Protein AF-A0A959DHH5-F1 (afdb_monomer)

Foldseek 3Di:
DDPCCCVPPVLVQLQQWKWFAPQLQRKIWTWGCFDDDPDPDGGHTQWTKIKGKDQADRWAWDQACPCVVVVVVVHDDHHDGIDGSGDTDIDTHDDDDADPPDDGDMDMDIDGGHGPVNVVVVSVVSNVPPPVVVVVVVVVVVVVVVLCVQLVLLVLQDDDPDVVVSVVSNVVSSVLCQAQFAADPQQKDALVVLLVLQCQQFVVVCVVCVVLSVPDDRIDGLVVCLVSQVVVVDLQSNLSSLLDDQGANYWWPDDPVRPVTDIDHQQADPVRHGDRKDKHFQVSNLVSVLSSCVSRVVNLSNSLQLQLQQAALQQFHAGMAISQGGDHQDADPPDPPRDGWGAPARGQQSSVSSVVSCCVVPVCPQLVQQARFNGFHFQQQKAFDALVVCVVFLQPGIDGRVVVVVQLVVLCVVTHSLSRTFADPVRHTGTDGVNLSLLSNVLSQQLQDQFLAAGAQRINAYHPDRVVSVCRRFKHFLLNLLSSLQRLVVQLVSLVPDDFWHWYQPLSVQSLVQLLVLLVVLVVCLVDDQFQLNSLSSNCSSNNSSNVSSVCCVVPNGPPDIDTHGSVSSNSSSVSSNSRSLSSQVSQQDPVRAGFGMWGWDDPDNRGIDIGGDDDDVSSRVSNVVRVND

Structure (mmCIF, N/CA/C/O backbone):
data_AF-A0A959DHH5-F1
#
_entry.id   AF-A0A959DHH5-F1
#
loop_
_atom_site.group_PDB
_atom_site.id
_atom_site.type_symbol
_atom_site.label_atom_id
_atom_site.label_alt_id
_atom_site.label_comp_id
_atom_site.label_asym_id
_atom_site.label_entity_id
_atom_site.label_seq_id
_atom_site.pdbx_PDB_ins_code
_atom_site.Cartn_x
_atom_site.Cartn_y
_atom_site.Cartn_z
_atom_site.occupancy
_atom_site.B_iso_or_equiv
_atom_site.auth_seq_id
_atom_site.auth_comp_id
_atom_site.auth_asym_id
_atom_site.auth_atom_id
_atom_site.pdbx_PDB_model_num
ATOM 1 N N . VAL A 1 1 ? 3.819 9.379 -29.186 1.00 70.94 1 VAL A N 1
ATOM 2 C CA . VAL A 1 1 ? 2.408 9.058 -29.501 1.00 70.94 1 VAL A CA 1
ATOM 3 C C . VAL A 1 1 ? 1.734 8.645 -28.215 1.00 70.94 1 VAL A C 1
ATOM 5 O O . VAL A 1 1 ? 2.281 7.792 -27.525 1.00 70.94 1 VAL A O 1
ATOM 8 N N . ASP A 1 2 ? 0.617 9.279 -27.871 1.00 80.69 2 ASP A N 1
ATOM 9 C CA . ASP A 1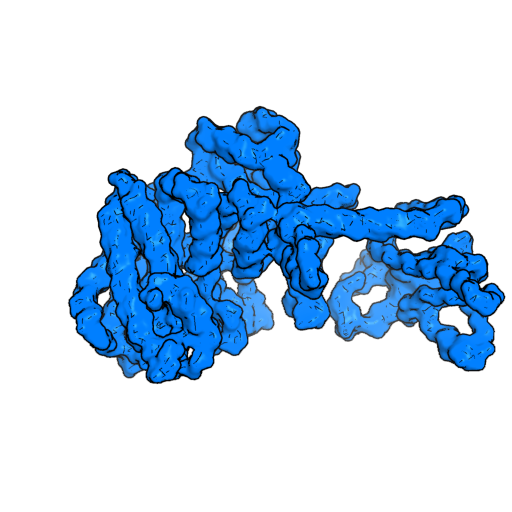 2 ? -0.182 8.861 -26.719 1.00 80.69 2 ASP A CA 1
ATOM 10 C C . ASP A 1 2 ? -0.869 7.503 -26.978 1.00 80.69 2 ASP A C 1
ATOM 12 O O . ASP A 1 2 ? -1.221 7.184 -28.117 1.00 80.69 2 ASP A O 1
ATOM 16 N N . LYS A 1 3 ? -1.053 6.691 -25.929 1.00 85.00 3 LYS A N 1
ATOM 17 C CA . LYS A 1 3 ? -1.651 5.348 -26.031 1.00 85.00 3 LYS A CA 1
ATOM 18 C C . LYS A 1 3 ? -3.063 5.400 -26.621 1.00 85.00 3 LYS A C 1
ATOM 20 O O . LYS A 1 3 ? -3.389 4.562 -27.462 1.00 85.00 3 LYS A O 1
ATOM 25 N N . ASN A 1 4 ? -3.884 6.361 -26.201 1.00 86.12 4 ASN A N 1
ATOM 26 C CA . ASN A 1 4 ? -5.273 6.454 -26.646 1.00 86.12 4 ASN A CA 1
ATOM 27 C C . ASN A 1 4 ? -5.320 6.835 -28.122 1.00 86.12 4 ASN A C 1
ATOM 29 O O . ASN A 1 4 ? -6.018 6.190 -28.898 1.00 86.12 4 ASN A O 1
ATOM 33 N N . LEU A 1 5 ? -4.464 7.773 -28.544 1.00 88.69 5 LEU A N 1
ATOM 34 C CA . LEU A 1 5 ? -4.348 8.134 -29.955 1.00 88.69 5 LEU A CA 1
ATOM 35 C C . LEU A 1 5 ? -3.976 6.921 -30.826 1.00 88.69 5 LEU A C 1
ATOM 37 O O . LEU A 1 5 ? -4.569 6.725 -31.884 1.00 88.69 5 LEU A O 1
ATOM 41 N N . GLN A 1 6 ? -3.036 6.081 -30.377 1.00 91.81 6 GLN A N 1
ATOM 42 C CA . GLN A 1 6 ? -2.660 4.858 -31.097 1.00 91.81 6 GLN A CA 1
ATOM 43 C C . GLN A 1 6 ? -3.797 3.837 -31.165 1.00 91.81 6 GLN A C 1
ATOM 45 O O . GLN A 1 6 ? -3.980 3.209 -32.206 1.00 91.81 6 GLN A O 1
ATOM 50 N N . ASN A 1 7 ? -4.550 3.659 -30.083 1.00 89.56 7 ASN A N 1
ATOM 51 C CA . ASN A 1 7 ? -5.620 2.666 -30.027 1.00 89.56 7 ASN A CA 1
ATOM 52 C C . ASN A 1 7 ? -6.862 3.096 -30.816 1.00 89.56 7 ASN A C 1
ATOM 54 O O . ASN A 1 7 ? -7.466 2.277 -31.502 1.00 89.56 7 ASN A O 1
ATOM 58 N N . GLU A 1 8 ? -7.227 4.372 -30.742 1.00 92.50 8 GLU A N 1
ATOM 59 C CA . GLU A 1 8 ? -8.475 4.889 -31.307 1.00 92.50 8 GLU A CA 1
ATOM 60 C C . GLU A 1 8 ? -8.299 5.434 -32.726 1.00 92.50 8 GLU A C 1
ATOM 62 O O . GLU A 1 8 ? -9.225 5.390 -33.532 1.00 92.50 8 GLU A O 1
ATOM 67 N N . ARG A 1 9 ? -7.112 5.968 -33.046 1.00 92.94 9 ARG A N 1
ATOM 68 C CA . ARG A 1 9 ? -6.852 6.722 -34.283 1.00 92.94 9 ARG A CA 1
ATOM 69 C C . ARG A 1 9 ? -5.566 6.272 -34.984 1.00 92.94 9 ARG A C 1
ATOM 71 O O . ARG A 1 9 ? -4.841 7.082 -35.555 1.00 92.94 9 ARG A O 1
ATOM 78 N N . SER A 1 10 ? -5.284 4.968 -34.974 1.00 94.00 10 SER A N 1
ATOM 79 C CA . SER A 1 10 ? -4.075 4.395 -35.597 1.00 94.00 10 SER A CA 1
ATOM 80 C C . SER A 1 10 ? -3.875 4.792 -37.068 1.00 94.00 10 SER A C 1
ATOM 82 O O . SER A 1 10 ? -2.755 5.103 -37.463 1.00 94.00 10 SER A O 1
ATOM 84 N N . THR A 1 11 ? -4.946 4.837 -37.865 1.00 94.94 11 THR A N 1
ATOM 85 C CA . THR A 1 11 ? -4.902 5.221 -39.288 1.00 94.94 11 THR A CA 1
ATOM 86 C C . THR A 1 11 ? -4.573 6.697 -39.496 1.00 94.94 11 THR A C 1
ATOM 88 O O . THR A 1 11 ? -3.896 7.041 -40.460 1.00 94.94 11 THR A O 1
ATOM 91 N N . LEU A 1 12 ? -4.996 7.573 -38.579 1.00 94.25 12 LEU A N 1
ATOM 92 C CA . LEU A 1 12 ? -4.592 8.979 -38.586 1.00 94.25 12 LEU A CA 1
ATOM 93 C C . LEU A 1 12 ? -3.089 9.096 -38.331 1.00 94.25 12 LEU A C 1
ATOM 95 O O . LEU A 1 12 ? -2.409 9.835 -39.032 1.00 94.25 12 LEU A O 1
ATOM 99 N N . ILE A 1 13 ? -2.564 8.350 -37.355 1.00 94.88 13 ILE A N 1
ATOM 100 C CA . ILE A 1 13 ? -1.130 8.374 -37.042 1.00 94.88 13 ILE A CA 1
ATOM 101 C C . ILE A 1 13 ? -0.306 7.852 -38.216 1.00 94.88 13 ILE A C 1
ATOM 103 O O . ILE A 1 13 ? 0.779 8.379 -38.443 1.00 94.88 13 ILE A O 1
ATOM 107 N N . ASP A 1 14 ? -0.801 6.854 -38.961 1.00 95.81 14 ASP A N 1
ATOM 108 C CA . ASP A 1 14 ? -0.110 6.329 -40.144 1.00 95.81 14 ASP A CA 1
ATOM 109 C C . ASP A 1 14 ? 0.291 7.474 -41.092 1.00 95.81 14 ASP A C 1
ATOM 111 O O . ASP A 1 14 ? 1.459 7.541 -41.456 1.00 95.81 14 ASP A O 1
ATOM 115 N N . ALA A 1 15 ? -0.581 8.461 -41.340 1.00 95.88 15 ALA A N 1
ATOM 116 C CA . ALA A 1 15 ? -0.291 9.622 -42.194 1.00 95.88 15 ALA A CA 1
ATOM 117 C C . ALA A 1 15 ? 0.863 10.528 -41.709 1.00 95.88 15 ALA A C 1
ATOM 119 O O . ALA A 1 15 ? 1.449 11.250 -42.514 1.00 95.88 15 ALA A O 1
ATOM 120 N N . TYR A 1 16 ? 1.209 10.487 -40.418 1.00 96.38 16 TYR A N 1
ATOM 121 C CA . TYR A 1 16 ? 2.312 11.260 -39.832 1.00 96.38 16 TYR A CA 1
ATOM 122 C C . TYR A 1 16 ? 3.624 10.471 -39.778 1.00 96.38 16 TYR A C 1
ATOM 124 O O . TYR A 1 16 ? 4.656 11.041 -39.433 1.00 96.38 16 TYR A O 1
ATOM 132 N N . LYS A 1 17 ? 3.621 9.165 -40.068 1.00 97.25 17 LYS A N 1
ATOM 133 C CA . LYS A 1 17 ? 4.825 8.333 -39.947 1.00 97.25 17 LYS A CA 1
ATOM 134 C C . LYS A 1 17 ? 5.845 8.673 -41.024 1.00 97.25 17 LYS A C 1
ATOM 136 O O . LYS A 1 17 ? 5.513 8.776 -42.207 1.00 97.25 17 LYS A O 1
ATOM 141 N N . LYS A 1 18 ? 7.101 8.775 -40.597 1.00 97.88 18 LYS A N 1
ATOM 142 C CA . LYS A 1 18 ? 8.271 8.901 -41.459 1.00 97.88 18 LYS A CA 1
ATOM 143 C C . LYS A 1 18 ? 9.328 7.904 -40.989 1.00 97.88 18 LYS A C 1
ATOM 145 O O . LYS A 1 18 ? 9.707 7.900 -39.818 1.00 97.88 18 LYS A O 1
ATOM 150 N N . ASN A 1 19 ? 9.749 7.038 -41.902 1.00 98.25 19 ASN A N 1
ATOM 151 C CA . ASN A 1 19 ? 10.727 5.989 -41.662 1.00 98.25 19 ASN A CA 1
ATOM 152 C C . ASN A 1 19 ? 11.926 6.261 -42.580 1.00 98.25 19 ASN A C 1
ATOM 154 O O . ASN A 1 19 ? 11.762 6.259 -43.798 1.00 98.25 19 ASN A O 1
ATOM 158 N N . GLU A 1 20 ? 13.108 6.503 -42.018 1.00 98.38 20 GLU A N 1
ATOM 159 C CA . GLU A 1 20 ? 14.319 6.885 -42.764 1.00 98.38 20 GLU A CA 1
ATOM 160 C C . GLU A 1 20 ? 15.462 5.890 -42.528 1.00 98.38 20 GLU A C 1
ATOM 162 O O . GLU A 1 20 ? 15.522 5.262 -41.474 1.00 98.38 20 GLU A O 1
ATOM 167 N N . LEU A 1 21 ? 16.384 5.745 -43.481 1.00 98.44 21 LEU A N 1
ATOM 168 C CA . LEU A 1 21 ? 17.611 4.955 -43.331 1.00 98.44 21 LEU A CA 1
ATOM 169 C C . LEU A 1 21 ? 18.826 5.883 -43.336 1.00 98.44 21 LEU A C 1
ATOM 171 O O . LEU A 1 21 ? 18.958 6.720 -44.223 1.00 98.44 21 LEU A O 1
ATOM 175 N N . LEU A 1 22 ? 19.761 5.676 -42.409 1.00 97.19 22 LEU A N 1
ATOM 176 C CA . LEU A 1 22 ? 21.126 6.187 -42.519 1.00 97.19 22 LEU A CA 1
ATOM 177 C C . LEU A 1 22 ? 21.978 5.136 -43.252 1.00 97.19 22 LEU A C 1
ATOM 179 O O . LEU A 1 22 ? 22.352 4.131 -42.639 1.00 97.19 22 LEU A O 1
ATOM 183 N N . PRO A 1 23 ? 22.271 5.307 -44.554 1.00 93.19 23 PRO A N 1
ATOM 184 C CA . PRO A 1 23 ? 22.791 4.230 -45.400 1.00 93.19 23 PRO A CA 1
ATOM 185 C C . PRO A 1 23 ? 24.199 3.765 -45.004 1.00 93.19 23 PRO A C 1
ATOM 187 O O . PRO A 1 23 ? 24.492 2.575 -45.107 1.00 93.19 23 PRO A O 1
ATOM 190 N N . ASP A 1 24 ? 25.041 4.662 -44.482 1.00 91.19 24 ASP A N 1
ATOM 191 C CA . ASP A 1 24 ? 26.425 4.348 -44.090 1.00 91.19 24 ASP A CA 1
ATOM 192 C C . ASP A 1 24 ? 26.513 3.379 -42.903 1.00 91.19 24 ASP A C 1
ATOM 194 O O . ASP A 1 24 ? 27.497 2.654 -42.746 1.00 91.19 24 ASP A O 1
ATOM 198 N N . THR A 1 25 ? 25.490 3.368 -42.048 1.00 93.25 25 THR A N 1
ATOM 199 C CA . THR A 1 25 ? 25.457 2.561 -40.819 1.00 93.25 25 THR A CA 1
ATOM 200 C C . THR A 1 25 ? 24.300 1.570 -40.767 1.00 93.25 25 THR A C 1
ATOM 202 O O . THR A 1 25 ? 24.305 0.678 -39.919 1.00 93.25 25 THR A O 1
ATOM 205 N N . GLY A 1 26 ? 23.320 1.699 -41.663 1.00 95.62 26 GLY A N 1
ATOM 206 C CA . GLY A 1 26 ? 22.113 0.878 -41.688 1.00 95.62 26 GLY A CA 1
ATOM 207 C C . GLY A 1 26 ? 21.126 1.184 -40.557 1.00 95.62 26 GLY A C 1
ATOM 208 O O . GLY A 1 26 ? 20.286 0.336 -40.256 1.00 95.62 26 GLY A O 1
ATOM 209 N N . ILE A 1 27 ? 21.222 2.348 -39.902 1.00 97.94 27 ILE A N 1
ATOM 210 C CA . ILE A 1 27 ? 20.276 2.749 -38.848 1.00 97.94 27 ILE A CA 1
ATOM 211 C C . ILE A 1 27 ? 18.941 3.130 -39.495 1.00 97.94 27 ILE A C 1
ATOM 213 O O . ILE A 1 27 ? 18.882 4.077 -40.271 1.00 97.94 27 ILE A O 1
ATOM 217 N N . GLY A 1 28 ? 17.867 2.432 -39.137 1.00 98.50 28 GLY A N 1
ATOM 218 C CA . GLY A 1 28 ? 16.495 2.854 -39.394 1.00 98.50 28 GLY A CA 1
ATOM 219 C C . GLY A 1 28 ? 16.020 3.840 -38.326 1.00 98.50 28 GLY A C 1
ATOM 220 O O . GLY A 1 28 ? 16.112 3.551 -37.133 1.00 98.50 28 GLY A O 1
ATOM 221 N N . LEU A 1 29 ? 15.505 4.990 -38.744 1.00 98.44 29 LEU A N 1
ATOM 222 C CA . LEU A 1 29 ? 14.892 6.016 -37.908 1.00 98.44 29 LEU A CA 1
ATOM 223 C C . LEU A 1 29 ? 13.375 5.962 -38.098 1.00 98.44 29 LEU A C 1
ATOM 225 O O . LEU A 1 29 ? 12.883 6.157 -39.202 1.00 98.44 29 LEU A O 1
ATOM 229 N N . PHE A 1 30 ? 12.631 5.723 -37.022 1.00 98.12 30 PHE A N 1
ATOM 230 C CA . PHE A 1 30 ? 11.168 5.677 -37.018 1.00 98.12 30 PHE A CA 1
ATOM 231 C C . PHE A 1 30 ? 10.642 6.846 -36.193 1.00 98.12 30 PHE A C 1
ATOM 233 O O . PHE A 1 30 ? 10.755 6.858 -34.961 1.00 98.12 30 PHE A O 1
ATOM 240 N N . LEU A 1 31 ? 10.092 7.843 -36.876 1.00 96.00 31 LEU A N 1
ATOM 241 C CA . LEU A 1 31 ? 9.662 9.107 -36.295 1.00 96.00 31 LEU A CA 1
ATOM 242 C C . LEU A 1 31 ? 8.306 9.543 -36.861 1.00 96.00 31 LEU A C 1
ATOM 244 O O . LEU A 1 31 ? 7.690 8.869 -37.692 1.00 96.00 31 LEU A O 1
ATOM 248 N N . LEU A 1 32 ? 7.827 10.680 -36.370 1.00 95.94 32 LEU A N 1
ATOM 249 C CA . LEU A 1 32 ? 6.688 11.376 -36.950 1.00 95.94 32 LEU A CA 1
ATOM 250 C C . LEU A 1 32 ? 7.181 12.628 -37.664 1.00 95.94 32 LEU A C 1
ATOM 252 O O . LEU A 1 32 ? 8.165 13.225 -37.240 1.00 95.94 32 LEU A O 1
ATOM 256 N N . SER A 1 33 ? 6.481 13.057 -38.709 1.00 94.75 33 SER A N 1
ATOM 257 C CA . SER A 1 33 ? 6.727 14.353 -39.346 1.00 94.75 33 SER A CA 1
ATOM 258 C C . SER A 1 33 ? 6.430 15.525 -38.404 1.00 94.75 33 SER A C 1
ATOM 260 O O . SER A 1 33 ? 7.056 16.571 -38.510 1.00 94.75 33 SER A O 1
ATOM 262 N N . SER A 1 34 ? 5.471 15.345 -37.494 1.00 94.12 34 SER A N 1
ATOM 263 C CA . SER A 1 34 ? 5.120 16.257 -36.403 1.00 94.12 34 SER A CA 1
ATOM 264 C C . SER A 1 34 ? 4.332 15.493 -35.335 1.00 94.12 34 SER A C 1
ATOM 266 O O . SER A 1 34 ? 3.797 14.412 -35.597 1.00 94.12 34 SER A O 1
ATOM 268 N N . ILE A 1 35 ? 4.272 16.019 -34.113 1.00 92.69 35 ILE A N 1
ATOM 269 C CA . ILE A 1 35 ? 3.444 15.443 -33.052 1.00 92.69 35 ILE A CA 1
ATOM 270 C C . ILE A 1 35 ? 1.976 15.821 -33.318 1.00 92.69 35 ILE A C 1
ATOM 272 O O . ILE A 1 35 ? 1.671 17.008 -33.418 1.00 92.69 35 ILE A O 1
ATOM 276 N N . PRO A 1 36 ? 1.045 14.852 -33.424 1.00 90.44 36 PRO A N 1
ATOM 277 C CA . PRO A 1 36 ? -0.362 15.165 -33.638 1.00 90.44 36 PRO A CA 1
ATOM 278 C C . PRO A 1 36 ? -0.943 15.917 -32.436 1.00 90.44 36 PRO A C 1
ATOM 280 O O . PRO A 1 36 ? -0.977 15.384 -31.325 1.00 90.44 36 PRO A O 1
ATOM 283 N N . VAL A 1 37 ? -1.412 17.141 -32.673 1.00 88.81 37 VAL A N 1
ATOM 284 C CA . VAL A 1 37 ? -2.075 18.005 -31.689 1.00 88.81 37 VAL A CA 1
ATOM 285 C C . VAL A 1 37 ? -3.262 18.713 -32.342 1.00 88.81 37 VAL A C 1
ATOM 287 O O . VAL A 1 37 ? -3.235 18.990 -33.537 1.00 88.81 37 VAL A O 1
ATOM 290 N N . ASP A 1 38 ? -4.304 18.993 -31.559 1.00 88.44 38 ASP A N 1
ATOM 291 C CA . ASP A 1 38 ? -5.494 19.721 -32.038 1.00 88.44 38 ASP A CA 1
ATOM 292 C C . ASP A 1 38 ? -5.264 21.243 -32.085 1.00 88.44 38 ASP A C 1
ATOM 294 O O . ASP A 1 38 ? -5.910 21.988 -32.818 1.00 88.44 38 ASP A O 1
ATOM 298 N N . LYS A 1 39 ? -4.291 21.728 -31.307 1.00 88.50 39 LYS A N 1
ATOM 299 C CA . LYS A 1 39 ? -3.899 23.135 -31.324 1.00 88.50 39 LYS A CA 1
ATOM 300 C C . LYS A 1 39 ? -3.270 23.488 -32.668 1.00 88.50 39 LYS A C 1
ATOM 302 O O . LYS A 1 39 ? -2.368 22.799 -33.138 1.00 88.50 39 LYS A O 1
ATOM 307 N N . ALA A 1 40 ? -3.691 24.615 -33.237 1.00 91.19 40 ALA A N 1
ATOM 308 C CA . ALA A 1 40 ? -3.110 25.191 -34.447 1.00 91.19 40 ALA A CA 1
ATOM 309 C C . ALA A 1 40 ? -1.754 25.871 -34.158 1.00 91.19 40 ALA A C 1
ATOM 311 O O . ALA A 1 40 ? -1.583 27.069 -34.373 1.00 91.19 40 ALA A O 1
ATOM 312 N N . GLU A 1 41 ? -0.798 25.105 -33.635 1.00 93.19 41 GLU A N 1
ATOM 313 C CA . GLU A 1 41 ? 0.562 25.541 -33.321 1.00 93.19 41 GLU A CA 1
ATOM 314 C C . GLU A 1 41 ? 1.590 24.517 -33.835 1.00 93.19 41 GLU A C 1
ATOM 316 O O . GLU A 1 41 ? 1.262 23.334 -33.978 1.00 93.19 41 GLU A O 1
ATOM 321 N N . PRO A 1 42 ? 2.834 24.932 -34.135 1.00 92.69 42 PRO A N 1
ATOM 322 C CA . PRO A 1 42 ? 3.894 23.993 -34.485 1.00 92.69 42 PRO A CA 1
ATOM 323 C C . PRO A 1 42 ? 4.122 22.967 -33.369 1.00 92.69 42 PRO A C 1
ATOM 325 O O . PRO A 1 42 ? 4.227 23.326 -32.196 1.00 92.69 42 PRO A O 1
ATOM 328 N N . SER A 1 43 ? 4.244 21.690 -33.736 1.00 93.38 43 SER A N 1
ATOM 329 C CA . SER A 1 43 ? 4.491 20.600 -32.788 1.00 93.38 43 SER A CA 1
ATOM 330 C C . SER A 1 43 ? 5.565 19.660 -33.332 1.00 93.38 43 SER A C 1
ATOM 332 O O . SER A 1 43 ? 5.288 18.664 -34.001 1.00 93.38 43 SER A O 1
ATOM 334 N N . GLU A 1 44 ? 6.821 20.031 -33.101 1.00 95.00 44 GLU A N 1
ATOM 335 C CA . GLU A 1 44 ? 7.984 19.345 -33.667 1.00 95.00 44 GLU A CA 1
ATOM 336 C C . GLU A 1 44 ? 8.212 17.962 -33.040 1.00 95.00 44 GLU A C 1
ATOM 338 O O . GLU A 1 44 ? 8.180 17.787 -31.819 1.00 95.00 44 GLU A O 1
ATOM 343 N N . ALA A 1 45 ? 8.510 16.970 -33.880 1.00 94.12 45 ALA A N 1
ATOM 344 C CA . ALA A 1 45 ? 8.840 15.612 -33.458 1.00 94.12 45 ALA A CA 1
ATOM 345 C C . ALA A 1 45 ? 10.363 15.400 -33.475 1.00 94.12 45 ALA A C 1
ATOM 347 O O . ALA A 1 45 ? 10.935 14.897 -34.435 1.00 94.12 45 ALA A O 1
ATOM 348 N N . LEU A 1 46 ? 11.034 15.781 -32.386 1.00 95.25 46 LEU A N 1
ATOM 349 C CA . LEU A 1 46 ? 12.506 15.817 -32.306 1.00 95.25 46 LEU A CA 1
ATOM 350 C C . LEU A 1 46 ? 13.148 14.540 -31.742 1.00 95.25 46 LEU A C 1
ATOM 352 O O . LEU A 1 46 ? 14.290 14.567 -31.282 1.00 95.25 46 LEU A O 1
ATOM 356 N N . LYS A 1 47 ? 12.415 13.426 -31.723 1.00 96.06 47 LYS A N 1
ATOM 357 C CA . LYS A 1 47 ? 12.915 12.133 -31.247 1.00 96.06 47 LYS A CA 1
ATOM 358 C C . LYS A 1 47 ? 12.488 11.010 -32.177 1.00 96.06 47 LYS A C 1
ATOM 360 O O . LYS A 1 47 ? 11.404 11.061 -32.754 1.00 96.06 47 LYS A O 1
ATOM 365 N N . ALA A 1 48 ? 13.312 9.974 -32.248 1.00 96.75 48 ALA A N 1
ATOM 366 C CA . ALA A 1 48 ? 13.072 8.790 -33.054 1.00 96.75 48 ALA A CA 1
ATOM 367 C C . ALA A 1 48 ? 13.180 7.510 -32.215 1.00 96.75 48 ALA A C 1
ATOM 369 O O . ALA A 1 48 ? 13.839 7.459 -31.174 1.00 96.75 48 ALA A O 1
ATOM 370 N N . THR A 1 49 ? 12.529 6.454 -32.692 1.00 97.75 49 THR A N 1
ATOM 371 C CA . THR A 1 49 ? 12.965 5.087 -32.396 1.00 97.75 49 THR A CA 1
ATOM 372 C C . THR A 1 49 ? 14.045 4.728 -33.405 1.00 97.75 49 THR A C 1
ATOM 374 O O . THR A 1 49 ? 13.836 4.919 -34.601 1.00 97.75 49 THR A O 1
ATOM 377 N N . THR A 1 50 ? 15.191 4.232 -32.949 1.00 98.25 50 THR A N 1
ATOM 378 C CA . THR A 1 50 ? 16.265 3.776 -33.836 1.00 98.25 50 THR A CA 1
ATOM 379 C C . THR A 1 50 ? 16.311 2.258 -33.849 1.00 98.25 50 THR A C 1
ATOM 381 O O . THR A 1 50 ? 16.151 1.615 -32.813 1.00 98.25 50 THR A O 1
ATOM 384 N N . VAL A 1 51 ? 16.523 1.667 -35.022 1.00 98.50 51 VAL A N 1
ATOM 385 C CA . VAL A 1 51 ? 16.739 0.224 -35.165 1.00 98.50 51 VAL A CA 1
ATOM 386 C C . VAL A 1 51 ? 17.962 -0.006 -36.036 1.00 98.50 51 VAL A C 1
ATOM 388 O O . VAL A 1 51 ? 18.106 0.621 -37.078 1.00 98.50 51 VAL A O 1
ATOM 391 N N . TRP A 1 52 ? 18.864 -0.886 -35.623 1.00 97.00 52 TRP A N 1
ATOM 392 C CA . TRP A 1 52 ? 20.074 -1.214 -36.378 1.00 97.00 52 TRP A CA 1
ATOM 393 C C . TRP A 1 52 ? 20.394 -2.703 -36.261 1.00 97.00 52 TRP A C 1
ATOM 395 O O . TRP A 1 52 ? 19.802 -3.414 -35.446 1.00 97.00 52 TRP A O 1
ATOM 405 N N . SER A 1 53 ? 21.324 -3.195 -37.081 1.00 95.25 53 SER A N 1
ATOM 406 C CA . SER A 1 53 ? 21.705 -4.610 -37.091 1.00 95.25 53 SER A CA 1
ATOM 407 C C . SER A 1 53 ? 23.215 -4.841 -37.140 1.00 95.25 53 SER A C 1
ATOM 409 O O . SER A 1 53 ? 23.992 -3.979 -37.542 1.00 95.25 53 SER A O 1
ATOM 411 N N . THR A 1 54 ? 23.648 -6.028 -36.711 1.00 93.00 54 THR A N 1
ATOM 412 C CA . THR A 1 54 ? 25.046 -6.481 -36.804 1.00 93.00 54 THR A CA 1
ATOM 413 C C . THR A 1 54 ? 25.122 -7.987 -37.059 1.00 93.00 54 THR A C 1
ATOM 415 O O . THR A 1 54 ? 24.168 -8.709 -36.789 1.00 93.00 54 THR A O 1
ATOM 418 N N . GLY A 1 55 ? 26.249 -8.471 -37.590 1.00 90.44 55 GLY A N 1
ATOM 419 C CA . GLY A 1 55 ? 26.486 -9.890 -37.908 1.00 90.44 55 GLY A CA 1
ATOM 420 C C . GLY A 1 55 ? 26.268 -10.274 -39.378 1.00 90.44 55 GLY A C 1
ATOM 421 O O . GLY A 1 55 ? 26.790 -11.292 -39.831 1.00 90.44 55 GLY A O 1
ATOM 422 N N . LEU A 1 56 ? 25.590 -9.432 -40.166 1.00 91.25 56 LEU A N 1
ATOM 423 C CA . LEU A 1 56 ? 25.427 -9.617 -41.613 1.00 91.25 56 LEU A CA 1
ATOM 424 C C . LEU A 1 56 ? 26.380 -8.713 -42.400 1.00 91.25 56 LEU A C 1
ATOM 426 O O . LEU A 1 56 ? 26.600 -7.557 -42.046 1.00 91.25 56 LEU A O 1
ATOM 430 N N . LYS A 1 57 ? 26.934 -9.234 -43.500 1.00 85.94 57 LYS A N 1
ATOM 431 C CA . LYS A 1 57 ? 27.750 -8.442 -44.428 1.00 85.94 57 LYS A CA 1
ATOM 432 C C . LYS A 1 57 ? 26.837 -7.716 -45.414 1.00 85.94 57 LYS A C 1
ATOM 434 O O . LYS A 1 57 ? 26.078 -8.376 -46.123 1.00 85.94 57 LYS A O 1
ATOM 439 N N . SER A 1 58 ? 26.941 -6.387 -45.440 1.00 84.69 58 SER A N 1
ATOM 440 C CA . SER A 1 58 ? 26.271 -5.490 -46.396 1.00 84.69 58 SER A CA 1
ATOM 441 C C . SER A 1 58 ? 24.793 -5.838 -46.654 1.00 84.69 58 SER A C 1
ATOM 443 O O . SER A 1 58 ? 24.426 -6.109 -47.801 1.00 84.69 58 SER A O 1
ATOM 445 N N . PRO A 1 59 ? 23.942 -5.912 -45.610 1.00 93.75 59 PRO A N 1
ATOM 446 C CA . PRO A 1 59 ? 22.523 -6.178 -45.804 1.00 93.75 59 PRO A CA 1
ATOM 447 C C . PRO A 1 59 ? 21.837 -5.010 -46.525 1.00 93.75 59 PRO A C 1
ATOM 449 O O . PRO A 1 59 ? 22.194 -3.850 -46.337 1.00 93.75 59 PRO A O 1
ATOM 452 N N . ARG A 1 60 ? 20.812 -5.328 -47.320 1.00 96.19 60 ARG A N 1
ATOM 453 C CA . ARG A 1 60 ? 19.801 -4.357 -47.761 1.00 96.19 60 ARG A CA 1
ATOM 454 C C . ARG A 1 60 ? 18.762 -4.174 -46.661 1.00 96.19 60 ARG A C 1
ATOM 456 O O . ARG A 1 60 ? 18.449 -5.143 -45.966 1.00 96.19 60 ARG A O 1
ATOM 463 N N . HIS A 1 61 ? 18.193 -2.977 -46.565 1.00 98.12 61 HIS A N 1
ATOM 464 C CA . HIS A 1 61 ? 17.211 -2.633 -45.538 1.00 98.12 61 HIS A CA 1
ATOM 465 C C . HIS A 1 61 ? 15.846 -2.302 -46.145 1.00 98.12 61 HIS A C 1
ATOM 467 O O . HIS A 1 61 ? 15.778 -1.614 -47.163 1.00 98.12 61 HIS A O 1
ATOM 473 N N . LEU A 1 62 ? 14.775 -2.782 -45.512 1.00 98.44 62 LEU A N 1
ATOM 474 C CA . LEU A 1 62 ? 13.411 -2.298 -45.745 1.00 98.44 62 LEU A CA 1
ATOM 475 C C . LEU A 1 62 ? 12.907 -1.619 -44.474 1.00 98.44 62 LEU A C 1
ATOM 477 O O . LEU A 1 62 ? 13.155 -2.115 -43.372 1.00 98.44 62 LEU A O 1
ATOM 481 N N . LEU A 1 63 ? 12.186 -0.519 -44.652 1.00 98.50 63 LEU A N 1
ATOM 482 C CA . LEU A 1 63 ? 11.648 0.338 -43.601 1.00 98.50 63 LEU A CA 1
ATOM 483 C C . LEU A 1 63 ? 10.129 0.182 -43.419 1.00 98.50 63 LEU A C 1
ATOM 485 O O . LEU A 1 63 ? 9.539 0.790 -42.523 1.00 98.50 63 LEU A O 1
ATOM 489 N N . CYS A 1 64 ? 9.479 -0.625 -44.260 1.00 97.75 64 CYS A N 1
ATOM 490 C CA . CYS A 1 64 ? 8.056 -0.937 -44.176 1.00 97.75 64 CYS A CA 1
ATOM 491 C C . CYS A 1 64 ? 7.739 -2.359 -44.682 1.00 97.75 64 CYS A C 1
ATOM 493 O O . CYS A 1 64 ? 8.619 -3.137 -45.051 1.00 97.75 64 CYS A O 1
ATOM 495 N N . GLY A 1 65 ? 6.453 -2.724 -44.669 1.00 97.19 65 GLY A N 1
ATOM 496 C CA . GLY A 1 65 ? 5.971 -4.040 -45.104 1.00 97.19 65 GLY A CA 1
ATOM 497 C C . GLY A 1 65 ? 5.647 -4.175 -46.599 1.00 97.19 65 GLY A C 1
ATOM 498 O O . GLY A 1 65 ? 5.263 -5.268 -47.014 1.00 97.19 65 GLY A O 1
ATOM 499 N N . LEU A 1 66 ? 5.779 -3.115 -47.408 1.00 97.50 66 LEU A N 1
ATOM 500 C CA . LEU A 1 66 ? 5.255 -3.072 -48.785 1.00 97.50 66 LEU A CA 1
ATOM 501 C C . LEU A 1 66 ? 5.863 -4.138 -49.709 1.00 97.50 66 LEU A C 1
ATOM 503 O O . LEU A 1 66 ? 5.160 -4.747 -50.514 1.00 97.50 66 LEU A O 1
ATOM 507 N N . GLN A 1 67 ? 7.164 -4.403 -49.583 1.00 97.81 67 GLN A N 1
ATOM 508 C CA . GLN A 1 67 ? 7.870 -5.366 -50.439 1.00 97.81 67 GLN A CA 1
ATOM 509 C C . GLN A 1 67 ? 7.845 -6.807 -49.900 1.00 97.81 67 GLN A C 1
ATOM 511 O O . GLN A 1 67 ? 8.414 -7.714 -50.516 1.00 97.81 67 GLN A O 1
ATOM 516 N N . LEU A 1 68 ? 7.177 -7.053 -48.767 1.00 96.75 68 LEU A N 1
ATOM 517 C CA . LEU A 1 68 ? 7.211 -8.352 -48.099 1.00 96.75 68 LEU A CA 1
ATOM 518 C C . LEU A 1 68 ? 6.520 -9.446 -48.930 1.00 96.75 68 LEU A C 1
ATOM 520 O O . LEU A 1 68 ? 7.036 -10.559 -49.020 1.00 96.75 68 LEU A O 1
ATOM 524 N N . ASP A 1 69 ? 5.403 -9.134 -49.595 1.00 97.25 69 ASP A N 1
ATOM 525 C CA . ASP A 1 69 ? 4.719 -10.076 -50.495 1.00 97.25 69 ASP A CA 1
ATOM 526 C C . ASP A 1 69 ? 5.524 -10.389 -51.756 1.00 97.25 69 ASP A C 1
ATOM 528 O O . ASP A 1 69 ? 5.564 -11.538 -52.200 1.00 97.25 69 ASP A O 1
ATOM 532 N N . ALA A 1 70 ? 6.216 -9.393 -52.312 1.00 96.62 70 ALA A N 1
ATOM 533 C CA . ALA A 1 70 ? 7.099 -9.602 -53.453 1.00 96.62 70 ALA A CA 1
ATOM 534 C C . ALA A 1 70 ? 8.231 -10.577 -53.089 1.00 96.62 70 ALA A C 1
ATOM 536 O O . ALA A 1 70 ? 8.465 -11.545 -53.816 1.00 96.62 70 ALA A O 1
ATOM 537 N N . PHE A 1 71 ? 8.861 -10.388 -51.925 1.00 97.25 71 PHE A N 1
ATOM 538 C CA . PHE A 1 71 ? 9.888 -11.300 -51.424 1.00 97.25 71 PHE A CA 1
ATOM 539 C C . PHE A 1 71 ? 9.354 -12.724 -51.196 1.00 97.25 71 PHE A C 1
ATOM 541 O O . PHE A 1 71 ? 9.989 -13.686 -51.626 1.00 97.25 71 PHE A O 1
ATOM 548 N N . ARG A 1 72 ? 8.161 -12.882 -50.594 1.00 97.50 72 ARG A N 1
ATOM 549 C CA . ARG A 1 72 ? 7.509 -14.200 -50.403 1.00 97.50 72 ARG A CA 1
ATOM 550 C C . ARG A 1 72 ? 7.274 -14.942 -51.721 1.00 97.50 72 ARG A C 1
ATOM 552 O O . ARG A 1 72 ? 7.307 -16.167 -51.744 1.00 97.50 72 ARG A O 1
ATOM 559 N N . GLN A 1 73 ? 7.057 -14.209 -52.812 1.00 97.62 73 GLN A N 1
ATOM 560 C CA . GLN A 1 73 ? 6.885 -14.754 -54.163 1.00 97.62 73 GLN A CA 1
ATOM 561 C C . GLN A 1 73 ? 8.219 -15.024 -54.886 1.00 97.62 73 GLN A C 1
ATOM 563 O O . GLN A 1 73 ? 8.216 -15.325 -56.078 1.00 97.62 73 GLN A O 1
ATOM 568 N N . GLY A 1 74 ? 9.361 -14.886 -54.206 1.00 96.31 74 GLY A N 1
ATOM 569 C CA . GLY A 1 74 ? 10.690 -15.071 -54.791 1.00 96.31 74 GLY A CA 1
ATOM 570 C C . GLY A 1 74 ? 11.150 -13.911 -55.679 1.00 96.31 74 GLY A C 1
ATOM 571 O O . GLY A 1 74 ? 12.122 -14.059 -56.420 1.00 96.31 74 GLY A O 1
ATOM 572 N N . LYS A 1 75 ? 10.470 -12.758 -55.634 1.00 96.00 75 LYS A N 1
ATOM 573 C CA . LYS A 1 75 ? 10.887 -11.560 -56.371 1.00 96.00 75 LYS A CA 1
ATOM 574 C C . LYS A 1 75 ? 11.994 -10.833 -55.608 1.00 96.00 75 LYS A C 1
ATOM 576 O O . LYS A 1 75 ? 12.109 -10.926 -54.386 1.00 96.00 75 LYS A O 1
ATOM 581 N N . GLY A 1 76 ? 12.816 -10.094 -56.349 1.00 93.44 76 GLY A N 1
ATOM 582 C CA . GLY A 1 76 ? 13.825 -9.220 -55.758 1.00 93.44 76 GLY A CA 1
ATOM 583 C C . GLY A 1 76 ? 13.193 -8.075 -54.962 1.00 93.44 76 GLY A C 1
ATOM 584 O O . GLY A 1 76 ? 12.072 -7.660 -55.246 1.00 93.44 76 GLY A O 1
ATOM 585 N N . ILE A 1 77 ? 13.947 -7.558 -53.993 1.00 96.44 77 ILE A N 1
ATOM 586 C CA . ILE A 1 77 ? 13.597 -6.365 -53.213 1.00 96.44 77 ILE A CA 1
ATOM 587 C C . ILE A 1 77 ? 14.572 -5.220 -53.501 1.00 96.44 77 ILE A C 1
ATOM 589 O O . ILE A 1 77 ? 15.711 -5.450 -53.928 1.00 96.44 77 ILE A O 1
ATOM 593 N N . GLN A 1 78 ? 14.142 -3.999 -53.215 1.00 96.62 78 GLN A N 1
ATOM 594 C CA . GLN A 1 78 ? 14.941 -2.780 -53.290 1.00 96.62 78 GLN A CA 1
ATOM 595 C C . GLN A 1 78 ? 15.097 -2.165 -51.902 1.00 96.62 78 GLN A C 1
ATOM 597 O O . GLN A 1 78 ? 14.184 -2.258 -51.089 1.00 96.62 78 GLN A O 1
ATOM 602 N N . GLN A 1 79 ? 16.257 -1.565 -51.631 1.00 97.31 79 GLN A N 1
ATOM 603 C CA . GLN A 1 79 ? 16.494 -0.866 -50.369 1.00 97.31 79 GLN A CA 1
ATOM 604 C C . GLN A 1 79 ? 15.566 0.348 -50.246 1.00 97.31 79 GLN A C 1
ATOM 606 O O . GLN A 1 79 ? 15.340 1.055 -51.225 1.00 97.31 79 GLN A O 1
ATOM 611 N N . GLU A 1 80 ? 15.056 0.576 -49.041 1.00 98.31 80 GLU A N 1
ATOM 612 C CA . GLU A 1 80 ? 14.181 1.699 -48.706 1.00 98.31 80 GLU A CA 1
ATOM 613 C C . GLU A 1 80 ? 14.948 2.705 -47.834 1.00 98.31 80 GLU A C 1
ATOM 615 O O . GLU A 1 80 ? 15.554 2.308 -46.840 1.00 98.31 80 GLU A O 1
ATOM 620 N N . GLU A 1 81 ? 14.934 3.990 -48.210 1.00 97.75 81 GLU A N 1
ATOM 621 C CA . GLU A 1 81 ? 15.689 5.054 -47.515 1.00 97.75 81 GLU A CA 1
ATOM 622 C C . GLU A 1 81 ? 14.813 6.164 -46.915 1.00 97.75 81 GLU A C 1
ATOM 624 O O . GLU A 1 81 ? 15.170 6.707 -45.877 1.00 97.75 81 GLU A O 1
ATOM 629 N N . ASP A 1 82 ? 13.663 6.480 -47.518 1.00 97.75 82 ASP A N 1
ATOM 630 C CA . ASP A 1 82 ? 12.655 7.414 -46.987 1.00 97.75 82 ASP A CA 1
ATOM 631 C C . ASP A 1 82 ? 11.266 6.882 -47.357 1.00 97.75 82 ASP A C 1
ATOM 633 O O . ASP A 1 82 ? 10.869 6.896 -48.524 1.00 97.75 82 ASP A O 1
ATOM 637 N N . ILE A 1 83 ? 10.540 6.372 -46.364 1.00 98.19 83 ILE A N 1
ATOM 638 C CA . ILE A 1 83 ? 9.172 5.876 -46.504 1.00 98.19 83 ILE A CA 1
ATOM 639 C C . ILE A 1 83 ? 8.256 6.708 -45.612 1.00 98.19 83 ILE A C 1
ATOM 641 O O . ILE A 1 83 ? 8.473 6.837 -44.407 1.00 98.19 83 ILE A O 1
ATOM 645 N N . ARG A 1 84 ? 7.180 7.231 -46.198 1.00 97.62 84 ARG A N 1
ATOM 646 C CA . ARG A 1 84 ? 6.213 8.103 -45.524 1.00 97.62 84 ARG A CA 1
ATOM 647 C C . ARG A 1 84 ? 4.833 7.483 -45.530 1.00 97.62 84 ARG A C 1
ATOM 649 O O . ARG A 1 84 ? 4.505 6.732 -46.439 1.00 97.62 84 ARG A O 1
ATOM 656 N N . ALA A 1 85 ? 4.031 7.859 -44.543 1.00 95.75 85 ALA A N 1
ATOM 657 C CA . ALA A 1 85 ? 2.637 7.450 -44.415 1.00 95.75 85 ALA A CA 1
ATOM 658 C C . ALA A 1 85 ? 2.413 5.925 -44.295 1.00 95.75 85 ALA A C 1
ATOM 660 O O . ALA A 1 85 ? 1.302 5.443 -44.494 1.00 95.75 85 ALA A O 1
ATOM 661 N N . GLU A 1 86 ? 3.457 5.168 -43.945 1.00 97.00 86 GLU A N 1
ATOM 662 C CA . GLU A 1 86 ? 3.416 3.711 -43.818 1.00 97.00 86 GLU A CA 1
ATOM 663 C C . GLU A 1 86 ? 3.872 3.260 -42.435 1.00 97.00 86 GLU A C 1
ATOM 665 O O . GLU A 1 86 ? 4.682 3.904 -41.755 1.00 97.00 86 GLU A O 1
ATOM 670 N N . ARG A 1 87 ? 3.377 2.092 -42.020 1.00 96.69 87 ARG A N 1
ATOM 671 C CA . ARG A 1 87 ? 3.792 1.468 -40.762 1.00 96.69 87 ARG A CA 1
ATOM 672 C C . ARG A 1 87 ? 5.262 1.065 -40.843 1.00 96.69 87 ARG A C 1
ATOM 674 O O . ARG A 1 87 ? 5.633 0.220 -41.655 1.00 96.69 87 ARG A O 1
ATOM 681 N N . GLY A 1 88 ? 6.061 1.646 -39.953 1.00 96.44 88 GLY A N 1
ATOM 682 C CA . GLY A 1 88 ? 7.474 1.328 -39.819 1.00 96.44 88 GLY A CA 1
ATOM 683 C C . GLY A 1 88 ? 7.720 -0.154 -39.539 1.00 96.44 88 GLY A C 1
ATOM 684 O O . GLY A 1 88 ? 7.067 -0.759 -38.687 1.00 96.44 88 GLY A O 1
ATOM 685 N N . ALA A 1 89 ? 8.680 -0.721 -40.255 1.00 97.44 89 ALA A N 1
ATOM 686 C CA . ALA A 1 89 ? 9.259 -2.036 -40.029 1.00 97.44 89 ALA A CA 1
ATOM 687 C C . ALA A 1 89 ? 10.772 -1.955 -40.266 1.00 97.44 89 ALA A C 1
ATOM 689 O O . ALA A 1 89 ? 11.227 -1.053 -40.947 1.00 97.44 89 ALA A O 1
ATOM 690 N N . TYR A 1 90 ? 11.567 -2.882 -39.737 1.00 98.44 90 TYR A N 1
ATOM 691 C CA . TYR A 1 90 ? 13.001 -2.943 -40.040 1.00 98.44 90 TYR A CA 1
ATOM 692 C C . TYR A 1 90 ? 13.354 -4.358 -40.483 1.00 98.44 90 TYR A C 1
ATOM 694 O O . TYR A 1 90 ? 13.453 -5.270 -39.659 1.00 98.44 90 TYR A O 1
ATOM 702 N N . PHE A 1 91 ? 13.508 -4.556 -41.791 1.00 98.12 91 PHE A N 1
ATOM 703 C CA . PHE A 1 91 ? 13.938 -5.834 -42.354 1.00 98.12 91 PHE A CA 1
ATOM 704 C C . PHE A 1 91 ? 15.373 -5.744 -42.852 1.00 98.12 91 PHE A C 1
ATOM 706 O O . PHE A 1 91 ? 15.751 -4.772 -43.499 1.00 98.12 91 PHE A O 1
ATOM 713 N N . VAL A 1 92 ? 16.139 -6.808 -42.617 1.00 97.38 92 VAL A N 1
ATOM 714 C CA . VAL A 1 92 ? 17.481 -7.001 -43.173 1.00 97.38 92 VAL A CA 1
ATOM 715 C C . VAL A 1 92 ? 17.450 -8.118 -44.208 1.00 97.38 92 VAL A C 1
ATOM 717 O O . VAL A 1 92 ? 16.903 -9.194 -43.969 1.00 97.38 92 VAL A O 1
ATOM 720 N N . ASN A 1 93 ? 18.047 -7.880 -45.370 1.00 96.25 93 ASN A N 1
ATOM 721 C CA . ASN A 1 93 ? 18.141 -8.859 -46.444 1.00 96.25 93 ASN A CA 1
ATOM 722 C C . ASN A 1 93 ? 19.596 -9.048 -46.866 1.00 96.25 93 ASN A C 1
ATOM 724 O O . ASN A 1 93 ? 20.243 -8.121 -47.348 1.00 96.25 93 ASN A O 1
ATOM 728 N N . SER A 1 94 ? 20.102 -10.269 -46.719 1.00 94.69 94 SER A N 1
ATOM 729 C CA . SER A 1 94 ? 21.449 -10.651 -47.137 1.00 94.69 94 SER A CA 1
ATOM 730 C C . SER A 1 94 ? 21.419 -12.039 -47.774 1.00 94.69 94 SER A C 1
ATOM 732 O O . SER A 1 94 ? 20.545 -12.851 -47.472 1.00 94.69 94 SER A O 1
ATOM 734 N N . THR A 1 95 ? 22.363 -12.303 -48.675 1.00 92.75 95 THR A N 1
ATOM 735 C CA . THR A 1 95 ? 22.559 -13.631 -49.271 1.00 92.75 95 THR A CA 1
ATOM 736 C C . THR A 1 95 ? 23.704 -14.319 -48.547 1.00 92.75 95 THR A C 1
ATOM 738 O O . THR A 1 95 ? 24.798 -13.767 -48.443 1.00 92.75 95 THR A O 1
ATOM 741 N N . LEU A 1 96 ? 23.457 -15.527 -48.046 1.00 93.25 96 LEU A N 1
ATOM 742 C CA . LEU A 1 96 ? 24.409 -16.274 -47.233 1.00 93.25 96 LEU A CA 1
ATOM 743 C C . LEU A 1 96 ? 24.661 -17.647 -47.852 1.00 93.25 96 LEU A C 1
ATOM 745 O O . LEU A 1 96 ? 23.722 -18.364 -48.184 1.00 93.25 96 LEU A O 1
ATOM 749 N N . ASN A 1 97 ? 25.931 -18.042 -47.923 1.00 92.75 97 ASN A N 1
ATOM 750 C CA . ASN A 1 97 ? 26.307 -19.429 -48.174 1.00 92.75 97 ASN A CA 1
ATOM 751 C C . ASN A 1 97 ? 26.447 -20.137 -46.821 1.00 92.75 97 ASN A C 1
ATOM 753 O O . ASN A 1 97 ? 27.383 -19.849 -46.066 1.00 92.75 97 ASN A O 1
ATOM 757 N N . LEU A 1 98 ? 25.507 -21.033 -46.509 1.00 95.00 98 LEU A N 1
ATOM 758 C CA . LEU A 1 98 ? 25.475 -21.794 -45.260 1.00 95.00 98 LEU A CA 1
ATOM 759 C C . LEU A 1 98 ? 25.744 -23.273 -45.548 1.00 95.00 98 LEU A C 1
ATOM 761 O O . LEU A 1 98 ? 24.874 -23.986 -46.042 1.00 95.00 98 LEU A O 1
ATOM 765 N N . ALA A 1 99 ? 26.969 -23.723 -45.279 1.00 95.94 99 ALA A N 1
ATOM 766 C CA . ALA A 1 99 ? 27.333 -25.126 -45.462 1.00 95.94 99 ALA A CA 1
ATOM 767 C C . ALA A 1 99 ? 26.708 -26.015 -44.373 1.00 95.94 99 ALA A C 1
ATOM 769 O O . ALA A 1 99 ? 26.356 -25.539 -43.292 1.00 95.94 99 ALA A O 1
ATOM 770 N N . ALA A 1 100 ? 26.618 -27.321 -44.643 1.00 96.31 100 ALA A N 1
ATOM 771 C CA . ALA A 1 100 ? 26.140 -28.297 -43.669 1.00 96.31 100 ALA A CA 1
ATOM 772 C C . ALA A 1 100 ? 26.927 -28.190 -42.346 1.00 96.31 100 ALA A C 1
ATOM 774 O O . ALA A 1 100 ? 28.158 -28.166 -42.349 1.00 96.31 100 ALA A O 1
ATOM 775 N N . GLY A 1 101 ? 26.208 -28.096 -41.224 1.00 95.50 101 GLY A N 1
ATOM 776 C CA . GLY A 1 101 ? 26.788 -27.959 -39.883 1.00 95.50 101 GLY A CA 1
ATOM 777 C C . GLY A 1 101 ? 27.290 -26.557 -39.512 1.00 95.50 101 GLY A C 1
ATOM 778 O O . GLY A 1 101 ? 27.823 -26.393 -38.418 1.00 95.50 101 GLY A O 1
ATOM 779 N N . GLN A 1 102 ? 27.145 -25.546 -40.379 1.00 96.50 102 GLN A N 1
ATOM 780 C CA . GLN A 1 102 ? 27.483 -24.161 -40.036 1.00 96.50 102 GLN A CA 1
ATOM 781 C C . GLN A 1 102 ? 26.290 -23.398 -39.460 1.00 96.50 102 GLN A C 1
ATOM 783 O O . GLN A 1 102 ? 25.165 -23.542 -39.932 1.00 96.50 102 GLN A O 1
ATOM 788 N N . ASN A 1 103 ? 26.589 -22.490 -38.528 1.00 94.44 103 ASN A N 1
ATOM 789 C CA . ASN A 1 103 ? 25.647 -21.508 -38.001 1.00 94.44 103 ASN A CA 1
ATOM 790 C C . ASN A 1 103 ? 26.034 -20.092 -38.456 1.00 94.44 103 ASN A C 1
ATOM 792 O O . ASN A 1 103 ? 27.207 -19.786 -38.724 1.00 94.44 103 ASN A O 1
ATOM 796 N N . ARG A 1 104 ? 25.033 -19.218 -38.559 1.00 92.69 104 ARG A N 1
ATOM 797 C CA . ARG A 1 104 ? 25.199 -17.774 -38.759 1.00 92.69 104 ARG A CA 1
ATOM 798 C C . ARG A 1 104 ? 24.300 -17.049 -37.777 1.00 92.69 104 ARG A C 1
ATOM 800 O O . ARG A 1 104 ? 23.142 -17.417 -37.626 1.00 92.69 104 ARG A O 1
ATOM 807 N N . GLU A 1 105 ? 24.854 -16.026 -37.150 1.00 93.44 105 GLU A N 1
ATOM 808 C CA . GLU A 1 105 ? 24.203 -15.254 -36.101 1.00 93.44 105 GLU A CA 1
ATOM 809 C C . GLU A 1 105 ? 24.230 -13.780 -36.482 1.00 93.44 105 GLU A C 1
ATOM 811 O O . GLU A 1 105 ? 25.201 -13.276 -37.054 1.00 93.44 105 GLU A O 1
ATOM 816 N N . TRP A 1 106 ? 23.135 -13.099 -36.183 1.00 94.75 106 TRP A N 1
ATOM 817 C CA . TRP A 1 106 ? 22.995 -11.663 -36.338 1.00 94.75 106 TRP A CA 1
ATOM 818 C C . TRP A 1 106 ? 22.042 -11.149 -35.265 1.00 94.75 106 TRP A C 1
ATOM 820 O O . TRP A 1 106 ? 21.252 -11.909 -34.705 1.00 94.75 106 TRP A O 1
ATOM 830 N N . ALA A 1 107 ? 22.110 -9.852 -34.995 1.00 95.69 107 ALA A N 1
ATOM 831 C CA . ALA A 1 107 ? 21.240 -9.187 -34.039 1.00 95.69 107 ALA A CA 1
ATOM 832 C C . ALA A 1 107 ? 20.569 -7.977 -34.686 1.00 95.69 107 ALA A C 1
ATOM 834 O O . ALA A 1 107 ? 21.143 -7.335 -35.568 1.00 95.69 107 ALA A O 1
ATOM 835 N N . ILE A 1 108 ? 19.361 -7.675 -34.216 1.00 97.38 108 ILE A N 1
ATOM 836 C CA . ILE A 1 108 ? 18.646 -6.426 -34.470 1.00 97.38 108 ILE A CA 1
ATOM 837 C C . ILE A 1 108 ? 18.425 -5.776 -33.106 1.00 97.38 108 ILE A C 1
ATOM 839 O O . ILE A 1 108 ? 17.948 -6.434 -32.182 1.00 97.38 108 ILE A O 1
ATOM 843 N N . VAL A 1 109 ? 18.791 -4.507 -32.980 1.00 97.38 109 VAL A N 1
ATOM 844 C CA . VAL A 1 109 ? 18.706 -3.740 -31.734 1.00 97.38 109 VAL A CA 1
ATOM 845 C C . VAL A 1 109 ? 17.792 -2.550 -31.974 1.00 97.38 109 VAL A C 1
ATOM 847 O O . VAL A 1 109 ? 17.973 -1.840 -32.960 1.00 97.38 109 VAL A O 1
ATOM 850 N N . ALA A 1 110 ? 16.818 -2.348 -31.087 1.00 97.94 110 ALA A N 1
ATOM 851 C CA . ALA A 1 110 ? 15.855 -1.257 -31.159 1.00 97.94 110 ALA A CA 1
ATOM 852 C C . ALA A 1 110 ? 15.927 -0.404 -29.888 1.00 97.94 110 ALA A C 1
ATOM 854 O O . ALA A 1 110 ? 15.695 -0.911 -28.793 1.00 97.94 110 ALA A O 1
ATOM 855 N N . GLU A 1 111 ? 16.197 0.889 -30.047 1.00 95.62 111 GLU A N 1
ATOM 856 C CA . GLU A 1 111 ? 16.274 1.859 -28.957 1.00 95.62 111 GLU A CA 1
ATOM 857 C C . GLU A 1 111 ? 15.158 2.896 -29.110 1.00 95.62 111 GLU A C 1
ATOM 859 O O . GLU A 1 111 ? 14.936 3.464 -30.181 1.00 95.62 111 GLU A O 1
ATOM 864 N N . LEU A 1 112 ? 14.437 3.156 -28.023 1.00 94.31 112 LEU A N 1
ATOM 865 C CA . LEU A 1 112 ? 13.320 4.099 -28.007 1.00 94.31 112 LEU A CA 1
ATOM 866 C C . LEU A 1 112 ? 13.790 5.491 -27.557 1.00 94.31 112 LEU A C 1
ATOM 868 O O . LEU A 1 112 ? 14.814 5.628 -26.885 1.00 94.31 112 LEU A O 1
ATOM 872 N N . ASN A 1 113 ? 12.988 6.520 -27.855 1.00 92.44 113 ASN A N 1
ATOM 873 C CA . ASN A 1 113 ? 13.128 7.875 -27.294 1.00 92.44 113 ASN A CA 1
ATOM 874 C C . ASN A 1 113 ? 14.512 8.524 -27.533 1.00 92.44 113 ASN A C 1
ATOM 876 O O . ASN A 1 113 ? 14.996 9.272 -26.685 1.00 92.44 113 ASN A O 1
ATOM 880 N N . GLN A 1 114 ? 15.139 8.247 -28.678 1.00 96.19 114 GLN A N 1
ATOM 881 C CA . GLN A 1 114 ? 16.456 8.772 -29.043 1.00 96.19 114 GLN A CA 1
ATOM 882 C C . GLN A 1 114 ? 16.322 10.195 -29.593 1.00 96.19 114 GLN A C 1
ATOM 884 O O . GLN A 1 114 ? 15.554 10.423 -30.529 1.00 96.19 114 GLN A O 1
ATOM 889 N N . GLY A 1 115 ? 17.046 11.153 -29.020 1.00 95.81 115 GLY A N 1
ATOM 890 C CA . GLY A 1 115 ? 17.190 12.490 -29.586 1.00 95.81 115 GLY A CA 1
ATOM 891 C C . GLY A 1 115 ? 18.330 12.559 -30.611 1.00 95.81 115 GLY A C 1
ATOM 892 O O . GLY A 1 115 ? 19.019 11.565 -30.865 1.00 95.81 115 GLY A O 1
ATOM 893 N N . PRO A 1 116 ? 18.567 13.739 -31.212 1.00 96.06 116 PRO A N 1
ATOM 894 C CA . PRO A 1 116 ? 19.592 13.904 -32.244 1.00 96.06 116 PRO A CA 1
ATOM 895 C C . PRO A 1 116 ? 21.007 13.559 -31.756 1.00 96.06 116 PRO A C 1
ATOM 897 O O . PRO A 1 116 ? 21.794 12.968 -32.495 1.00 96.06 116 PRO A O 1
ATOM 900 N N . SER A 1 117 ? 21.326 13.886 -30.499 1.00 96.19 117 SER A N 1
ATOM 901 C CA . SER A 1 117 ? 22.628 13.591 -29.889 1.00 96.19 117 SER A CA 1
ATOM 902 C C . SER A 1 117 ? 22.854 12.090 -29.717 1.00 96.19 117 SER A C 1
ATOM 904 O O . SER A 1 117 ? 23.949 11.599 -29.996 1.00 96.19 117 SER A O 1
ATOM 906 N N . GLU A 1 118 ? 21.830 11.352 -29.286 1.00 95.62 118 GLU A N 1
ATOM 907 C CA . GLU A 1 118 ? 21.901 9.901 -29.127 1.00 95.62 118 GLU A CA 1
ATOM 908 C C . GLU A 1 118 ? 22.029 9.198 -30.485 1.00 95.62 118 GLU A C 1
ATOM 910 O O . GLU A 1 118 ? 22.869 8.310 -30.632 1.00 95.62 118 GLU A O 1
ATOM 915 N N . VAL A 1 119 ? 21.284 9.652 -31.503 1.00 97.31 119 VAL A N 1
ATOM 916 C CA . VAL A 1 119 ? 21.395 9.146 -32.884 1.00 97.31 119 VAL A CA 1
ATOM 917 C C . VAL A 1 119 ? 22.808 9.358 -33.433 1.00 97.31 119 VAL A C 1
ATOM 919 O O . VAL A 1 119 ? 23.419 8.412 -33.928 1.00 97.31 119 VAL A O 1
ATOM 922 N N . ALA A 1 120 ? 23.372 10.562 -33.294 1.00 96.69 120 ALA A N 1
ATOM 923 C CA . ALA A 1 120 ? 24.727 10.859 -33.762 1.00 96.69 120 ALA A CA 1
ATOM 924 C C . ALA A 1 120 ? 25.799 10.040 -33.015 1.00 96.69 120 ALA A C 1
ATOM 926 O O . ALA A 1 120 ? 26.785 9.582 -33.603 1.00 96.69 120 ALA A O 1
ATOM 927 N N . ALA A 1 121 ? 25.618 9.825 -31.708 1.00 95.38 121 ALA A N 1
ATOM 928 C CA . ALA A 1 121 ? 26.508 8.979 -30.917 1.00 95.38 121 ALA A CA 1
ATOM 929 C C . ALA A 1 121 ? 26.435 7.505 -31.353 1.00 95.38 121 ALA A C 1
ATOM 931 O O . ALA A 1 121 ? 27.478 6.850 -31.459 1.00 95.38 121 ALA A O 1
ATOM 932 N N . LEU A 1 122 ? 25.229 7.003 -31.637 1.00 95.44 122 LEU A N 1
ATOM 933 C CA . LEU A 1 122 ? 24.984 5.666 -32.172 1.00 95.44 122 LEU A CA 1
ATOM 934 C C . LEU A 1 122 ? 25.635 5.496 -33.549 1.00 95.44 122 LEU A C 1
ATOM 936 O O . LEU A 1 122 ? 26.399 4.554 -33.744 1.00 95.44 122 LEU A O 1
ATOM 940 N N . GLU A 1 123 ? 25.427 6.432 -34.472 1.00 95.56 123 GLU A N 1
ATOM 941 C CA . GLU A 1 123 ? 26.037 6.408 -35.804 1.00 95.56 123 GLU A CA 1
ATOM 942 C C . GLU A 1 123 ? 27.567 6.337 -35.719 1.00 95.56 123 GLU A C 1
ATOM 944 O O . GLU A 1 123 ? 28.191 5.424 -36.266 1.00 95.56 123 GLU A O 1
ATOM 949 N N . LYS A 1 124 ? 28.181 7.220 -34.924 1.00 94.50 124 LYS A N 1
ATOM 950 C CA . LYS A 1 124 ? 29.631 7.215 -34.688 1.00 94.50 124 LYS A CA 1
ATOM 951 C C . LYS A 1 124 ? 30.116 5.907 -34.061 1.00 94.50 124 LYS A C 1
ATOM 953 O O . LYS A 1 124 ? 31.241 5.471 -34.316 1.00 94.50 124 LYS A O 1
ATOM 958 N N . MET A 1 125 ? 29.309 5.291 -33.200 1.00 92.75 125 MET A N 1
ATOM 959 C CA . MET A 1 125 ? 29.625 3.992 -32.613 1.00 92.75 125 MET A CA 1
ATOM 960 C C . MET A 1 125 ? 29.620 2.885 -33.674 1.00 92.75 125 MET A C 1
ATOM 962 O O . MET A 1 125 ? 30.540 2.066 -33.679 1.00 92.75 125 MET A O 1
ATOM 966 N N . LEU A 1 126 ? 28.623 2.868 -34.561 1.00 93.00 126 LEU A N 1
ATOM 967 C CA . LEU A 1 126 ? 28.497 1.862 -35.615 1.00 93.00 126 LEU A CA 1
ATOM 968 C C . LEU A 1 126 ? 29.562 2.028 -36.703 1.00 93.00 126 LEU A C 1
ATOM 970 O O . LEU A 1 126 ? 30.150 1.031 -37.112 1.00 93.00 126 LEU A O 1
ATOM 974 N N . GLN A 1 127 ? 29.911 3.262 -37.079 1.00 91.56 127 GLN A N 1
ATOM 975 C CA . GLN A 1 127 ? 31.001 3.548 -38.025 1.00 91.56 127 GLN A CA 1
ATOM 976 C C . GLN A 1 127 ? 32.363 3.033 -37.536 1.00 91.56 127 GLN A C 1
ATOM 978 O O . GLN A 1 127 ? 33.185 2.588 -38.332 1.00 91.56 127 GLN A O 1
ATOM 983 N N . LYS A 1 128 ? 32.617 3.054 -36.218 1.00 88.88 128 LYS A N 1
ATOM 984 C CA . LYS A 1 128 ? 33.841 2.464 -35.642 1.00 88.88 128 LYS A CA 1
ATOM 985 C C . LYS A 1 128 ? 33.883 0.938 -35.785 1.00 88.88 128 LYS A C 1
ATOM 987 O O . LYS A 1 128 ? 34.974 0.374 -35.796 1.00 88.88 128 LYS A O 1
ATOM 992 N N . GLY A 1 129 ? 32.721 0.282 -35.864 1.00 73.00 129 GLY A N 1
ATOM 993 C CA . GLY A 1 129 ? 32.515 -1.093 -36.338 1.00 73.00 129 GLY A CA 1
ATOM 994 C C . GLY A 1 129 ? 33.122 -2.251 -35.531 1.00 73.00 129 GLY A C 1
ATOM 995 O O . GLY A 1 129 ? 32.714 -3.396 -35.720 1.00 73.00 129 GLY A O 1
ATOM 996 N N . SER A 1 130 ? 34.080 -2.019 -34.631 1.00 74.19 130 SER A N 1
ATOM 997 C CA . SER A 1 130 ? 34.808 -3.101 -33.962 1.00 74.19 130 SER A CA 1
ATOM 998 C C . SER A 1 130 ? 34.091 -3.623 -32.709 1.00 74.19 130 SER A C 1
ATOM 1000 O O . SER A 1 130 ? 33.746 -2.882 -31.788 1.00 74.19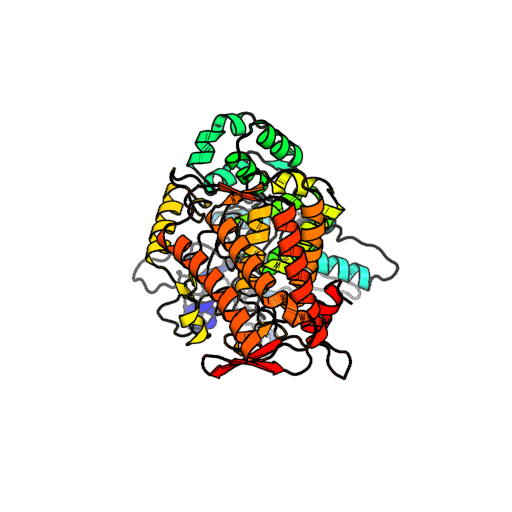 130 SER A O 1
ATOM 1002 N N . GLY A 1 131 ? 33.873 -4.943 -32.673 1.00 83.69 131 GLY A N 1
ATOM 1003 C CA . GLY A 1 131 ? 33.412 -5.665 -31.482 1.00 83.69 131 GLY A CA 1
ATOM 1004 C C . GLY A 1 131 ? 31.948 -5.446 -31.081 1.00 83.69 131 GLY A C 1
ATOM 1005 O O . GLY A 1 131 ? 31.618 -5.683 -29.923 1.00 83.69 131 GLY A O 1
ATOM 1006 N N . LEU A 1 132 ? 31.069 -5.003 -31.992 1.00 89.69 132 LEU A N 1
ATOM 1007 C CA . LEU A 1 132 ? 29.655 -4.737 -31.676 1.00 89.69 132 LEU A CA 1
ATOM 1008 C C . LEU A 1 132 ? 28.906 -5.950 -31.084 1.00 89.69 132 LEU A C 1
ATOM 1010 O O . LEU A 1 132 ? 28.291 -5.757 -30.035 1.00 89.69 132 LEU A O 1
ATOM 1014 N N . PRO A 1 133 ? 28.996 -7.180 -31.643 1.00 89.81 133 PRO A N 1
ATOM 1015 C CA . PRO A 1 133 ? 28.346 -8.347 -31.036 1.00 89.81 133 PRO A CA 1
ATOM 1016 C C . PRO A 1 133 ? 28.808 -8.597 -29.594 1.00 89.81 133 PRO A C 1
ATOM 1018 O O . PRO A 1 133 ? 27.992 -8.673 -28.686 1.00 89.81 133 PRO A O 1
ATOM 1021 N N . GLY A 1 134 ? 30.124 -8.580 -29.347 1.00 90.88 134 GLY A N 1
ATOM 1022 C CA . GLY A 1 134 ? 30.665 -8.788 -28.000 1.00 90.88 134 GLY A CA 1
ATOM 1023 C C . GLY A 1 134 ? 30.284 -7.685 -27.003 1.00 90.88 134 GLY A C 1
ATOM 1024 O O . GLY A 1 134 ? 30.122 -7.955 -25.816 1.00 90.88 134 GLY A O 1
ATOM 1025 N N . ARG A 1 135 ? 30.106 -6.439 -27.465 1.00 91.62 135 ARG A N 1
ATOM 1026 C CA . ARG A 1 135 ? 29.595 -5.345 -26.622 1.00 91.62 135 ARG A CA 1
ATOM 1027 C C . ARG A 1 135 ? 28.122 -5.535 -26.265 1.00 91.62 135 ARG A C 1
ATOM 1029 O O . ARG A 1 135 ? 27.758 -5.246 -25.129 1.00 91.62 135 ARG A O 1
ATOM 1036 N N . LEU A 1 136 ? 27.309 -6.013 -27.208 1.00 93.19 136 LEU A N 1
ATOM 1037 C CA . LEU A 1 136 ? 25.899 -6.328 -26.979 1.00 93.19 136 LEU A CA 1
ATOM 1038 C C . LEU A 1 136 ? 25.757 -7.468 -25.962 1.00 93.19 136 LEU A C 1
ATOM 1040 O O . LEU A 1 136 ? 25.069 -7.303 -24.957 1.00 93.19 136 LEU A O 1
ATOM 1044 N N . ASP A 1 137 ? 26.483 -8.571 -26.159 1.00 94.38 137 ASP A N 1
ATOM 1045 C CA . ASP A 1 137 ? 26.467 -9.714 -25.239 1.00 94.38 137 ASP A CA 1
ATOM 1046 C C . ASP A 1 137 ? 26.914 -9.314 -23.827 1.00 94.38 137 ASP A C 1
ATOM 1048 O O . ASP A 1 137 ? 26.308 -9.716 -22.831 1.00 94.38 137 ASP A O 1
ATOM 1052 N N . ALA A 1 138 ? 27.947 -8.470 -23.726 1.00 96.00 138 ALA A N 1
ATOM 1053 C CA . ALA A 1 138 ? 28.419 -7.955 -22.447 1.00 96.00 138 ALA A CA 1
ATOM 1054 C C . ALA A 1 138 ? 27.360 -7.103 -21.724 1.00 96.00 138 ALA A C 1
ATOM 1056 O O . ALA A 1 138 ? 27.244 -7.196 -20.499 1.00 96.00 138 ALA A O 1
ATOM 1057 N N . ASP A 1 139 ? 26.579 -6.294 -22.447 1.00 95.75 139 ASP A N 1
ATOM 1058 C CA . ASP A 1 139 ? 25.524 -5.472 -21.845 1.00 95.75 139 ASP A CA 1
ATOM 1059 C C . ASP A 1 139 ? 24.296 -6.307 -21.436 1.00 95.75 139 ASP A C 1
ATOM 1061 O O . ASP A 1 139 ? 23.787 -6.149 -20.323 1.00 95.75 139 ASP A O 1
ATOM 1065 N N . ILE A 1 140 ? 23.904 -7.302 -22.243 1.00 96.88 140 ILE A N 1
ATOM 1066 C CA . ILE A 1 140 ? 22.864 -8.288 -21.888 1.00 96.88 140 ILE A CA 1
ATOM 1067 C C . ILE A 1 140 ? 23.265 -9.071 -20.626 1.00 96.88 140 ILE A C 1
ATOM 1069 O O . ILE A 1 140 ? 22.477 -9.215 -19.680 1.00 96.88 140 ILE A O 1
ATOM 1073 N N . ALA A 1 141 ? 24.515 -9.539 -20.562 1.00 97.94 141 ALA A N 1
ATOM 1074 C CA . ALA A 1 141 ? 25.050 -10.236 -19.396 1.00 97.94 141 ALA A CA 1
ATOM 1075 C C . ALA A 1 141 ? 25.096 -9.324 -18.158 1.00 97.94 141 ALA A C 1
ATOM 1077 O O . ALA A 1 141 ? 24.754 -9.751 -17.049 1.00 97.94 141 ALA A O 1
ATOM 1078 N N . LYS A 1 142 ? 25.454 -8.045 -18.330 1.00 97.38 142 LYS A N 1
ATOM 1079 C CA . LYS A 1 142 ? 25.408 -7.035 -17.264 1.00 97.38 142 LYS A CA 1
ATOM 1080 C C . LYS A 1 142 ? 23.982 -6.823 -16.750 1.00 97.38 142 LYS A C 1
ATOM 1082 O O . LYS A 1 142 ? 23.793 -6.761 -15.534 1.00 97.38 142 LYS A O 1
ATOM 1087 N N . GLY A 1 143 ? 22.983 -6.769 -17.633 1.00 96.50 143 GLY A N 1
ATOM 1088 C CA . GLY A 1 143 ? 21.564 -6.720 -17.268 1.00 96.50 143 GLY A CA 1
ATOM 1089 C C . GLY A 1 143 ? 21.145 -7.918 -16.412 1.00 96.50 143 GLY A C 1
ATOM 1090 O O . GLY A 1 143 ? 20.599 -7.742 -15.321 1.00 96.50 143 GLY A O 1
ATOM 1091 N N . SER A 1 144 ? 21.507 -9.128 -16.843 1.00 97.44 144 SER A N 1
ATOM 1092 C CA . SER A 1 144 ? 21.231 -10.377 -16.114 1.00 97.44 144 SER A CA 1
ATOM 1093 C C . SER A 1 144 ? 21.892 -10.409 -14.730 1.00 97.44 144 SER A C 1
ATOM 1095 O O . SER A 1 144 ? 21.262 -10.778 -13.735 1.00 97.44 144 SER A O 1
ATOM 1097 N N . LYS A 1 145 ? 23.148 -9.953 -14.631 1.00 97.31 145 LYS A N 1
ATOM 1098 C CA . LYS A 1 145 ? 23.875 -9.837 -13.358 1.00 97.31 145 LYS A CA 1
ATOM 1099 C C . LYS A 1 145 ? 23.226 -8.816 -12.421 1.00 97.31 145 LYS A C 1
ATOM 1101 O O . LYS A 1 145 ? 23.106 -9.074 -11.225 1.00 97.31 145 LYS A O 1
ATOM 1106 N N . ASN A 1 146 ? 22.791 -7.673 -12.950 1.00 95.00 146 ASN A N 1
ATOM 1107 C CA . ASN A 1 146 ? 22.105 -6.646 -12.167 1.00 95.00 146 ASN A CA 1
ATOM 1108 C C . ASN A 1 146 ? 20.763 -7.145 -11.625 1.00 95.00 146 ASN A C 1
ATOM 1110 O O . ASN A 1 146 ? 20.478 -6.932 -10.449 1.00 95.00 146 ASN A O 1
ATOM 1114 N N . LEU A 1 147 ? 19.978 -7.844 -12.449 1.00 96.56 147 LEU A N 1
ATOM 1115 C CA . LEU A 1 147 ? 18.712 -8.439 -12.024 1.00 96.56 147 LEU A CA 1
ATOM 1116 C C . LEU A 1 147 ? 18.931 -9.508 -10.947 1.00 96.56 147 LEU A C 1
ATOM 1118 O O . LEU A 1 147 ? 18.263 -9.490 -9.918 1.00 96.56 147 LEU A O 1
ATOM 1122 N N . SER A 1 148 ? 19.927 -10.377 -11.138 1.00 96.50 148 SER A N 1
ATOM 1123 C CA . SER A 1 148 ? 20.298 -11.397 -10.149 1.00 96.50 148 SER A CA 1
ATOM 1124 C C . SER A 1 148 ? 20.723 -10.775 -8.816 1.00 96.50 148 SER A C 1
ATOM 1126 O O . SER A 1 148 ? 20.361 -11.286 -7.762 1.00 96.50 148 SER A O 1
ATOM 1128 N N . ARG A 1 149 ? 21.444 -9.644 -8.845 1.00 95.81 149 ARG A N 1
ATOM 1129 C CA . ARG A 1 149 ? 21.820 -8.891 -7.638 1.00 95.81 149 ARG A CA 1
ATOM 1130 C C . ARG A 1 149 ? 20.601 -8.313 -6.916 1.00 95.81 149 ARG A C 1
ATOM 1132 O O . ARG A 1 149 ? 20.565 -8.378 -5.696 1.00 95.81 149 ARG A O 1
ATOM 1139 N N . ILE A 1 150 ? 19.637 -7.755 -7.651 1.00 96.06 150 ILE A N 1
ATOM 1140 C CA . ILE A 1 150 ? 18.388 -7.221 -7.080 1.00 96.06 150 ILE A CA 1
ATOM 1141 C C . ILE A 1 150 ? 17.582 -8.338 -6.413 1.00 96.06 150 ILE A C 1
ATOM 1143 O O . ILE A 1 150 ? 17.152 -8.195 -5.278 1.00 96.06 150 ILE A O 1
ATOM 1147 N N . ILE A 1 151 ? 17.403 -9.468 -7.098 1.00 97.69 151 ILE A N 1
ATOM 1148 C CA . ILE A 1 151 ? 16.645 -10.598 -6.551 1.00 97.69 151 ILE A CA 1
ATOM 1149 C C . ILE A 1 151 ? 17.374 -11.213 -5.349 1.00 97.69 151 ILE A C 1
ATOM 1151 O O . ILE A 1 151 ? 16.762 -11.511 -4.326 1.00 97.69 151 ILE A O 1
ATOM 1155 N N . GLY A 1 152 ? 18.693 -11.385 -5.460 1.00 97.00 152 GLY A N 1
ATOM 1156 C CA . GLY A 1 152 ? 19.520 -11.947 -4.397 1.00 97.00 152 GLY A CA 1
ATOM 1157 C C . GLY A 1 152 ? 19.624 -11.069 -3.156 1.00 97.00 152 GLY A C 1
ATOM 1158 O O . GLY A 1 152 ? 19.889 -11.605 -2.088 1.00 97.00 152 GLY A O 1
ATOM 1159 N N . SER A 1 153 ? 19.385 -9.757 -3.257 1.00 96.88 153 SER A N 1
ATOM 1160 C CA . SER A 1 153 ? 19.380 -8.882 -2.081 1.00 96.88 153 SER A CA 1
ATOM 1161 C C . SER A 1 153 ? 18.133 -9.054 -1.207 1.00 96.88 153 SER A C 1
ATOM 1163 O O . SER A 1 153 ? 18.153 -8.637 -0.057 1.00 96.88 153 SER A O 1
ATOM 1165 N N . ALA A 1 154 ? 17.078 -9.692 -1.723 1.00 97.69 154 ALA A N 1
ATOM 1166 C CA . ALA A 1 154 ? 15.873 -10.051 -0.974 1.00 97.69 154 ALA A CA 1
ATOM 1167 C C . ALA A 1 154 ? 15.659 -11.576 -0.941 1.00 97.69 154 ALA A C 1
ATOM 1169 O O . ALA A 1 154 ? 14.552 -12.069 -1.155 1.00 97.69 154 ALA A O 1
ATOM 1170 N N . ASP A 1 155 ? 16.752 -12.326 -0.760 1.00 97.75 155 ASP A N 1
ATOM 1171 C CA . ASP A 1 155 ? 16.758 -13.779 -0.539 1.00 97.75 155 ASP A CA 1
ATOM 1172 C C . ASP A 1 155 ? 16.080 -14.620 -1.639 1.00 97.75 155 ASP A C 1
ATOM 1174 O O . ASP A 1 155 ? 15.609 -15.733 -1.400 1.00 97.75 155 ASP A O 1
ATOM 1178 N N . GLY A 1 156 ? 16.037 -14.119 -2.879 1.00 97.50 156 GLY A N 1
ATOM 1179 C CA . GLY A 1 156 ? 15.385 -14.809 -3.998 1.00 97.50 156 GLY A CA 1
ATOM 1180 C C . GLY A 1 156 ? 16.221 -15.892 -4.684 1.00 97.50 156 GLY A C 1
ATOM 1181 O O . GLY A 1 156 ? 15.720 -16.563 -5.585 1.00 97.50 156 GLY A O 1
ATOM 1182 N N . LEU A 1 157 ? 17.484 -16.079 -4.292 1.00 97.25 157 LEU A N 1
ATOM 1183 C CA . LEU A 1 157 ? 18.372 -17.087 -4.879 1.00 97.25 157 LEU A CA 1
ATOM 1184 C C . LEU A 1 157 ? 18.426 -18.326 -3.983 1.00 97.25 157 LEU A C 1
ATOM 1186 O O . LEU A 1 157 ? 19.054 -18.316 -2.928 1.00 97.25 157 LEU A O 1
ATOM 1190 N N . GLN A 1 158 ? 17.785 -19.406 -4.425 1.00 97.25 158 GLN A N 1
ATOM 1191 C CA . GLN A 1 158 ? 17.798 -20.700 -3.746 1.00 97.25 158 GLN A CA 1
ATOM 1192 C C . GLN A 1 158 ? 18.244 -21.798 -4.704 1.00 97.25 158 GLN A C 1
ATOM 1194 O O . GLN A 1 158 ? 17.893 -21.781 -5.883 1.00 97.25 158 GLN A O 1
ATOM 1199 N N . GLN A 1 159 ? 18.955 -22.792 -4.178 1.00 97.19 159 GLN A N 1
ATOM 1200 C CA . GLN A 1 159 ? 19.306 -24.008 -4.900 1.00 97.19 159 GLN A CA 1
ATOM 1201 C C . GLN A 1 159 ? 18.858 -25.209 -4.074 1.00 97.19 159 GLN A C 1
ATOM 1203 O O . GLN A 1 159 ? 19.359 -25.443 -2.977 1.00 97.19 159 GLN A O 1
ATOM 1208 N N . THR A 1 160 ? 17.896 -25.957 -4.603 1.00 97.38 160 THR A N 1
ATOM 1209 C CA . THR A 1 160 ? 17.368 -27.169 -3.970 1.00 97.38 160 THR A CA 1
ATOM 1210 C C . THR A 1 160 ? 17.458 -28.346 -4.942 1.00 97.38 160 THR A C 1
ATOM 1212 O O . THR A 1 160 ? 17.857 -28.180 -6.095 1.00 97.38 160 THR A O 1
ATOM 1215 N N . ASN A 1 161 ? 17.088 -29.547 -4.497 1.00 97.62 161 ASN A N 1
ATOM 1216 C CA . ASN A 1 161 ? 16.928 -30.701 -5.387 1.00 97.62 161 ASN A CA 1
ATOM 1217 C C . ASN A 1 161 ? 15.648 -30.631 -6.250 1.00 97.62 161 ASN A C 1
ATOM 1219 O O . ASN A 1 161 ? 15.436 -31.526 -7.064 1.00 97.62 161 ASN A O 1
ATOM 1223 N N . ASN A 1 162 ? 14.818 -29.593 -6.083 1.00 97.88 162 ASN A N 1
ATOM 1224 C CA . ASN A 1 162 ? 13.637 -29.293 -6.889 1.00 97.88 162 ASN A CA 1
ATOM 1225 C C . ASN A 1 162 ? 13.848 -27.951 -7.628 1.00 97.88 162 ASN A C 1
ATOM 1227 O O . ASN A 1 162 ? 13.592 -26.878 -7.066 1.00 97.88 162 ASN A O 1
ATOM 1231 N N . PRO A 1 163 ? 14.349 -27.983 -8.877 1.00 96.81 163 PRO A N 1
ATOM 1232 C CA . PRO A 1 163 ? 14.597 -26.774 -9.656 1.00 96.81 163 PRO A CA 1
ATOM 1233 C C . PRO A 1 163 ? 13.343 -25.923 -9.875 1.00 96.81 163 PRO A C 1
ATOM 1235 O O . PRO A 1 163 ? 13.441 -24.697 -9.827 1.00 96.81 163 PRO A O 1
ATOM 1238 N N . GLU A 1 164 ? 12.161 -26.527 -10.056 1.00 97.88 164 GLU A N 1
ATOM 1239 C CA . GLU A 1 164 ? 10.917 -25.779 -10.258 1.00 97.88 164 GLU A CA 1
ATOM 1240 C C . GLU A 1 164 ? 10.571 -24.906 -9.046 1.00 97.88 164 GLU A C 1
ATOM 1242 O O . GLU A 1 164 ? 10.161 -23.755 -9.210 1.00 97.88 164 GLU A O 1
ATOM 1247 N N . ALA A 1 165 ? 10.787 -25.414 -7.829 1.00 97.56 165 ALA A N 1
ATOM 1248 C CA . ALA A 1 165 ? 10.599 -24.651 -6.599 1.00 97.56 165 ALA A CA 1
ATOM 1249 C C . ALA A 1 165 ? 11.579 -23.470 -6.513 1.00 97.56 165 ALA A C 1
ATOM 1251 O O . ALA A 1 165 ? 11.170 -22.351 -6.196 1.00 97.56 165 ALA A O 1
ATOM 1252 N N . SER A 1 166 ? 12.850 -23.688 -6.866 1.00 97.81 166 SER A N 1
ATOM 1253 C CA . SER A 1 166 ? 13.867 -22.630 -6.912 1.00 97.81 166 SER A CA 1
ATOM 1254 C C . SER A 1 166 ? 13.527 -21.544 -7.943 1.00 97.81 166 SER A C 1
ATOM 1256 O O . SER A 1 166 ? 13.605 -20.355 -7.630 1.00 97.81 166 SER A O 1
ATOM 1258 N N . TYR A 1 167 ? 13.080 -21.923 -9.145 1.00 97.12 167 TYR A N 1
ATOM 1259 C CA . TYR A 1 167 ? 12.638 -20.969 -10.169 1.00 97.12 167 TYR A CA 1
ATOM 1260 C C . TYR A 1 167 ? 11.385 -20.213 -9.741 1.00 97.12 167 TYR A C 1
ATOM 1262 O O . TYR A 1 167 ? 11.281 -19.001 -9.957 1.00 97.12 167 TYR A O 1
ATOM 1270 N N . ARG A 1 168 ? 10.440 -20.903 -9.090 1.00 98.31 168 ARG A N 1
ATOM 1271 C CA . ARG A 1 168 ? 9.231 -20.258 -8.593 1.00 98.31 168 ARG A CA 1
ATOM 1272 C C . ARG A 1 168 ? 9.557 -19.248 -7.502 1.00 98.31 168 ARG A C 1
ATOM 1274 O O . ARG A 1 168 ? 9.065 -18.127 -7.599 1.00 98.31 168 ARG A O 1
ATOM 1281 N N . HIS A 1 169 ? 10.403 -19.596 -6.532 1.00 98.50 169 HIS A N 1
ATOM 1282 C CA . HIS A 1 169 ? 10.850 -18.675 -5.480 1.00 98.50 169 HIS A CA 1
ATOM 1283 C C . HIS A 1 169 ? 11.527 -17.433 -6.067 1.00 98.50 169 HIS A C 1
ATOM 1285 O O . HIS A 1 169 ? 11.129 -16.314 -5.747 1.00 98.50 169 HIS A O 1
ATOM 1291 N N . LEU A 1 170 ? 12.445 -17.621 -7.020 1.00 98.31 170 LEU A N 1
ATOM 1292 C CA . LEU A 1 170 ? 13.100 -16.527 -7.741 1.00 98.31 170 LEU A CA 1
ATOM 1293 C C . LEU A 1 170 ? 12.082 -15.586 -8.402 1.00 98.31 170 LEU A C 1
ATOM 1295 O O . LEU A 1 170 ? 12.171 -14.368 -8.247 1.00 98.31 170 LEU A O 1
ATOM 1299 N N . SER A 1 171 ? 11.087 -16.138 -9.106 1.00 98.19 171 SER A N 1
ATOM 1300 C CA . SER A 1 171 ? 10.040 -15.337 -9.754 1.00 98.19 171 SER A CA 1
ATOM 1301 C C . SER A 1 171 ? 9.097 -14.655 -8.754 1.00 98.19 171 SER A C 1
ATOM 1303 O O . SER A 1 171 ? 8.730 -13.500 -8.960 1.00 98.19 171 SER A O 1
ATOM 1305 N N . ASN A 1 172 ? 8.745 -15.323 -7.648 1.00 98.56 172 ASN A N 1
ATOM 1306 C CA . ASN A 1 172 ? 7.911 -14.759 -6.586 1.00 98.56 172 ASN A CA 1
ATOM 1307 C C . ASN A 1 172 ? 8.594 -13.529 -5.975 1.00 98.56 172 ASN A C 1
ATOM 1309 O O . ASN A 1 172 ? 7.971 -12.472 -5.874 1.00 98.56 172 ASN A O 1
ATOM 1313 N N . VAL A 1 173 ? 9.881 -13.649 -5.627 1.00 98.62 173 VAL A N 1
ATOM 1314 C CA . VAL A 1 173 ? 10.668 -12.529 -5.097 1.00 98.62 173 VAL A CA 1
ATOM 1315 C C . VAL A 1 173 ? 10.772 -11.421 -6.138 1.00 98.62 173 VAL A C 1
ATOM 1317 O O . VAL A 1 173 ? 10.455 -10.278 -5.825 1.00 98.62 173 VAL A O 1
ATOM 1320 N N . LEU A 1 174 ? 11.111 -11.735 -7.393 1.00 98.44 174 LEU A N 1
ATOM 1321 C CA . LEU A 1 174 ? 11.189 -10.735 -8.461 1.00 98.44 174 LEU A CA 1
ATOM 1322 C C . LEU A 1 174 ? 9.898 -9.908 -8.581 1.00 98.44 174 LEU A C 1
ATOM 1324 O O . LEU A 1 174 ? 9.960 -8.679 -8.565 1.00 98.44 174 LEU A O 1
ATOM 1328 N N . PHE A 1 175 ? 8.732 -10.551 -8.664 1.00 98.19 175 PHE A N 1
ATOM 1329 C CA . PHE A 1 175 ? 7.465 -9.829 -8.790 1.00 98.19 175 PHE A CA 1
ATOM 1330 C C . PHE A 1 175 ? 7.088 -9.063 -7.515 1.00 98.19 175 PHE A C 1
ATOM 1332 O O . PHE A 1 175 ? 6.517 -7.975 -7.619 1.00 98.19 175 PHE A O 1
ATOM 1339 N N . ASN A 1 176 ? 7.462 -9.564 -6.331 1.00 98.62 176 ASN A N 1
ATOM 1340 C CA . ASN A 1 176 ? 7.318 -8.825 -5.076 1.00 98.62 176 ASN A CA 1
ATOM 1341 C C . ASN A 1 176 ? 8.126 -7.518 -5.104 1.00 98.62 176 ASN A C 1
ATOM 1343 O O . ASN A 1 176 ? 7.580 -6.453 -4.822 1.00 98.62 176 ASN A O 1
ATOM 1347 N N . LEU A 1 177 ? 9.396 -7.580 -5.524 1.00 97.75 177 LEU A N 1
ATOM 1348 C CA . LEU A 1 177 ? 10.275 -6.409 -5.624 1.00 97.75 177 LEU A CA 1
ATOM 1349 C C . LEU A 1 177 ? 9.843 -5.444 -6.730 1.00 97.75 177 LEU A C 1
ATOM 1351 O O . LEU A 1 177 ? 9.919 -4.234 -6.556 1.00 97.75 177 LEU A O 1
ATOM 1355 N N . MET A 1 178 ? 9.357 -5.950 -7.865 1.00 97.06 178 MET A N 1
ATOM 1356 C CA . MET A 1 178 ? 8.839 -5.091 -8.933 1.00 97.06 178 MET A CA 1
ATOM 1357 C C . MET A 1 178 ? 7.606 -4.307 -8.480 1.00 97.06 178 MET A C 1
ATOM 1359 O O . MET A 1 178 ? 7.414 -3.186 -8.932 1.00 97.06 178 MET A O 1
ATOM 1363 N N . ARG A 1 179 ? 6.759 -4.868 -7.610 1.00 97.12 179 ARG A N 1
ATOM 1364 C CA . ARG A 1 179 ? 5.527 -4.202 -7.163 1.00 97.12 179 ARG A CA 1
ATOM 1365 C C . ARG A 1 179 ? 5.729 -3.347 -5.906 1.00 97.12 179 ARG A C 1
ATOM 1367 O O . ARG A 1 179 ? 5.167 -2.260 -5.838 1.00 97.12 179 ARG A O 1
ATOM 1374 N N . GLY A 1 180 ? 6.551 -3.798 -4.954 1.00 96.56 180 GLY A N 1
ATOM 1375 C CA . GLY A 1 180 ? 6.791 -3.117 -3.672 1.00 96.56 180 GLY A CA 1
ATOM 1376 C C . GLY A 1 180 ? 8.115 -2.353 -3.555 1.00 96.56 180 GLY A C 1
ATOM 1377 O O . GLY A 1 180 ? 8.260 -1.506 -2.675 1.00 96.56 180 GLY A O 1
ATOM 1378 N N . GLY A 1 181 ? 9.067 -2.620 -4.447 1.00 97.12 181 GLY A N 1
ATOM 1379 C CA . GLY A 1 181 ? 10.415 -2.058 -4.432 1.00 97.12 181 GLY A CA 1
ATOM 1380 C C . GLY A 1 181 ? 11.441 -2.900 -3.673 1.00 97.12 181 GLY A C 1
ATOM 1381 O O . GLY A 1 181 ? 11.122 -3.928 -3.079 1.00 97.12 181 GLY A O 1
ATOM 1382 N N . VAL A 1 182 ? 12.697 -2.453 -3.714 1.00 97.19 182 VAL A N 1
ATOM 1383 C CA . VAL A 1 182 ? 13.842 -3.056 -3.009 1.00 97.19 182 VAL A CA 1
ATOM 1384 C C . VAL A 1 182 ? 14.777 -1.970 -2.477 1.00 97.19 182 VAL A C 1
ATOM 1386 O O . VAL A 1 182 ? 14.901 -0.908 -3.094 1.00 97.19 182 VAL A O 1
ATOM 1389 N N . PHE A 1 183 ? 15.465 -2.233 -1.365 1.00 95.94 183 PHE A N 1
ATOM 1390 C CA . PHE A 1 183 ? 16.515 -1.353 -0.848 1.00 95.94 183 PHE A CA 1
ATOM 1391 C C . PHE A 1 183 ? 17.828 -1.561 -1.614 1.00 95.94 183 PHE A C 1
ATOM 1393 O O . PHE A 1 183 ? 18.245 -2.687 -1.878 1.00 95.94 183 PHE A O 1
ATOM 1400 N N . VAL A 1 184 ? 18.497 -0.473 -1.998 1.00 79.00 184 VAL A N 1
ATOM 1401 C CA . VAL A 1 184 ? 19.640 -0.536 -2.931 1.00 79.00 184 VAL A CA 1
ATOM 1402 C C . VAL A 1 184 ? 20.927 -1.044 -2.285 1.00 79.00 184 VAL A C 1
ATOM 1404 O O . VAL A 1 184 ? 21.645 -1.855 -2.877 1.00 79.00 184 VAL A O 1
ATOM 1407 N N . HIS A 1 185 ? 21.239 -0.524 -1.097 1.00 87.25 185 HIS A N 1
ATOM 1408 C CA . HIS A 1 185 ? 22.530 -0.674 -0.427 1.00 87.25 185 HIS A CA 1
ATOM 1409 C C . HIS A 1 185 ? 22.342 -1.099 1.030 1.00 87.25 185 HIS A C 1
ATOM 1411 O O . HIS A 1 185 ? 22.855 -0.468 1.948 1.00 87.25 185 HIS A O 1
ATOM 1417 N N . ASN A 1 186 ? 21.589 -2.180 1.247 1.00 93.12 186 ASN A N 1
ATOM 1418 C CA . ASN A 1 186 ? 21.217 -2.642 2.583 1.00 93.12 186 ASN A CA 1
ATOM 1419 C C . ASN A 1 186 ? 20.557 -1.514 3.387 1.00 93.12 186 ASN A C 1
ATOM 1421 O O . ASN A 1 186 ? 19.464 -1.080 3.037 1.00 93.12 186 ASN A O 1
ATOM 1425 N N . TYR A 1 187 ? 21.243 -1.023 4.415 1.00 97.12 187 TYR A N 1
ATOM 1426 C CA . TYR A 1 187 ? 20.774 0.036 5.297 1.00 97.12 187 TYR A CA 1
ATOM 1427 C C . TYR A 1 187 ? 21.525 1.357 5.086 1.00 97.12 187 TYR A C 1
ATOM 1429 O O . TYR A 1 187 ? 21.429 2.238 5.932 1.00 97.12 187 TYR A O 1
ATOM 1437 N N . ASP A 1 188 ? 22.288 1.518 4.005 1.00 96.31 188 ASP A N 1
ATOM 1438 C CA . ASP A 1 188 ? 22.972 2.780 3.720 1.00 96.31 188 ASP A CA 1
ATOM 1439 C C . ASP A 1 188 ? 21.981 3.855 3.263 1.00 96.31 188 ASP A C 1
ATOM 1441 O O . ASP A 1 188 ? 21.121 3.636 2.406 1.00 96.31 188 ASP A O 1
ATOM 1445 N N . VAL A 1 189 ? 22.160 5.057 3.802 1.00 96.38 189 VAL A N 1
ATOM 1446 C CA . VAL A 1 189 ? 21.415 6.263 3.456 1.00 96.38 189 VAL A CA 1
ATOM 1447 C C . VAL A 1 189 ? 22.367 7.263 2.817 1.00 96.38 189 VAL A C 1
ATOM 1449 O O . VAL A 1 189 ? 23.372 7.660 3.411 1.00 96.38 189 VAL A O 1
ATOM 1452 N N . ASP A 1 190 ? 22.026 7.694 1.605 1.00 95.88 190 ASP A N 1
ATOM 1453 C CA . ASP A 1 190 ? 22.672 8.825 0.949 1.00 95.88 190 ASP A CA 1
ATOM 1454 C C . ASP A 1 190 ? 22.089 10.143 1.481 1.00 95.88 190 ASP A C 1
ATOM 1456 O O . ASP A 1 190 ? 20.876 10.371 1.435 1.00 95.88 190 ASP A O 1
ATOM 1460 N N . LYS A 1 191 ? 22.952 11.024 1.999 1.00 96.38 191 LYS A N 1
ATOM 1461 C CA . LYS A 1 191 ? 22.532 12.306 2.582 1.00 96.38 191 LYS A CA 1
ATOM 1462 C C . LYS A 1 191 ? 21.852 13.216 1.563 1.00 96.38 191 LYS A C 1
ATOM 1464 O O . LYS A 1 191 ? 20.924 13.937 1.930 1.00 96.38 191 LYS A O 1
ATOM 1469 N N . ALA A 1 192 ? 22.312 13.231 0.310 1.00 95.31 192 ALA A N 1
ATOM 1470 C CA . ALA A 1 192 ? 21.728 14.099 -0.706 1.00 95.31 192 ALA A CA 1
ATOM 1471 C C . ALA A 1 192 ? 20.303 13.642 -1.039 1.00 95.31 192 ALA A C 1
ATOM 1473 O O . ALA A 1 192 ? 19.402 14.476 -1.138 1.00 95.31 192 ALA A O 1
ATOM 1474 N N . ASP A 1 193 ? 20.079 12.330 -1.126 1.00 95.00 193 ASP A N 1
ATOM 1475 C CA . ASP A 1 193 ? 18.744 11.773 -1.329 1.00 95.00 193 ASP A CA 1
ATOM 1476 C C . ASP A 1 193 ? 17.802 12.003 -0.141 1.00 95.00 193 ASP A C 1
ATOM 1478 O O . ASP A 1 193 ? 16.656 12.419 -0.336 1.00 95.00 193 ASP A O 1
ATOM 1482 N N . LEU A 1 194 ? 18.299 11.831 1.089 1.00 96.44 194 LEU A N 1
ATOM 1483 C CA . LEU A 1 194 ? 17.553 12.168 2.302 1.00 96.44 194 LEU A CA 1
ATOM 1484 C C . LEU A 1 194 ? 17.153 13.652 2.304 1.00 96.44 194 LEU A C 1
ATOM 1486 O O . LEU A 1 194 ? 15.995 13.979 2.533 1.00 96.44 194 LEU A O 1
ATOM 1490 N N . LEU A 1 195 ? 18.073 14.567 1.988 1.00 96.88 195 LEU A N 1
ATOM 1491 C CA . LEU A 1 195 ? 17.779 16.003 1.922 1.00 96.88 195 LEU A CA 1
ATOM 1492 C C . LEU A 1 195 ? 16.748 16.355 0.840 1.00 96.88 195 LEU A C 1
ATOM 1494 O O . LEU A 1 195 ? 15.941 17.267 1.050 1.00 96.88 195 LEU A O 1
ATOM 1498 N N . ARG A 1 196 ? 16.755 15.656 -0.304 1.00 95.44 196 ARG A N 1
ATOM 1499 C CA . ARG A 1 196 ? 15.709 15.791 -1.332 1.00 95.44 196 ARG A CA 1
ATOM 1500 C C . ARG A 1 196 ? 14.359 15.330 -0.798 1.00 95.44 196 ARG A C 1
ATOM 1502 O O . ARG A 1 196 ? 13.406 16.097 -0.881 1.00 95.44 196 ARG A O 1
ATOM 1509 N N . PHE A 1 197 ? 14.303 14.143 -0.190 1.00 96.12 197 PHE A N 1
ATOM 1510 C CA . PHE A 1 197 ? 13.089 13.624 0.444 1.00 96.12 197 PHE A CA 1
ATOM 1511 C C . PHE A 1 197 ? 12.528 14.619 1.461 1.00 96.12 197 PHE A C 1
ATOM 1513 O O . PHE A 1 197 ? 11.415 15.094 1.291 1.00 96.12 197 PHE A O 1
ATOM 1520 N N . ILE A 1 198 ? 13.326 15.036 2.446 1.00 97.06 198 ILE A N 1
ATOM 1521 C CA . ILE A 1 198 ? 12.885 15.972 3.489 1.00 97.06 198 ILE A CA 1
ATOM 1522 C C . ILE A 1 198 ? 12.467 17.325 2.894 1.00 97.06 198 ILE A C 1
ATOM 1524 O O . ILE A 1 198 ? 11.530 17.949 3.382 1.00 97.06 198 ILE A O 1
ATOM 1528 N N . GLY A 1 199 ? 13.126 17.776 1.821 1.00 96.19 199 GLY A N 1
ATOM 1529 C CA . GLY A 1 199 ? 12.754 19.000 1.108 1.00 96.19 199 GLY A CA 1
ATOM 1530 C C . GLY A 1 199 ? 11.397 18.931 0.413 1.00 96.19 199 GLY A C 1
ATOM 1531 O O . GLY A 1 199 ? 10.695 19.939 0.384 1.00 96.19 199 GLY A O 1
ATOM 1532 N N . ASN A 1 200 ? 11.033 17.762 -0.114 1.00 96.19 200 ASN A N 1
ATOM 1533 C CA . ASN A 1 200 ? 9.709 17.514 -0.679 1.00 96.19 200 ASN A CA 1
ATOM 1534 C C . ASN A 1 200 ? 8.664 17.311 0.425 1.00 96.19 200 ASN A C 1
ATOM 1536 O O . ASN A 1 200 ? 7.532 17.770 0.286 1.00 96.19 200 ASN A O 1
ATOM 1540 N N . THR A 1 201 ? 9.049 16.664 1.528 1.00 97.06 201 THR A N 1
ATOM 1541 C CA . THR A 1 201 ? 8.159 16.367 2.652 1.00 97.06 201 THR A CA 1
ATOM 1542 C C . THR A 1 201 ? 7.773 17.627 3.417 1.00 97.06 201 THR A C 1
ATOM 1544 O O . THR A 1 201 ? 6.588 17.918 3.555 1.00 97.06 201 THR A O 1
ATOM 1547 N N . ASN A 1 202 ? 8.753 18.397 3.900 1.00 97.56 202 ASN A N 1
ATOM 1548 C CA . ASN A 1 202 ? 8.498 19.614 4.665 1.00 97.56 202 ASN A CA 1
ATOM 1549 C C . ASN A 1 202 ? 9.648 20.625 4.550 1.00 97.56 202 ASN A C 1
ATOM 1551 O O . ASN A 1 202 ? 10.682 20.520 5.218 1.00 97.56 202 ASN A O 1
ATOM 1555 N N . LYS A 1 203 ? 9.441 21.656 3.729 1.00 96.12 203 LYS A N 1
ATOM 1556 C CA . LYS A 1 203 ? 10.417 22.723 3.463 1.00 96.12 203 LYS A CA 1
ATOM 1557 C C . LYS A 1 203 ? 10.774 23.507 4.728 1.00 96.12 203 LYS A C 1
ATOM 1559 O O . LYS A 1 203 ? 11.938 23.864 4.910 1.00 96.12 203 LYS A O 1
ATOM 1564 N N . THR A 1 204 ? 9.799 23.748 5.604 1.00 95.81 204 THR A N 1
ATOM 1565 C CA . THR A 1 204 ? 9.988 24.500 6.852 1.00 95.81 204 THR A CA 1
ATOM 1566 C C . THR A 1 204 ? 10.818 23.698 7.847 1.00 95.81 204 THR A C 1
ATOM 1568 O O . THR A 1 204 ? 11.835 24.193 8.327 1.00 95.81 204 THR A O 1
ATOM 1571 N N . LEU A 1 205 ? 10.461 22.432 8.093 1.00 96.06 205 LEU A N 1
ATOM 1572 C CA . LEU A 1 205 ? 11.211 21.572 9.015 1.00 96.06 205 LEU A CA 1
ATOM 1573 C C . LEU A 1 205 ? 12.614 21.237 8.494 1.00 96.06 205 LEU A C 1
ATOM 1575 O O . LEU A 1 205 ? 13.545 21.107 9.286 1.00 96.06 205 LEU A O 1
ATOM 1579 N N . ARG A 1 206 ? 12.804 21.162 7.168 1.00 96.06 206 ARG A N 1
ATOM 1580 C CA . ARG A 1 206 ? 14.143 21.049 6.571 1.00 96.06 206 ARG A CA 1
ATOM 1581 C C . ARG A 1 206 ? 15.052 22.203 6.995 1.00 96.06 206 ARG A C 1
ATOM 1583 O O . ARG A 1 206 ? 16.232 21.974 7.252 1.00 96.06 206 ARG A O 1
ATOM 1590 N N . GLN A 1 207 ? 14.520 23.425 7.030 1.00 96.69 207 GLN A N 1
ATOM 1591 C CA . GLN A 1 207 ? 15.273 24.601 7.467 1.00 96.69 207 GLN A CA 1
ATOM 1592 C C . GLN A 1 207 ? 15.422 24.646 8.990 1.00 96.69 207 GLN A C 1
ATOM 1594 O O . GLN A 1 207 ? 16.514 24.931 9.473 1.00 96.69 207 GLN A O 1
ATOM 1599 N N . GLU A 1 208 ? 14.370 24.303 9.741 1.00 96.62 208 GLU A N 1
ATOM 1600 C CA . GLU A 1 208 ? 14.396 24.232 11.211 1.00 96.62 208 GLU A CA 1
ATOM 1601 C C . GLU A 1 208 ? 15.496 23.279 11.710 1.00 96.62 208 GLU A C 1
ATOM 1603 O O . GLU A 1 208 ? 16.271 23.631 12.596 1.00 96.62 208 GLU A O 1
ATOM 1608 N N . TYR A 1 209 ? 15.635 22.106 11.082 1.00 97.88 209 TYR A N 1
ATOM 1609 C CA . TYR A 1 209 ? 16.632 21.091 11.442 1.00 97.88 209 TYR A CA 1
ATOM 1610 C C . TYR A 1 209 ? 17.879 21.106 10.548 1.00 97.88 209 TYR A C 1
ATOM 1612 O O . TYR A 1 209 ? 18.603 20.111 10.467 1.00 97.88 209 TYR A O 1
ATOM 1620 N N . LYS A 1 210 ? 18.171 22.231 9.882 1.00 97.56 210 LYS A N 1
ATOM 1621 C CA . LYS A 1 210 ? 19.318 22.351 8.968 1.00 97.56 210 LYS A CA 1
ATOM 1622 C C . LYS A 1 210 ? 20.636 21.942 9.631 1.00 97.56 210 LYS A C 1
ATOM 1624 O O . LYS A 1 210 ? 21.391 21.175 9.043 1.00 97.56 210 LYS A O 1
ATOM 1629 N N . SER A 1 211 ? 20.885 22.392 10.863 1.00 97.94 211 SER A N 1
ATOM 1630 C CA . SER A 1 211 ? 22.111 22.070 11.610 1.00 97.94 211 SER A CA 1
ATOM 1631 C C . SER A 1 211 ? 22.290 20.565 11.835 1.00 97.94 211 SER A C 1
ATOM 1633 O O . SER A 1 211 ? 23.400 20.056 11.688 1.00 97.94 211 SER A O 1
ATOM 1635 N N . PHE A 1 212 ? 21.201 19.845 12.129 1.00 98.31 212 PHE A N 1
ATOM 1636 C CA . PHE A 1 212 ? 21.221 18.388 12.275 1.00 98.31 212 PHE A CA 1
ATOM 1637 C C . PHE A 1 212 ? 21.619 17.717 10.959 1.00 98.31 212 PHE A C 1
ATOM 1639 O O . PHE A 1 212 ? 22.567 16.933 10.921 1.00 98.31 212 PHE A O 1
ATOM 1646 N N . PHE A 1 213 ? 20.936 18.058 9.860 1.00 97.81 213 PHE A N 1
ATOM 1647 C CA . PHE A 1 213 ? 21.221 17.443 8.566 1.00 97.81 213 PHE A CA 1
ATOM 1648 C C . PHE A 1 213 ? 22.615 17.809 8.045 1.00 97.81 213 PHE A C 1
ATOM 1650 O O . PHE A 1 213 ? 23.295 16.957 7.474 1.00 97.81 213 PHE A O 1
ATOM 1657 N N . ASP A 1 214 ? 23.084 19.037 8.265 1.00 97.31 214 ASP A N 1
ATOM 1658 C CA . ASP A 1 214 ? 24.428 19.471 7.882 1.00 97.31 214 ASP A CA 1
ATOM 1659 C C . ASP A 1 214 ? 25.517 18.655 8.588 1.00 97.31 214 ASP A C 1
ATOM 1661 O O . ASP A 1 214 ? 26.498 18.290 7.939 1.00 97.31 214 ASP A O 1
ATOM 1665 N N . ALA A 1 215 ? 25.306 18.288 9.855 1.00 97.69 215 ALA A N 1
ATOM 1666 C CA . ALA A 1 215 ? 26.232 17.480 10.646 1.00 97.69 215 ALA A CA 1
ATOM 1667 C C . ALA A 1 215 ? 26.282 15.990 10.243 1.00 97.69 215 ALA A C 1
ATOM 1669 O O . ALA A 1 215 ? 27.183 15.263 10.673 1.00 97.69 215 ALA A O 1
ATOM 1670 N N . LEU A 1 216 ? 25.340 15.506 9.423 1.00 98.00 216 LEU A N 1
ATOM 1671 C CA . LEU A 1 216 ? 25.375 14.130 8.919 1.00 98.00 216 LEU A CA 1
ATOM 1672 C C . LEU A 1 216 ? 26.517 13.940 7.901 1.00 98.00 216 LEU A C 1
ATOM 1674 O O . LEU A 1 216 ? 26.740 14.821 7.060 1.00 98.00 216 LEU A O 1
ATOM 1678 N N . PRO A 1 217 ? 27.213 12.788 7.909 1.00 97.94 217 PRO A N 1
ATOM 1679 C CA . PRO A 1 217 ? 28.163 12.435 6.854 1.00 97.94 217 PRO A CA 1
ATOM 1680 C C . PRO A 1 217 ? 27.448 12.223 5.508 1.00 97.94 217 PRO A C 1
ATOM 1682 O O . PRO A 1 217 ? 26.234 12.050 5.457 1.00 97.94 217 PRO A O 1
ATOM 1685 N N . GLY A 1 218 ? 28.198 12.217 4.398 1.00 97.44 218 GLY A N 1
ATOM 1686 C CA . GLY A 1 218 ? 27.626 12.014 3.055 1.00 97.44 218 GLY A CA 1
ATOM 1687 C C . GLY A 1 218 ? 26.897 10.672 2.886 1.00 97.44 218 GLY A C 1
ATOM 1688 O O . GLY A 1 218 ? 25.901 10.599 2.171 1.00 97.44 218 GLY A O 1
ATOM 1689 N N . LYS A 1 219 ? 27.360 9.639 3.598 1.00 96.94 219 LYS A N 1
ATOM 1690 C CA . LYS A 1 219 ? 26.685 8.348 3.757 1.00 96.94 219 LYS A CA 1
ATOM 1691 C C . LYS A 1 219 ? 26.596 8.007 5.237 1.00 96.94 219 LYS A C 1
ATOM 1693 O O . LYS A 1 219 ? 27.585 8.171 5.949 1.00 96.94 219 LYS A O 1
ATOM 1698 N N . ILE A 1 220 ? 25.440 7.525 5.675 1.00 97.75 220 ILE A N 1
ATOM 1699 C CA . ILE A 1 220 ? 25.173 7.109 7.056 1.00 97.75 220 ILE A CA 1
ATOM 1700 C C . ILE A 1 220 ? 24.370 5.810 7.047 1.00 97.75 220 ILE A C 1
ATOM 1702 O O . ILE A 1 220 ? 23.589 5.583 6.127 1.00 97.75 220 ILE A O 1
ATOM 1706 N N . SER A 1 221 ? 24.534 4.955 8.056 1.00 97.69 221 SER A N 1
ATOM 1707 C CA . SER A 1 221 ? 23.635 3.807 8.205 1.00 97.69 221 SER A CA 1
ATOM 1708 C C . SER A 1 221 ? 22.263 4.253 8.723 1.00 97.69 221 SER A C 1
ATOM 1710 O O . SER A 1 221 ? 22.153 5.180 9.527 1.00 97.69 221 SER A O 1
ATOM 1712 N N . TYR A 1 222 ? 21.198 3.585 8.293 1.00 97.62 222 TYR A N 1
ATOM 1713 C CA . TYR A 1 222 ? 19.832 3.899 8.697 1.00 97.62 222 TYR A CA 1
ATOM 1714 C C . TYR A 1 222 ? 19.620 3.814 10.222 1.00 97.62 222 TYR A C 1
ATOM 1716 O O . TYR A 1 222 ? 19.078 4.765 10.789 1.00 97.62 222 TYR A O 1
ATOM 1724 N N . PRO A 1 223 ? 20.120 2.782 10.938 1.00 96.25 223 PRO A N 1
ATOM 1725 C CA . PRO A 1 223 ? 20.025 2.743 12.398 1.00 96.25 223 PRO A CA 1
ATOM 1726 C C . PRO A 1 223 ? 20.733 3.919 13.078 1.00 96.25 223 PRO A C 1
ATOM 1728 O O . PRO A 1 223 ? 20.235 4.463 14.064 1.00 96.25 223 PRO A O 1
ATOM 1731 N N . GLU A 1 224 ? 21.876 4.352 12.545 1.00 97.88 224 GLU A N 1
ATOM 1732 C CA . GLU A 1 224 ? 22.595 5.504 13.083 1.00 97.88 224 GLU A CA 1
ATOM 1733 C C . GLU A 1 224 ? 21.841 6.817 12.829 1.00 97.88 224 GLU A C 1
ATOM 1735 O O . GLU A 1 224 ? 21.765 7.650 13.732 1.00 97.88 224 GLU A O 1
ATOM 1740 N N . LEU A 1 225 ? 21.226 6.990 11.651 1.00 98.25 225 LEU A N 1
ATOM 1741 C CA . LEU A 1 225 ? 20.351 8.132 11.361 1.00 98.25 225 LEU A CA 1
ATOM 1742 C C . LEU A 1 225 ? 19.220 8.233 12.393 1.00 98.25 225 LEU A C 1
ATOM 1744 O O . LEU A 1 225 ? 19.013 9.301 12.972 1.00 98.25 225 LEU A O 1
ATOM 1748 N N . LEU A 1 226 ? 18.525 7.121 12.658 1.00 97.12 226 LEU A N 1
ATOM 1749 C CA . LEU A 1 226 ? 17.443 7.079 13.643 1.00 97.12 226 LEU A CA 1
ATOM 1750 C C . LEU A 1 226 ? 17.949 7.357 15.062 1.00 97.12 226 LEU A C 1
ATOM 1752 O O . LEU A 1 226 ? 17.332 8.133 15.789 1.00 97.12 226 LEU A O 1
ATOM 1756 N N . SER A 1 227 ? 19.092 6.783 15.449 1.00 96.81 227 SER A N 1
ATOM 1757 C CA . SER A 1 227 ? 19.695 7.027 16.763 1.00 96.81 227 SER A CA 1
ATOM 1758 C C . SER A 1 227 ? 20.071 8.496 16.962 1.00 96.81 227 SER A C 1
ATOM 1760 O O . SER A 1 227 ? 19.833 9.043 18.038 1.00 96.81 227 SER A O 1
ATOM 1762 N N . ARG A 1 228 ? 20.648 9.150 15.945 1.00 98.06 228 ARG A N 1
ATOM 1763 C CA . ARG A 1 228 ? 20.990 10.577 16.007 1.00 98.06 228 ARG A CA 1
ATOM 1764 C C . ARG A 1 228 ? 19.730 11.441 16.079 1.00 98.06 228 ARG A C 1
ATOM 1766 O O . ARG A 1 228 ? 19.660 12.322 16.926 1.00 98.06 228 ARG A O 1
ATOM 1773 N N . ALA A 1 229 ? 18.714 11.159 15.259 1.00 97.06 229 ALA A N 1
ATOM 1774 C CA . ALA A 1 229 ? 17.439 11.882 15.299 1.00 97.06 229 ALA A CA 1
ATOM 1775 C C . ALA A 1 229 ? 16.726 11.736 16.658 1.00 97.06 229 ALA A C 1
ATOM 1777 O O . ALA A 1 229 ? 16.128 12.688 17.158 1.00 97.06 229 ALA A O 1
ATOM 1778 N N . ALA A 1 230 ? 16.811 10.557 17.281 1.00 94.69 230 ALA A N 1
ATOM 1779 C CA . ALA A 1 230 ? 16.275 10.322 18.616 1.00 94.69 230 ALA A CA 1
ATOM 1780 C C . ALA A 1 230 ? 17.020 11.120 19.702 1.00 94.69 230 ALA A C 1
ATOM 1782 O O . ALA A 1 230 ? 16.378 11.633 20.617 1.00 94.69 230 ALA A O 1
ATOM 1783 N N . ALA A 1 231 ? 18.347 11.260 19.588 1.00 96.81 231 ALA A N 1
ATOM 1784 C CA . ALA A 1 231 ? 19.176 11.995 20.547 1.00 96.81 231 ALA A CA 1
ATOM 1785 C C . ALA A 1 231 ? 18.881 13.507 20.588 1.00 96.81 231 ALA A C 1
ATOM 1787 O O . ALA A 1 231 ? 19.052 14.124 21.635 1.00 96.81 231 ALA A O 1
ATOM 1788 N N . GLU A 1 232 ? 18.379 14.087 19.493 1.00 96.44 232 GLU A N 1
ATOM 1789 C CA . GLU A 1 232 ? 17.929 15.490 19.448 1.00 96.44 232 GLU A CA 1
ATOM 1790 C C . GLU A 1 232 ? 16.671 15.745 20.298 1.00 96.44 232 GLU A C 1
ATOM 1792 O O . GLU A 1 232 ? 16.351 16.888 20.619 1.00 96.44 232 GLU A O 1
ATOM 1797 N N . GLY A 1 233 ? 15.907 14.698 20.635 1.00 93.81 233 GLY A N 1
ATOM 1798 C CA . GLY A 1 233 ? 14.676 14.829 21.419 1.00 93.81 233 GLY A CA 1
ATOM 1799 C C . GLY A 1 233 ? 13.532 15.555 20.696 1.00 93.81 233 GLY A C 1
ATOM 1800 O O . GLY A 1 233 ? 12.549 15.915 21.336 1.00 93.81 233 GLY A O 1
ATOM 1801 N N . GLN A 1 234 ? 13.636 15.757 19.375 1.00 96.44 234 GLN A N 1
ATOM 1802 C CA . GLN A 1 234 ? 12.652 16.474 18.553 1.00 96.44 234 GLN A CA 1
ATOM 1803 C C . GLN A 1 234 ? 11.692 15.501 17.839 1.00 96.44 234 GLN A C 1
ATOM 1805 O O . GLN A 1 234 ? 12.115 14.812 16.905 1.00 96.44 234 GLN A O 1
ATOM 1810 N N . PRO A 1 235 ? 10.395 15.433 18.203 1.00 96.31 235 PRO A N 1
ATOM 1811 C CA . PRO A 1 235 ? 9.500 14.406 17.663 1.00 96.31 235 PRO A CA 1
ATOM 1812 C C . PRO A 1 235 ? 9.215 14.527 16.159 1.00 96.31 235 PRO A C 1
ATOM 1814 O O . PRO A 1 235 ? 9.124 13.517 15.462 1.00 96.31 235 PRO A O 1
ATOM 1817 N N . GLN A 1 236 ? 9.147 15.752 15.626 1.00 97.31 236 GLN A N 1
ATOM 1818 C CA . GLN A 1 236 ? 8.990 15.974 14.183 1.00 97.31 236 GLN A CA 1
ATOM 1819 C C . GLN A 1 236 ? 10.193 15.455 13.389 1.00 97.31 236 GLN A C 1
ATOM 1821 O O . GLN A 1 236 ? 10.020 14.843 12.338 1.00 97.31 236 GLN A O 1
ATOM 1826 N N . LEU A 1 237 ? 11.413 15.652 13.900 1.00 97.69 237 LEU A N 1
ATOM 1827 C CA . LEU A 1 237 ? 12.624 15.133 13.269 1.00 97.69 237 LEU A CA 1
ATOM 1828 C C . LEU A 1 237 ? 12.651 13.597 13.282 1.00 97.69 237 LEU A C 1
ATOM 1830 O O . LEU A 1 237 ? 13.010 12.977 12.282 1.00 97.69 237 LEU A O 1
ATOM 1834 N N . GLN A 1 238 ? 12.230 12.977 14.389 1.00 97.12 238 GLN A N 1
ATOM 1835 C CA . GLN A 1 238 ? 12.116 11.518 14.496 1.00 97.12 238 GLN A CA 1
ATOM 1836 C C . GLN A 1 238 ? 11.095 10.956 13.497 1.00 97.12 238 GLN A C 1
ATOM 1838 O O . GLN A 1 238 ? 11.405 9.989 12.798 1.00 97.12 238 GLN A O 1
ATOM 1843 N N . ARG A 1 239 ? 9.920 11.588 13.354 1.00 97.25 239 ARG A N 1
ATOM 1844 C CA . ARG A 1 239 ? 8.921 11.228 12.332 1.00 97.25 239 ARG A CA 1
ATOM 1845 C C . ARG A 1 239 ? 9.514 11.277 10.923 1.00 97.25 239 ARG A C 1
ATOM 1847 O O . ARG A 1 239 ? 9.468 10.293 10.195 1.00 97.25 239 ARG A O 1
ATOM 1854 N N . LEU A 1 240 ? 10.120 12.405 10.563 1.00 96.44 240 LEU A N 1
ATOM 1855 C CA . LEU A 1 240 ? 10.703 12.615 9.241 1.00 96.44 240 LEU A CA 1
ATOM 1856 C C . LEU A 1 240 ? 11.774 11.567 8.886 1.00 96.44 240 LEU A C 1
ATOM 1858 O O . LEU A 1 240 ? 11.779 11.038 7.778 1.00 96.44 240 LEU A O 1
ATOM 1862 N N . CYS A 1 241 ? 12.668 11.243 9.824 1.00 97.25 241 CYS A N 1
ATOM 1863 C CA . CYS A 1 241 ? 13.705 10.232 9.604 1.00 97.25 241 CYS A CA 1
ATOM 1864 C C . CYS A 1 241 ? 13.143 8.797 9.584 1.00 97.25 241 CYS A C 1
ATOM 1866 O O . CYS A 1 241 ? 13.634 7.959 8.826 1.00 97.25 241 CYS A O 1
ATOM 1868 N N . SER A 1 242 ? 12.115 8.507 10.389 1.00 95.50 242 SER A N 1
ATOM 1869 C CA . SER A 1 242 ? 11.498 7.173 10.459 1.00 95.50 242 SER A CA 1
ATOM 1870 C C . SER A 1 242 ? 10.619 6.836 9.255 1.00 95.50 242 SER A C 1
ATOM 1872 O O . SER A 1 242 ? 10.513 5.667 8.912 1.00 95.50 242 SER A O 1
ATOM 1874 N N . GLU A 1 243 ? 10.054 7.816 8.550 1.00 95.00 243 GLU A N 1
ATOM 1875 C CA . GLU A 1 243 ? 9.297 7.564 7.311 1.00 95.00 243 GLU A CA 1
ATOM 1876 C C . GLU A 1 243 ? 10.174 7.349 6.065 1.00 95.00 243 GLU A C 1
ATOM 1878 O O . GLU A 1 243 ? 9.679 6.923 5.017 1.00 95.00 243 GLU A O 1
ATOM 1883 N N . TYR A 1 244 ? 11.472 7.655 6.144 1.00 96.56 244 TYR A N 1
ATOM 1884 C CA . TYR A 1 244 ? 12.367 7.548 4.997 1.00 96.56 244 TYR A CA 1
ATOM 1885 C C . TYR A 1 244 ? 12.651 6.084 4.628 1.00 96.56 244 TYR A C 1
ATOM 1887 O O . TYR A 1 244 ? 13.270 5.341 5.390 1.00 96.56 244 TYR A O 1
ATOM 1895 N N . LEU A 1 245 ? 12.246 5.698 3.415 1.00 96.94 245 LEU A N 1
ATOM 1896 C CA . LEU A 1 245 ? 12.445 4.369 2.835 1.00 96.94 245 LEU A CA 1
ATOM 1897 C C . LEU A 1 245 ? 13.151 4.502 1.469 1.00 96.94 245 LEU A C 1
ATOM 1899 O O . LEU A 1 245 ? 12.492 4.860 0.486 1.00 96.94 245 LEU A O 1
ATOM 1903 N N . PRO A 1 246 ? 14.469 4.224 1.366 1.00 95.62 246 PRO A N 1
ATOM 1904 C CA . PRO A 1 246 ? 15.246 4.381 0.130 1.00 95.62 246 PRO A CA 1
ATOM 1905 C C . PRO A 1 246 ? 15.025 3.215 -0.853 1.00 95.62 246 PRO A C 1
ATOM 1907 O O . PRO A 1 246 ? 15.952 2.488 -1.222 1.00 95.62 246 PRO A O 1
ATOM 1910 N N . LEU A 1 247 ? 13.769 3.016 -1.256 1.00 96.44 247 LEU A N 1
ATOM 1911 C CA . LEU A 1 247 ? 13.354 1.978 -2.196 1.00 96.44 247 LEU A CA 1
ATOM 1912 C C . LEU A 1 247 ? 13.566 2.416 -3.650 1.00 96.44 247 LEU A C 1
ATOM 1914 O O . LEU A 1 247 ? 13.468 3.591 -4.000 1.00 96.44 247 LEU A O 1
ATOM 1918 N N . THR A 1 248 ? 13.800 1.439 -4.518 1.00 95.69 248 THR A N 1
ATOM 1919 C CA . THR A 1 248 ? 13.829 1.583 -5.981 1.00 95.69 248 THR A CA 1
ATOM 1920 C C . THR A 1 248 ? 13.119 0.393 -6.628 1.00 95.69 248 THR A C 1
ATOM 1922 O O . THR A 1 248 ? 12.596 -0.469 -5.926 1.00 95.69 248 THR A O 1
ATOM 1925 N N . PHE A 1 249 ? 13.141 0.303 -7.960 1.00 95.81 249 PHE A N 1
ATOM 1926 C CA . PHE A 1 249 ? 12.676 -0.845 -8.758 1.00 95.81 249 PHE A CA 1
ATOM 1927 C C . PHE A 1 249 ? 11.162 -1.117 -8.734 1.00 95.81 249 PHE A C 1
ATOM 1929 O O . PHE A 1 249 ? 10.670 -1.881 -9.567 1.00 95.81 249 PHE A O 1
ATOM 1936 N N . SER A 1 250 ? 10.415 -0.453 -7.849 1.00 95.56 250 SER A N 1
ATOM 1937 C CA . SER A 1 250 ? 8.958 -0.548 -7.811 1.00 95.56 250 SER A CA 1
ATOM 1938 C C . SER A 1 250 ? 8.301 0.105 -9.035 1.00 95.56 250 SER A C 1
ATOM 1940 O O . SER A 1 250 ? 8.813 1.068 -9.613 1.00 95.56 250 SER A O 1
ATOM 1942 N N . ARG A 1 251 ? 7.139 -0.417 -9.424 1.00 92.19 251 ARG A N 1
ATOM 1943 C CA . ARG A 1 251 ? 6.283 0.102 -10.492 1.00 92.19 251 ARG A CA 1
ATOM 1944 C C . ARG A 1 251 ? 4.840 -0.336 -10.271 1.00 92.19 251 ARG A C 1
ATOM 1946 O O . ARG A 1 251 ? 4.579 -1.408 -9.726 1.00 92.19 251 ARG A O 1
ATOM 1953 N N . ARG A 1 252 ? 3.887 0.443 -10.786 1.00 89.38 252 ARG A N 1
ATOM 1954 C CA . ARG A 1 252 ? 2.481 0.016 -10.809 1.00 89.38 252 ARG A CA 1
ATOM 1955 C C . ARG A 1 252 ? 2.322 -1.196 -11.738 1.00 89.38 252 ARG A C 1
ATOM 1957 O O . ARG A 1 252 ? 2.930 -1.245 -12.806 1.00 89.38 252 ARG A O 1
ATOM 1964 N N . HIS A 1 253 ? 1.494 -2.161 -11.348 1.00 90.69 253 HIS A N 1
ATOM 1965 C CA . HIS A 1 253 ? 1.316 -3.442 -12.044 1.00 90.69 253 HIS A CA 1
ATOM 1966 C C . HIS A 1 253 ? 0.291 -3.355 -13.194 1.00 90.69 253 HIS A C 1
ATOM 1968 O O . HIS A 1 253 ? -0.635 -4.155 -13.306 1.00 90.69 253 HIS A O 1
ATOM 1974 N N . GLY A 1 254 ? 0.437 -2.329 -14.030 1.00 88.19 254 GLY A N 1
ATOM 1975 C CA . GLY A 1 254 ? -0.289 -2.214 -15.290 1.00 88.19 254 GLY A CA 1
ATOM 1976 C C . GLY A 1 254 ? 0.383 -3.015 -16.397 1.00 88.19 254 GLY A C 1
ATOM 1977 O O . GLY A 1 254 ? 1.611 -3.062 -16.466 1.00 88.19 254 GLY A O 1
ATOM 1978 N N . ASP A 1 255 ? -0.416 -3.621 -17.269 1.00 90.69 255 ASP A N 1
ATOM 1979 C CA . ASP A 1 255 ? 0.032 -4.388 -18.433 1.00 90.69 255 ASP A CA 1
ATOM 1980 C C . ASP A 1 255 ? -1.157 -4.596 -19.406 1.00 90.69 255 ASP A C 1
ATOM 1982 O O . ASP A 1 255 ? -2.280 -4.217 -19.066 1.00 90.69 255 ASP A O 1
ATOM 1986 N N . PRO A 1 256 ? -0.973 -5.158 -20.618 1.00 90.50 256 PRO A N 1
ATOM 1987 C CA . PRO A 1 256 ? -2.077 -5.370 -21.562 1.00 90.50 256 PRO A CA 1
ATOM 1988 C C . PRO A 1 256 ? -3.246 -6.223 -21.037 1.00 90.50 256 PRO A C 1
ATOM 1990 O O . PRO A 1 256 ? -4.363 -6.042 -21.509 1.00 90.50 256 PRO A O 1
ATOM 1993 N N . SER A 1 257 ? -3.019 -7.117 -20.066 1.00 88.75 257 SER A N 1
ATOM 1994 C CA . SER A 1 257 ? -4.080 -7.890 -19.395 1.00 88.75 257 SER A CA 1
ATOM 1995 C C . SER A 1 257 ? -4.761 -7.129 -18.250 1.00 88.75 257 SER A C 1
ATOM 1997 O O . SER A 1 257 ? -5.832 -7.526 -17.799 1.00 88.75 257 SER A O 1
ATOM 1999 N N . ARG A 1 258 ? -4.170 -6.009 -17.808 1.00 82.31 258 ARG A N 1
ATOM 2000 C CA . ARG A 1 258 ? -4.710 -5.072 -16.807 1.00 82.31 258 ARG A CA 1
ATOM 2001 C C . ARG A 1 258 ? -4.714 -3.640 -17.356 1.00 82.31 258 ARG A C 1
ATOM 2003 O O . ARG A 1 258 ? -4.051 -2.761 -16.795 1.00 82.31 258 ARG A O 1
ATOM 2010 N N . PRO A 1 259 ? -5.423 -3.377 -18.470 1.00 80.69 259 PRO A N 1
ATOM 2011 C CA . PRO A 1 259 ? -5.317 -2.115 -19.201 1.00 80.69 259 PRO A CA 1
ATOM 2012 C C . PRO A 1 259 ? -5.849 -0.899 -18.429 1.00 80.69 259 PRO A C 1
ATOM 2014 O O . PRO A 1 259 ? -5.465 0.221 -18.772 1.00 80.69 259 PRO A O 1
ATOM 2017 N N . TRP A 1 260 ? -6.678 -1.118 -17.399 1.00 79.31 260 TRP A N 1
ATOM 2018 C CA . TRP A 1 260 ? -7.186 -0.103 -16.465 1.00 79.31 260 TRP A CA 1
ATOM 2019 C C . TRP A 1 260 ? -6.117 0.421 -15.489 1.00 79.31 260 TRP A C 1
ATOM 2021 O O . TRP A 1 260 ? -6.262 1.503 -14.929 1.00 79.31 260 TRP A O 1
ATOM 2031 N N . ASN A 1 261 ? -5.001 -0.296 -15.316 1.00 80.06 261 ASN A N 1
ATOM 2032 C CA . ASN A 1 261 ? -3.859 0.173 -14.536 1.00 80.06 261 ASN A CA 1
ATOM 2033 C C . ASN A 1 261 ? -2.814 0.813 -15.463 1.00 80.06 261 ASN A C 1
ATOM 2035 O O . ASN A 1 261 ? -2.119 0.128 -16.213 1.00 80.06 261 ASN A O 1
ATOM 2039 N N . ARG A 1 262 ? -2.635 2.136 -15.389 1.00 84.12 262 ARG A N 1
ATOM 2040 C CA . ARG A 1 262 ? -1.513 2.818 -16.060 1.00 84.12 262 ARG A CA 1
ATOM 2041 C C . ARG A 1 262 ? -0.203 2.523 -15.326 1.00 84.12 262 ARG A C 1
ATOM 2043 O O . ARG A 1 262 ? -0.148 2.674 -14.112 1.00 84.12 262 ARG A O 1
ATOM 2050 N N . PHE A 1 263 ? 0.863 2.165 -16.038 1.00 87.81 263 PHE A N 1
ATOM 2051 C CA . PHE A 1 263 ? 2.181 1.940 -15.435 1.00 87.81 263 PHE A CA 1
ATOM 2052 C C . PHE A 1 263 ? 3.262 2.837 -16.042 1.00 87.81 263 PHE A C 1
ATOM 2054 O O . PHE A 1 263 ? 3.160 3.273 -17.186 1.00 87.81 263 PHE A O 1
ATOM 2061 N N . SER A 1 264 ? 4.308 3.072 -15.252 1.00 87.38 264 SER A N 1
ATOM 2062 C CA . SER A 1 264 ? 5.568 3.713 -15.640 1.00 87.38 264 SER A CA 1
ATOM 2063 C C . SER A 1 264 ? 6.706 2.987 -14.912 1.00 87.38 264 SER A C 1
ATOM 2065 O O . SER A 1 264 ? 6.490 2.466 -13.814 1.00 87.38 264 SER A O 1
ATOM 2067 N N . ILE A 1 265 ? 7.888 2.885 -15.529 1.00 89.56 265 ILE A N 1
ATOM 2068 C CA . ILE A 1 265 ? 9.080 2.259 -14.929 1.00 89.56 265 ILE A CA 1
ATOM 2069 C C . ILE A 1 265 ? 10.141 3.334 -14.727 1.00 89.56 265 ILE A C 1
ATOM 2071 O O . ILE A 1 265 ? 10.948 3.602 -15.613 1.00 89.56 265 ILE A O 1
ATOM 2075 N N . GLU A 1 266 ? 10.150 3.944 -13.552 1.00 87.81 266 GLU A N 1
ATOM 2076 C CA . GLU A 1 266 ? 11.016 5.088 -13.268 1.00 87.81 266 GLU A CA 1
ATOM 2077 C C . GLU A 1 266 ? 12.118 4.684 -12.297 1.00 87.81 266 GLU A C 1
ATOM 2079 O O . GLU A 1 266 ? 12.047 4.929 -11.098 1.00 87.81 266 GLU A O 1
ATOM 2084 N N . ILE A 1 267 ? 13.133 4.008 -12.837 1.00 89.56 267 ILE A N 1
ATOM 2085 C CA . ILE A 1 267 ? 14.277 3.493 -12.066 1.00 89.56 267 ILE A CA 1
ATOM 2086 C C . ILE A 1 267 ? 15.556 4.315 -12.259 1.00 89.56 267 ILE A C 1
ATOM 2088 O O . ILE A 1 267 ? 16.567 4.047 -11.607 1.00 89.56 267 ILE A O 1
ATOM 2092 N N . LYS A 1 268 ? 15.520 5.303 -13.158 1.00 90.25 268 LYS A N 1
ATOM 2093 C CA . LYS A 1 268 ? 16.622 6.221 -13.434 1.00 90.25 268 LYS A CA 1
ATOM 2094 C C . LYS A 1 268 ? 16.134 7.664 -13.457 1.00 90.25 268 LYS A C 1
ATOM 2096 O O . LYS A 1 268 ? 14.999 7.912 -13.862 1.00 90.25 268 LYS A O 1
ATOM 2101 N N . GLU A 1 269 ? 16.999 8.571 -13.028 1.00 88.56 269 GLU A N 1
ATOM 2102 C CA . GLU A 1 269 ? 16.857 10.009 -13.250 1.00 88.56 269 GLU A CA 1
ATOM 2103 C C . GLU A 1 269 ? 17.192 10.357 -14.713 1.00 88.56 269 GLU A C 1
ATOM 2105 O O . GLU A 1 269 ? 17.674 9.509 -15.472 1.00 88.56 269 GLU A O 1
ATOM 2110 N N . GLU A 1 270 ? 16.960 11.609 -15.118 1.00 84.12 270 GLU A N 1
ATOM 2111 C CA . GLU A 1 270 ? 17.257 12.085 -16.482 1.00 84.12 270 GLU A CA 1
ATOM 2112 C C . GLU A 1 270 ? 18.744 11.958 -16.855 1.00 84.12 270 GLU A C 1
ATOM 2114 O O . GLU A 1 270 ? 19.070 11.691 -18.009 1.00 84.12 270 GLU A O 1
ATOM 2119 N N . ASP A 1 271 ? 19.648 12.076 -15.878 1.00 85.06 271 ASP A N 1
ATOM 2120 C CA . ASP A 1 271 ? 21.096 11.895 -16.058 1.00 85.06 271 ASP A CA 1
ATOM 2121 C C . ASP A 1 271 ? 21.534 10.413 -16.102 1.00 85.06 271 ASP A C 1
ATOM 2123 O O . ASP A 1 271 ? 22.718 10.103 -16.251 1.00 85.06 271 ASP A O 1
ATOM 2127 N N . GLY A 1 272 ? 20.584 9.481 -15.971 1.00 84.06 272 GLY A N 1
ATOM 2128 C CA . GLY A 1 272 ? 20.813 8.039 -15.976 1.00 84.06 272 GLY A CA 1
ATOM 2129 C C . GLY A 1 272 ? 21.248 7.446 -14.633 1.00 84.06 272 GLY A C 1
ATOM 2130 O O . GLY A 1 272 ? 21.406 6.220 -14.550 1.00 84.06 272 GLY A O 1
ATOM 2131 N N . SER A 1 273 ? 21.423 8.266 -13.590 1.00 87.50 273 SER A N 1
ATOM 2132 C CA . SER A 1 273 ? 21.656 7.802 -12.220 1.00 87.50 273 SER A CA 1
ATOM 2133 C C . SER A 1 273 ? 20.418 7.100 -11.654 1.00 87.50 273 SER A C 1
ATOM 2135 O O . SER A 1 273 ? 19.333 7.154 -12.227 1.00 87.50 273 SER A O 1
ATOM 2137 N N . GLN A 1 274 ? 20.575 6.353 -10.561 1.00 89.75 274 GLN A N 1
ATOM 2138 C CA . GLN A 1 274 ? 19.477 5.571 -9.999 1.00 89.75 274 GLN A CA 1
ATOM 2139 C C . GLN A 1 274 ? 18.439 6.464 -9.317 1.00 89.75 274 GLN A C 1
ATOM 2141 O O . GLN A 1 274 ? 18.772 7.218 -8.406 1.00 89.75 274 GLN A O 1
ATOM 2146 N N . LYS A 1 275 ? 17.170 6.278 -9.685 1.00 92.00 275 LYS A N 1
ATOM 2147 C CA . LYS A 1 275 ? 16.038 6.924 -9.021 1.00 92.00 275 LYS A CA 1
ATOM 2148 C C . LYS A 1 275 ? 15.572 6.082 -7.836 1.00 92.00 275 LYS A C 1
ATOM 2150 O O . LYS A 1 275 ? 15.263 4.892 -7.975 1.00 92.00 275 LYS A O 1
ATOM 2155 N N . LEU A 1 276 ? 15.528 6.702 -6.661 1.00 94.06 276 LEU A N 1
ATOM 2156 C CA . LEU A 1 276 ? 14.952 6.113 -5.456 1.00 94.06 276 LEU A CA 1
ATOM 2157 C C . LEU A 1 276 ? 13.505 6.590 -5.341 1.00 94.06 276 LEU A C 1
ATOM 2159 O O . LEU A 1 276 ? 13.247 7.719 -4.934 1.00 94.06 276 LEU A O 1
ATOM 2163 N N . TYR A 1 277 ? 12.553 5.750 -5.725 1.00 93.56 277 TYR A N 1
ATOM 2164 C CA . TYR A 1 277 ? 11.141 6.101 -5.743 1.00 93.56 277 TYR A CA 1
ATOM 2165 C C . TYR A 1 277 ? 10.255 4.870 -5.564 1.00 93.56 277 TYR A C 1
ATOM 2167 O O . TYR A 1 277 ? 10.592 3.767 -6.010 1.00 93.56 277 TYR A O 1
ATOM 2175 N N . TYR A 1 278 ? 9.100 5.083 -4.933 1.00 94.38 278 TYR A N 1
ATOM 2176 C CA . TYR A 1 278 ? 8.049 4.084 -4.857 1.00 94.38 278 TYR A CA 1
ATOM 2177 C C . TYR A 1 278 ? 6.651 4.684 -4.893 1.00 94.38 278 TYR A C 1
ATOM 2179 O O . TYR A 1 278 ? 6.420 5.806 -4.444 1.00 94.38 278 TYR A O 1
ATOM 2187 N N . GLN A 1 279 ? 5.719 3.896 -5.423 1.00 92.62 279 GLN A N 1
ATOM 2188 C CA . GLN A 1 279 ? 4.286 4.145 -5.353 1.00 92.62 279 GLN A CA 1
ATOM 2189 C C . GLN A 1 279 ? 3.526 2.823 -5.427 1.00 92.62 279 GLN A C 1
ATOM 2191 O O . GLN A 1 279 ? 3.914 1.920 -6.170 1.00 92.62 279 GLN A O 1
ATOM 2196 N N . GLY A 1 280 ? 2.420 2.721 -4.701 1.00 92.00 280 GLY A N 1
ATOM 2197 C CA . GLY A 1 280 ? 1.569 1.542 -4.759 1.00 92.00 280 GLY A CA 1
ATOM 2198 C C . GLY A 1 280 ? 0.232 1.762 -4.076 1.00 92.00 280 GLY A C 1
ATOM 2199 O O . GLY A 1 280 ? 0.124 2.546 -3.130 1.00 92.00 280 GLY A O 1
ATOM 2200 N N . ASN A 1 281 ? -0.791 1.068 -4.575 1.00 94.69 281 ASN A N 1
ATOM 2201 C CA . ASN A 1 281 ? -2.062 0.982 -3.871 1.00 94.69 281 ASN A CA 1
ATOM 2202 C C . ASN A 1 281 ? -1.816 0.373 -2.481 1.00 94.69 281 ASN A C 1
ATOM 2204 O O . ASN A 1 281 ? -0.946 -0.486 -2.325 1.00 94.69 281 ASN A O 1
ATOM 2208 N N . TRP A 1 282 ? -2.579 0.830 -1.492 1.00 97.19 282 TRP A N 1
ATOM 2209 C CA . TRP A 1 282 ? -2.352 0.585 -0.069 1.00 97.19 282 TRP A CA 1
ATOM 2210 C C . TRP A 1 282 ? -2.090 -0.888 0.260 1.00 97.19 282 TRP A C 1
ATOM 2212 O O . TRP A 1 282 ? -1.002 -1.258 0.698 1.00 97.19 282 TRP A O 1
ATOM 2222 N N . ARG A 1 283 ? -3.076 -1.745 -0.020 1.00 96.94 283 ARG A N 1
ATOM 2223 C CA . ARG A 1 283 ? -3.002 -3.186 0.229 1.00 96.94 283 ARG A CA 1
ATOM 2224 C C . ARG A 1 283 ? -1.819 -3.834 -0.490 1.00 96.94 283 ARG A C 1
ATOM 2226 O O . ARG A 1 283 ? -1.055 -4.565 0.132 1.00 96.94 283 ARG A O 1
ATOM 2233 N N . ASP A 1 284 ? -1.634 -3.528 -1.773 1.00 96.69 284 ASP A N 1
ATOM 2234 C CA . ASP A 1 284 ? -0.597 -4.159 -2.591 1.00 96.69 284 ASP A CA 1
ATOM 2235 C C . ASP A 1 284 ? 0.803 -3.948 -2.016 1.00 96.69 284 ASP A C 1
ATOM 2237 O O . ASP A 1 284 ? 1.563 -4.910 -1.877 1.00 96.69 284 ASP A O 1
ATOM 2241 N N . ILE A 1 285 ? 1.141 -2.695 -1.699 1.00 97.69 285 ILE A N 1
ATOM 2242 C CA . ILE A 1 285 ? 2.500 -2.333 -1.298 1.00 97.69 285 ILE A CA 1
ATOM 2243 C C . ILE A 1 285 ? 2.812 -2.792 0.125 1.00 97.69 285 ILE A C 1
ATOM 2245 O O . ILE A 1 285 ? 3.890 -3.338 0.343 1.00 97.69 285 ILE A O 1
ATOM 2249 N N . PHE A 1 286 ? 1.867 -2.682 1.067 1.00 98.56 286 PHE A N 1
ATOM 2250 C CA . PHE A 1 286 ? 2.085 -3.157 2.435 1.00 98.56 286 PHE A CA 1
ATOM 2251 C C . PHE A 1 286 ? 2.157 -4.688 2.519 1.00 98.56 286 PHE A C 1
ATOM 2253 O O . PHE A 1 286 ? 2.973 -5.208 3.277 1.00 98.56 286 PHE A O 1
ATOM 2260 N N . GLN A 1 287 ? 1.420 -5.418 1.673 1.00 98.50 287 GLN A N 1
ATOM 2261 C CA . GLN A 1 287 ? 1.610 -6.867 1.522 1.00 98.50 287 GLN A CA 1
ATOM 2262 C C . GLN A 1 287 ? 2.993 -7.213 0.951 1.00 98.50 287 GLN A C 1
ATOM 2264 O O . GLN A 1 287 ? 3.629 -8.163 1.400 1.00 98.50 287 GLN A O 1
ATOM 2269 N N . ASN A 1 288 ? 3.495 -6.451 -0.030 1.00 98.75 288 ASN A N 1
ATOM 2270 C CA . ASN A 1 288 ? 4.844 -6.693 -0.551 1.00 98.75 288 ASN A CA 1
ATOM 2271 C C . ASN A 1 288 ? 5.934 -6.369 0.476 1.00 98.75 288 ASN A C 1
ATOM 2273 O O . ASN A 1 288 ? 6.970 -7.040 0.514 1.00 98.75 288 ASN A O 1
ATOM 2277 N N . TRP A 1 289 ? 5.701 -5.347 1.298 1.00 98.75 289 TRP A N 1
ATOM 2278 C CA . TRP A 1 289 ? 6.604 -4.938 2.365 1.00 98.75 289 TRP A CA 1
ATOM 2279 C C . TRP A 1 289 ? 6.646 -5.931 3.524 1.00 98.75 289 TRP A C 1
ATOM 2281 O O . TRP A 1 289 ? 7.722 -6.112 4.080 1.00 98.75 289 TRP A O 1
ATOM 2291 N N . GLU A 1 290 ? 5.557 -6.650 3.822 1.00 98.75 290 GLU A N 1
ATOM 2292 C CA . GLU A 1 290 ? 5.584 -7.776 4.771 1.00 98.75 290 GLU A CA 1
ATOM 2293 C C . GLU A 1 290 ? 6.656 -8.810 4.382 1.00 98.75 290 GLU A C 1
ATOM 2295 O O . GLU A 1 290 ? 7.472 -9.206 5.211 1.00 98.75 290 GLU A O 1
ATOM 2300 N N . ALA A 1 291 ? 6.703 -9.211 3.107 1.00 98.62 291 ALA A N 1
ATOM 2301 C CA . ALA A 1 291 ? 7.717 -10.148 2.625 1.00 98.62 291 ALA A CA 1
ATOM 2302 C C . ALA A 1 291 ? 9.119 -9.516 2.583 1.00 98.62 291 ALA A C 1
ATOM 2304 O O . ALA A 1 291 ? 10.094 -10.151 2.979 1.00 98.62 291 ALA A O 1
ATOM 2305 N N . LEU A 1 292 ? 9.231 -8.258 2.137 1.00 98.62 292 LEU A N 1
ATOM 2306 C CA . LEU A 1 292 ? 10.512 -7.544 2.057 1.00 98.62 292 LEU A CA 1
ATOM 2307 C C . LEU A 1 292 ? 11.157 -7.347 3.439 1.00 98.62 292 LEU A C 1
ATOM 2309 O O . LEU A 1 292 ? 12.380 -7.412 3.567 1.00 98.62 292 LEU A O 1
ATOM 2313 N N . ALA A 1 293 ? 10.342 -7.129 4.471 1.00 98.31 293 ALA A N 1
ATOM 2314 C CA . ALA A 1 293 ? 10.773 -6.955 5.852 1.00 98.31 293 ALA A CA 1
ATOM 2315 C C . ALA A 1 293 ? 11.513 -8.175 6.421 1.00 98.31 293 ALA A C 1
ATOM 2317 O O . ALA A 1 293 ? 12.336 -8.009 7.317 1.00 98.31 293 ALA A O 1
ATOM 2318 N N . LEU A 1 294 ? 11.277 -9.382 5.893 1.00 98.06 294 LEU A N 1
ATOM 2319 C CA . LEU A 1 294 ? 12.018 -10.580 6.303 1.00 98.06 294 LEU A CA 1
ATOM 2320 C C . LEU A 1 294 ? 13.497 -10.508 5.893 1.00 98.06 294 LEU A C 1
ATOM 2322 O O . LEU A 1 294 ? 14.359 -10.934 6.659 1.00 98.06 294 LEU A O 1
ATOM 2326 N N . SER A 1 295 ? 13.787 -9.927 4.726 1.00 98.19 295 SER A N 1
ATOM 2327 C CA . SER A 1 295 ? 15.157 -9.699 4.243 1.00 98.19 295 SER A CA 1
ATOM 2328 C C . SER A 1 295 ? 15.781 -8.425 4.821 1.00 98.19 295 SER A C 1
ATOM 2330 O O . SER A 1 295 ? 17.001 -8.329 4.953 1.00 98.19 295 SER A O 1
ATOM 2332 N N . TYR A 1 296 ? 14.952 -7.442 5.193 1.00 98.12 296 TYR A N 1
ATOM 2333 C CA . TYR A 1 296 ? 15.396 -6.143 5.706 1.00 98.12 296 TYR A CA 1
ATOM 2334 C C . TYR A 1 296 ? 14.701 -5.738 7.019 1.00 98.12 296 TYR A C 1
ATOM 2336 O O . TYR A 1 296 ? 14.019 -4.706 7.062 1.00 98.12 296 TYR A O 1
ATOM 2344 N N . PRO A 1 297 ? 14.883 -6.496 8.117 1.00 97.94 297 PRO A N 1
ATOM 2345 C CA . PRO A 1 297 ? 14.168 -6.246 9.367 1.00 97.94 297 PRO A CA 1
ATOM 2346 C C . PRO A 1 297 ? 14.436 -4.860 9.970 1.00 97.94 297 PRO A C 1
ATOM 2348 O O . PRO A 1 297 ? 13.568 -4.311 10.639 1.00 97.94 297 PRO A O 1
ATOM 2351 N N . GLY A 1 298 ? 15.583 -4.234 9.678 1.00 97.19 298 GLY A N 1
ATOM 2352 C CA . GLY A 1 298 ? 15.919 -2.890 10.167 1.00 97.19 298 GLY A CA 1
ATOM 2353 C C . GLY A 1 298 ? 15.019 -1.752 9.656 1.00 97.19 298 GLY A C 1
ATOM 2354 O O . GLY A 1 298 ? 15.161 -0.629 10.132 1.00 97.19 298 GLY A O 1
ATOM 2355 N N . PHE A 1 299 ? 14.114 -2.018 8.705 1.00 98.19 299 PHE A N 1
ATOM 2356 C CA . PHE A 1 299 ? 13.125 -1.056 8.198 1.00 98.19 299 PHE A CA 1
ATOM 2357 C C . PHE A 1 299 ? 11.686 -1.341 8.659 1.00 98.19 299 PHE A C 1
ATOM 2359 O O . PHE A 1 299 ? 10.775 -0.613 8.264 1.00 98.19 299 PHE A O 1
ATOM 2366 N N . ILE A 1 300 ? 11.448 -2.372 9.480 1.00 98.50 300 ILE A N 1
ATOM 2367 C CA . ILE A 1 300 ? 10.090 -2.763 9.889 1.00 98.50 300 ILE A CA 1
ATOM 2368 C C . ILE A 1 300 ? 9.355 -1.600 10.566 1.00 98.50 300 ILE A C 1
ATOM 2370 O O . ILE A 1 300 ? 8.241 -1.257 10.171 1.00 98.50 300 ILE A O 1
ATOM 2374 N N . GLU A 1 301 ? 9.972 -0.951 11.554 1.00 98.19 301 GLU A N 1
ATOM 2375 C CA . GLU A 1 301 ? 9.342 0.156 12.284 1.00 98.19 301 GLU A CA 1
ATOM 2376 C C . GLU A 1 301 ? 9.059 1.363 11.380 1.00 98.19 301 GLU A C 1
ATOM 2378 O O . GLU A 1 301 ? 8.109 2.104 11.621 1.00 98.19 301 GLU A O 1
ATOM 2383 N N . SER A 1 302 ? 9.830 1.532 10.309 1.00 97.88 302 SER A N 1
ATOM 2384 C CA . SER A 1 302 ? 9.647 2.571 9.292 1.00 97.88 302 SER A CA 1
ATOM 2385 C C . SER A 1 302 ? 8.473 2.267 8.367 1.00 97.88 302 SER A C 1
ATOM 2387 O O . SER A 1 302 ? 7.709 3.163 8.014 1.00 97.88 302 SER A O 1
ATOM 2389 N N . MET A 1 303 ? 8.277 0.993 8.011 1.00 98.69 303 MET A N 1
ATOM 2390 C CA . MET A 1 303 ? 7.083 0.537 7.294 1.00 98.69 303 MET A CA 1
ATOM 2391 C C . MET A 1 303 ? 5.828 0.724 8.158 1.00 98.69 303 MET A C 1
ATOM 2393 O O . MET A 1 303 ? 4.808 1.194 7.654 1.00 98.69 303 MET A O 1
ATOM 2397 N N . ILE A 1 304 ? 5.919 0.444 9.466 1.00 98.75 304 ILE A N 1
ATOM 2398 C CA . ILE A 1 304 ? 4.850 0.720 10.440 1.00 98.75 304 ILE A CA 1
ATOM 2399 C C . ILE A 1 304 ? 4.591 2.223 10.534 1.00 98.75 304 ILE A C 1
ATOM 2401 O O . ILE A 1 304 ? 3.439 2.636 10.438 1.00 98.75 304 ILE A O 1
ATOM 2405 N N . ALA A 1 305 ? 5.636 3.047 10.667 1.00 98.31 305 ALA A N 1
ATOM 2406 C CA . ALA A 1 305 ? 5.517 4.503 10.703 1.00 98.31 305 ALA A CA 1
ATOM 2407 C C . ALA A 1 305 ? 4.818 5.026 9.444 1.00 98.31 305 ALA A C 1
ATOM 2409 O O . ALA A 1 305 ? 3.836 5.754 9.560 1.00 98.31 305 ALA A O 1
ATOM 2410 N N . LYS A 1 306 ? 5.239 4.581 8.252 1.00 98.50 306 LYS A N 1
ATOM 2411 C CA . LYS A 1 306 ? 4.601 4.951 6.984 1.00 98.50 306 LYS A CA 1
ATOM 2412 C C . LYS A 1 306 ? 3.124 4.550 6.943 1.00 98.50 306 LYS A C 1
ATOM 2414 O O . LYS A 1 306 ? 2.308 5.347 6.492 1.00 98.50 306 LYS A O 1
ATOM 2419 N N . PHE A 1 307 ? 2.773 3.360 7.437 1.00 98.75 307 PHE A N 1
ATOM 2420 C CA . PHE A 1 307 ? 1.386 2.898 7.528 1.00 98.75 307 PHE A CA 1
ATOM 2421 C C . PHE A 1 307 ? 0.550 3.794 8.446 1.00 98.75 307 PHE A C 1
ATOM 2423 O O . PHE A 1 307 ? -0.476 4.342 8.039 1.00 98.75 307 PHE A O 1
ATOM 2430 N N . VAL A 1 308 ? 0.973 3.964 9.701 1.00 98.69 308 VAL A N 1
ATOM 2431 C CA . VAL A 1 308 ? 0.149 4.667 10.690 1.00 98.69 308 VAL A CA 1
ATOM 2432 C C . VAL A 1 308 ? 0.108 6.172 10.421 1.00 98.69 308 VAL A C 1
ATOM 2434 O O . VAL A 1 308 ? -0.954 6.768 10.574 1.00 98.69 308 VAL A O 1
ATOM 2437 N N . ASN A 1 309 ? 1.188 6.784 9.928 1.00 98.56 309 ASN A N 1
ATOM 2438 C CA . ASN A 1 309 ? 1.230 8.212 9.577 1.00 98.56 309 ASN A CA 1
ATOM 2439 C C . ASN A 1 309 ? 0.351 8.550 8.374 1.00 98.56 309 ASN A C 1
ATOM 2441 O O . ASN A 1 309 ? -0.227 9.633 8.305 1.00 98.56 309 ASN A O 1
ATOM 2445 N N . ALA A 1 310 ? 0.203 7.597 7.453 1.00 98.50 310 ALA A N 1
ATOM 2446 C CA . ALA A 1 310 ? -0.700 7.709 6.319 1.00 98.50 310 ALA A CA 1
ATOM 2447 C C . ALA A 1 310 ? -2.156 7.327 6.656 1.00 98.50 310 ALA A C 1
ATOM 2449 O O . ALA A 1 310 ? -3.024 7.469 5.801 1.00 98.50 310 ALA A O 1
ATOM 2450 N N . SER A 1 311 ? -2.445 6.861 7.876 1.00 98.81 311 SER A N 1
ATOM 2451 C CA . SER A 1 311 ? -3.809 6.535 8.313 1.00 98.81 311 SER A CA 1
ATOM 2452 C C . SER A 1 311 ? -4.521 7.769 8.881 1.00 98.81 311 SER A C 1
ATOM 2454 O O . SER A 1 311 ? -3.912 8.596 9.573 1.00 98.81 311 SER A O 1
ATOM 2456 N N . THR A 1 312 ? -5.809 7.901 8.584 1.00 98.88 312 THR A N 1
ATOM 2457 C CA . THR A 1 312 ? -6.643 9.072 8.886 1.00 98.88 312 THR A CA 1
ATOM 2458 C C . THR A 1 312 ? -7.099 9.103 10.343 1.00 98.88 312 THR A C 1
ATOM 2460 O O . THR A 1 312 ? -7.025 8.110 11.071 1.00 98.88 312 THR A O 1
ATOM 2463 N N . MET A 1 313 ? -7.557 10.272 10.799 1.00 98.12 313 MET A N 1
ATOM 2464 C CA . MET A 1 313 ? -8.070 10.456 12.165 1.00 98.12 313 MET A CA 1
ATOM 2465 C C . MET A 1 313 ? -9.376 9.697 12.439 1.00 98.12 313 MET A C 1
ATOM 2467 O O . MET A 1 313 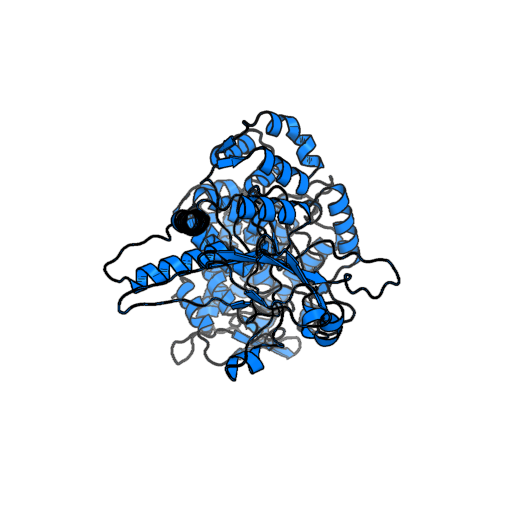? -9.689 9.426 13.587 1.00 98.12 313 MET A O 1
ATOM 2471 N N . ASP A 1 314 ? -10.106 9.296 11.401 1.00 98.19 314 ASP A N 1
ATOM 2472 C CA . ASP A 1 314 ? -11.322 8.480 11.480 1.00 98.19 314 ASP A CA 1
ATOM 2473 C C . ASP A 1 314 ? -11.070 6.970 11.265 1.00 98.19 314 ASP A C 1
ATOM 2475 O O . ASP A 1 314 ? -12.023 6.198 11.182 1.00 98.19 314 ASP A O 1
ATOM 2479 N N . GLY A 1 315 ? -9.804 6.528 11.249 1.00 98.38 315 GLY A N 1
ATOM 2480 C CA . GLY A 1 315 ? -9.430 5.106 11.298 1.00 98.38 315 GLY A CA 1
ATOM 2481 C C . GLY A 1 315 ? -9.451 4.372 9.958 1.00 98.38 315 GLY A C 1
ATOM 2482 O O . GLY A 1 315 ? -9.702 3.162 9.919 1.00 98.38 315 GLY A O 1
ATOM 2483 N N . TYR A 1 316 ? -9.174 5.099 8.874 1.00 98.75 316 TYR A N 1
ATOM 2484 C CA . TYR A 1 316 ? -9.028 4.586 7.513 1.00 98.75 316 TYR A CA 1
ATOM 2485 C C . TYR A 1 316 ? -7.723 5.090 6.881 1.00 98.75 316 TYR A C 1
ATOM 2487 O O . TYR A 1 316 ? -6.762 5.422 7.577 1.00 98.75 316 TYR A O 1
ATOM 2495 N N . ASN A 1 317 ? -7.649 5.097 5.551 1.00 98.75 317 ASN A N 1
ATOM 2496 C CA . ASN A 1 317 ? -6.466 5.494 4.807 1.00 98.75 317 ASN A CA 1
ATOM 2497 C C . ASN A 1 317 ? -6.798 5.887 3.360 1.00 98.75 317 ASN A C 1
ATOM 2499 O O . ASN A 1 317 ? -7.772 5.389 2.797 1.00 98.75 317 ASN A O 1
ATOM 2503 N N . PRO A 1 318 ? -5.949 6.705 2.718 1.00 97.56 318 PRO A N 1
ATOM 2504 C CA . PRO A 1 318 ? -6.000 6.931 1.278 1.00 97.56 318 PRO A CA 1
ATOM 2505 C C . PRO A 1 318 ? -5.734 5.633 0.500 1.00 97.56 318 PRO A C 1
ATOM 2507 O O . PRO A 1 318 ? -5.143 4.679 1.019 1.00 97.56 318 PRO A O 1
ATOM 2510 N N . TYR A 1 319 ? -6.129 5.594 -0.775 1.00 93.31 319 TYR A N 1
ATOM 2511 C CA . TYR A 1 319 ? -5.972 4.389 -1.597 1.00 93.31 319 TYR A CA 1
ATOM 2512 C C . TYR A 1 319 ? -4.517 4.113 -2.009 1.00 93.31 319 TYR A C 1
ATOM 2514 O O . TYR A 1 319 ? -4.192 2.972 -2.344 1.00 93.31 319 TYR A O 1
ATOM 2522 N N . ARG A 1 320 ? -3.631 5.123 -1.994 1.00 93.06 320 ARG A N 1
ATOM 2523 C CA . ARG A 1 320 ? -2.239 5.006 -2.454 1.00 93.06 320 ARG A CA 1
ATOM 2524 C C . ARG A 1 320 ? -1.245 5.678 -1.510 1.00 93.06 320 ARG A C 1
ATOM 2526 O O . ARG A 1 320 ? -1.470 6.785 -1.025 1.00 93.06 320 ARG A O 1
ATOM 2533 N N . VAL A 1 321 ? -0.093 5.028 -1.345 1.00 95.12 321 VAL A N 1
ATOM 2534 C CA . VAL A 1 321 ? 1.107 5.613 -0.731 1.00 95.12 321 VAL A CA 1
ATOM 2535 C C . VAL A 1 321 ? 2.211 5.766 -1.769 1.00 95.12 321 VAL A C 1
ATOM 2537 O O . VAL A 1 321 ? 2.373 4.936 -2.671 1.00 95.12 321 VAL A O 1
ATOM 2540 N N . THR A 1 322 ? 2.989 6.830 -1.627 1.00 93.06 322 THR A N 1
ATOM 2541 C CA . THR A 1 322 ? 4.144 7.128 -2.472 1.00 93.06 322 THR A CA 1
ATOM 2542 C C . THR A 1 322 ? 5.327 7.539 -1.609 1.00 93.06 322 THR A C 1
ATOM 2544 O O . THR A 1 322 ? 5.187 7.820 -0.409 1.00 93.06 322 THR A O 1
ATOM 2547 N N . ARG A 1 323 ? 6.511 7.604 -2.222 1.00 93.12 323 ARG A N 1
ATOM 2548 C CA . ARG A 1 323 ? 7.685 8.201 -1.583 1.00 93.12 323 ARG A CA 1
ATOM 2549 C C . ARG A 1 323 ? 7.378 9.617 -1.097 1.00 93.12 323 ARG A C 1
ATOM 2551 O O . ARG A 1 323 ? 7.715 9.941 0.032 1.00 93.12 323 ARG A O 1
ATOM 2558 N N . ASP A 1 324 ? 6.678 10.404 -1.905 1.00 88.25 324 ASP A N 1
ATOM 2559 C CA . ASP A 1 324 ? 6.356 11.802 -1.608 1.00 88.25 324 ASP A CA 1
ATOM 2560 C C . ASP A 1 324 ? 5.068 11.975 -0.782 1.00 88.25 324 ASP A C 1
ATOM 2562 O O . ASP A 1 324 ? 4.545 13.078 -0.697 1.00 88.25 324 ASP A O 1
ATOM 2566 N N . GLY A 1 325 ? 4.523 10.913 -0.177 1.00 91.06 325 GLY A N 1
ATOM 2567 C CA . GLY A 1 325 ? 3.381 11.011 0.736 1.00 91.06 325 GLY A CA 1
ATOM 2568 C C . GLY A 1 325 ? 2.255 10.041 0.400 1.00 91.06 325 GLY A C 1
ATOM 2569 O O . GLY A 1 325 ? 2.449 8.823 0.443 1.00 91.06 325 GLY A O 1
ATOM 2570 N N . ILE A 1 326 ? 1.070 10.594 0.144 1.00 95.38 326 ILE A N 1
ATOM 2571 C CA . ILE A 1 326 ? -0.195 9.874 -0.042 1.00 95.38 326 ILE A CA 1
ATOM 2572 C C . ILE A 1 326 ? -1.028 10.495 -1.160 1.00 95.38 326 ILE A C 1
ATOM 2574 O O . ILE A 1 326 ? -0.983 11.713 -1.335 1.00 95.38 326 ILE A O 1
ATOM 2578 N N . ASP A 1 327 ? -1.832 9.683 -1.843 1.00 93.81 327 ASP A N 1
ATOM 2579 C CA . ASP A 1 327 ? -2.822 10.145 -2.822 1.00 93.81 327 ASP A CA 1
ATOM 2580 C C . ASP A 1 327 ? -4.189 9.514 -2.530 1.00 93.81 327 ASP A C 1
ATOM 2582 O O . ASP A 1 327 ? -4.285 8.310 -2.277 1.00 93.81 327 ASP A O 1
ATOM 2586 N N . TRP A 1 328 ? -5.247 10.321 -2.589 1.00 95.06 328 TRP A N 1
ATOM 2587 C CA . TRP A 1 328 ? -6.643 9.886 -2.494 1.00 95.06 328 TRP A CA 1
ATOM 2588 C C . TRP A 1 328 ? -7.324 9.937 -3.866 1.00 95.06 328 TRP A C 1
ATOM 2590 O O . TRP A 1 328 ? -6.811 10.546 -4.805 1.00 95.06 328 TRP A O 1
ATOM 2600 N N . GLU A 1 329 ? -8.444 9.232 -4.004 1.00 90.88 329 GLU A N 1
ATOM 2601 C CA . GLU A 1 329 ? -9.299 9.334 -5.189 1.00 90.88 329 GLU A CA 1
ATOM 2602 C C . GLU A 1 329 ? -10.074 10.659 -5.139 1.00 90.88 329 GLU A C 1
ATOM 2604 O O . GLU A 1 329 ? -10.392 11.160 -4.057 1.00 90.88 329 GLU A O 1
ATOM 2609 N N . VAL A 1 330 ? -10.360 11.232 -6.303 1.00 88.25 330 VAL A N 1
ATOM 2610 C CA . VAL A 1 330 ? -11.145 12.463 -6.463 1.00 88.25 330 VAL A CA 1
ATOM 2611 C C . VAL A 1 330 ? -12.321 12.127 -7.369 1.00 88.25 330 VAL A C 1
ATOM 2613 O O . VAL A 1 330 ? -12.187 11.267 -8.239 1.00 88.25 330 VAL A O 1
ATOM 2616 N N . ILE A 1 331 ? -13.464 12.771 -7.147 1.00 84.06 331 ILE A N 1
ATOM 2617 C CA . ILE A 1 331 ? -14.649 12.581 -7.982 1.00 84.06 331 ILE A CA 1
ATOM 2618 C C . ILE A 1 331 ? -14.389 13.197 -9.363 1.00 84.06 331 ILE A C 1
ATOM 2620 O O . ILE A 1 331 ? -14.059 14.377 -9.463 1.00 84.06 331 ILE A O 1
ATOM 2624 N N . GLU A 1 332 ? -14.539 12.412 -10.428 1.00 78.69 332 GLU A N 1
ATOM 2625 C CA . GLU A 1 332 ? -14.547 12.898 -11.806 1.00 78.69 332 GLU A CA 1
ATOM 2626 C C . GLU A 1 332 ? -15.959 13.415 -12.147 1.00 78.69 332 GLU A C 1
ATOM 2628 O O . GLU A 1 332 ? -16.890 12.613 -12.211 1.00 78.69 332 GLU A O 1
ATOM 2633 N N . PRO A 1 333 ? -16.162 14.732 -12.372 1.00 74.31 333 PRO A N 1
ATOM 2634 C CA . PRO A 1 333 ? -17.504 15.308 -12.542 1.00 74.31 333 PRO A CA 1
ATOM 2635 C C . PRO A 1 333 ? -18.293 14.741 -13.728 1.00 74.31 333 PRO A C 1
ATOM 2637 O O . PRO A 1 333 ? -19.522 14.742 -13.714 1.00 74.31 333 PRO A O 1
ATOM 2640 N N . ASP A 1 334 ? -17.578 14.266 -14.750 1.00 74.88 334 ASP A N 1
ATOM 2641 C CA . ASP A 1 334 ? -18.153 13.725 -15.980 1.00 74.88 334 ASP A CA 1
ATOM 2642 C C . ASP A 1 334 ? -18.388 12.201 -15.914 1.00 74.88 334 ASP A C 1
ATOM 2644 O O . ASP A 1 334 ? -18.962 11.633 -16.847 1.00 74.88 334 ASP A O 1
ATOM 2648 N N . ASP A 1 335 ? -17.981 11.533 -14.824 1.00 73.00 335 ASP A N 1
ATOM 2649 C CA . ASP A 1 335 ? -18.222 10.106 -14.596 1.00 73.00 335 ASP A CA 1
ATOM 2650 C C . ASP A 1 335 ? -19.228 9.899 -13.447 1.00 73.00 335 ASP A C 1
ATOM 2652 O O . ASP A 1 335 ? -18.862 9.973 -12.271 1.00 73.00 335 ASP A O 1
ATOM 2656 N N . PRO A 1 336 ? -20.503 9.577 -13.748 1.00 64.06 336 PRO A N 1
ATOM 2657 C CA . PRO A 1 336 ? -21.509 9.325 -12.719 1.00 64.06 336 PRO A CA 1
ATOM 2658 C C . PRO A 1 336 ? -21.209 8.083 -11.862 1.00 64.06 336 PRO A C 1
ATOM 2660 O O . PRO A 1 336 ? -21.896 7.876 -10.866 1.00 64.06 336 PRO A O 1
ATOM 2663 N N . TRP A 1 337 ? -20.212 7.264 -12.226 1.00 61.31 337 TRP A N 1
ATOM 2664 C CA . TRP A 1 337 ? -19.734 6.116 -11.449 1.00 61.31 337 TRP A CA 1
ATOM 2665 C C . TRP A 1 337 ? -18.462 6.411 -10.643 1.00 61.31 337 TRP A C 1
ATOM 2667 O O . TRP A 1 337 ? -17.946 5.519 -9.959 1.00 61.31 337 TRP A O 1
ATOM 2677 N N . SER A 1 338 ? -17.962 7.649 -10.687 1.00 75.00 338 SER A N 1
ATOM 2678 C CA . SER A 1 338 ? -16.802 8.074 -9.914 1.00 75.00 338 SER A CA 1
ATOM 2679 C C . SER A 1 338 ? -17.181 8.340 -8.457 1.00 75.00 338 SER A C 1
ATOM 2681 O O . SER A 1 338 ? -17.378 9.474 -8.029 1.00 75.00 338 SER A O 1
ATOM 2683 N N . TYR A 1 339 ? -17.226 7.285 -7.656 1.00 75.81 339 TYR A N 1
ATOM 2684 C CA . TYR A 1 339 ? -17.385 7.398 -6.206 1.00 75.81 339 TYR A CA 1
ATOM 2685 C C . TYR A 1 339 ? -16.023 7.437 -5.516 1.00 75.81 339 TYR A C 1
ATOM 2687 O O . TYR A 1 339 ? -15.042 6.975 -6.085 1.00 75.81 339 TYR A O 1
ATOM 2695 N N . ILE A 1 340 ? -15.959 7.898 -4.269 1.00 92.50 340 ILE A N 1
ATOM 2696 C CA . ILE A 1 340 ? -14.794 7.761 -3.375 1.00 92.50 340 ILE A CA 1
ATOM 2697 C C . ILE A 1 340 ? -15.164 6.900 -2.163 1.00 92.50 340 ILE A C 1
ATOM 2699 O O . ILE A 1 340 ? -16.320 6.508 -2.016 1.00 92.50 340 ILE A O 1
ATOM 2703 N N . GLY A 1 341 ? -14.206 6.560 -1.304 1.00 96.19 341 GLY A N 1
ATOM 2704 C CA . GLY A 1 341 ? -14.500 5.847 -0.064 1.00 96.19 341 GLY A CA 1
ATOM 2705 C C . GLY A 1 341 ? -13.281 5.176 0.552 1.00 96.19 341 GLY A C 1
ATOM 2706 O O . GLY A 1 341 ? -12.140 5.427 0.161 1.00 96.19 341 GLY A O 1
ATOM 2707 N N . TYR A 1 342 ? -13.533 4.292 1.514 1.00 98.31 342 TYR A N 1
ATOM 2708 C CA . TYR A 1 342 ? -12.500 3.569 2.249 1.00 98.31 342 TYR A CA 1
ATOM 2709 C C . TYR A 1 342 ? -12.767 2.068 2.244 1.00 98.31 342 TYR A C 1
ATOM 2711 O O . TYR A 1 342 ? -13.847 1.632 2.633 1.00 98.31 342 TYR A O 1
ATOM 2719 N N . TRP A 1 343 ? -11.781 1.267 1.844 1.00 98.31 343 TRP A N 1
ATOM 2720 C CA . TRP A 1 343 ? -11.894 -0.191 1.879 1.00 98.31 343 TRP A CA 1
ATOM 2721 C C . TRP A 1 343 ? -11.824 -0.712 3.319 1.00 98.31 343 TRP A C 1
ATOM 2723 O O . TRP A 1 343 ? -10.963 -0.295 4.104 1.00 98.31 343 TRP A O 1
ATOM 2733 N N . GLY A 1 344 ? -12.719 -1.639 3.664 1.00 97.19 344 GLY A N 1
ATOM 2734 C CA . GLY A 1 344 ? -12.892 -2.125 5.039 1.00 97.19 344 GLY A CA 1
ATOM 2735 C C . GLY A 1 344 ? -11.696 -2.913 5.593 1.00 97.19 344 GLY A C 1
ATOM 2736 O O . GLY A 1 344 ? -11.394 -2.820 6.787 1.00 97.19 344 GLY A O 1
ATOM 2737 N N . ASP A 1 345 ? -10.960 -3.620 4.732 1.00 98.12 345 ASP A N 1
ATOM 2738 C CA . ASP A 1 345 ? -9.859 -4.513 5.111 1.00 98.12 345 ASP A CA 1
ATOM 2739 C C . ASP A 1 345 ? -8.505 -3.800 5.258 1.00 98.12 345 ASP A C 1
ATOM 2741 O O . ASP A 1 345 ? -7.598 -4.329 5.901 1.00 98.12 345 ASP A O 1
ATOM 2745 N N . HIS A 1 346 ? -8.355 -2.591 4.704 1.00 98.56 346 HIS A N 1
ATOM 2746 C CA . HIS A 1 346 ? -7.064 -1.907 4.541 1.00 98.56 346 HIS A CA 1
ATOM 2747 C C . HIS A 1 346 ? -6.278 -1.640 5.837 1.00 98.56 346 HIS A C 1
ATOM 2749 O O . HIS A 1 346 ? -5.074 -1.395 5.768 1.00 98.56 346 HIS A O 1
ATOM 2755 N N . GLN A 1 347 ? -6.908 -1.685 7.010 1.00 98.69 347 GLN A N 1
ATOM 2756 C CA . GLN A 1 347 ? -6.269 -1.304 8.273 1.00 98.69 347 GLN A CA 1
ATOM 2757 C C . GLN A 1 347 ? -5.721 -2.504 9.058 1.00 98.69 347 GLN A C 1
ATOM 2759 O O . GLN A 1 347 ? -4.515 -2.629 9.255 1.00 98.69 347 GLN A O 1
ATOM 2764 N N . ILE A 1 348 ? -6.604 -3.393 9.512 1.00 98.69 348 ILE A N 1
ATOM 2765 C CA . ILE A 1 348 ? -6.319 -4.301 10.630 1.00 98.69 348 ILE A CA 1
ATOM 2766 C C . ILE A 1 348 ? -5.245 -5.336 10.290 1.00 98.69 348 ILE A C 1
ATOM 2768 O O . ILE A 1 348 ? -4.194 -5.363 10.930 1.00 98.69 348 ILE A O 1
ATOM 2772 N N . ILE A 1 349 ? -5.490 -6.190 9.294 1.00 98.75 349 ILE A N 1
ATOM 2773 C CA . ILE A 1 349 ? -4.624 -7.349 9.048 1.00 98.75 349 ILE A CA 1
ATOM 2774 C C . ILE A 1 349 ? -3.250 -6.936 8.515 1.00 98.75 349 ILE A C 1
ATOM 2776 O O . ILE A 1 349 ? -2.238 -7.473 8.956 1.00 98.75 349 ILE A O 1
ATOM 2780 N N . TYR A 1 350 ? -3.188 -5.939 7.632 1.00 98.75 350 TYR A N 1
ATOM 2781 C CA . TYR A 1 350 ? -1.931 -5.490 7.030 1.00 98.75 350 TYR A CA 1
ATOM 2782 C C . TYR A 1 350 ? -1.018 -4.796 8.048 1.00 98.75 350 TYR A C 1
ATOM 2784 O O . TYR A 1 350 ? 0.184 -5.061 8.070 1.00 98.75 350 TYR A O 1
ATOM 2792 N N . LEU A 1 351 ? -1.585 -3.977 8.944 1.00 98.88 351 LEU A N 1
ATOM 2793 C CA . LEU A 1 351 ? -0.835 -3.401 10.060 1.00 98.88 351 LEU A CA 1
ATOM 2794 C C . LEU A 1 351 ? -0.370 -4.487 11.035 1.00 98.88 351 LEU A C 1
ATOM 2796 O O . LEU A 1 351 ? 0.788 -4.479 11.454 1.00 98.88 351 LEU A O 1
ATOM 2800 N N . LEU A 1 352 ? -1.251 -5.439 11.365 1.00 98.88 352 LEU A N 1
ATOM 2801 C CA . LEU A 1 352 ? -0.939 -6.528 12.288 1.00 98.88 352 LEU A CA 1
ATOM 2802 C C . LEU A 1 352 ? 0.297 -7.308 11.851 1.00 98.88 352 LEU A C 1
ATOM 2804 O O . LEU A 1 352 ? 1.167 -7.565 12.676 1.00 98.88 352 LEU A O 1
ATOM 2808 N N . LYS A 1 353 ? 0.414 -7.650 10.561 1.00 98.88 353 LYS A N 1
ATOM 2809 C CA . LYS A 1 353 ? 1.565 -8.427 10.081 1.00 98.88 353 LYS A CA 1
ATOM 2810 C C . LYS A 1 353 ? 2.888 -7.697 10.301 1.00 98.88 353 LYS A C 1
ATOM 2812 O O . LYS A 1 353 ? 3.858 -8.322 10.723 1.00 98.88 353 LYS A O 1
ATOM 2817 N N . LEU A 1 354 ? 2.926 -6.381 10.088 1.00 98.88 354 LEU A N 1
ATOM 2818 C CA . LEU A 1 354 ? 4.121 -5.578 10.359 1.00 98.88 354 LEU A CA 1
ATOM 2819 C C . LEU A 1 354 ? 4.422 -5.492 11.863 1.00 98.88 354 LEU A C 1
ATOM 2821 O O . LEU A 1 354 ? 5.580 -5.616 12.260 1.00 98.88 354 LEU A O 1
ATOM 2825 N N . LEU A 1 355 ? 3.395 -5.332 12.706 1.00 98.81 355 LEU A N 1
ATOM 2826 C CA . LEU A 1 355 ? 3.544 -5.318 14.166 1.00 98.81 355 LEU A CA 1
ATOM 2827 C C . LEU A 1 355 ? 4.072 -6.658 14.703 1.00 98.81 355 LEU A C 1
ATOM 2829 O O . LEU A 1 355 ? 4.982 -6.669 15.529 1.00 98.81 355 LEU A O 1
ATOM 2833 N N . GLU A 1 356 ? 3.555 -7.783 14.206 1.00 98.75 356 GLU A N 1
ATOM 2834 C CA . GLU A 1 356 ? 4.016 -9.127 14.573 1.00 98.75 356 GLU A CA 1
ATOM 2835 C C . GLU A 1 356 ? 5.470 -9.363 14.144 1.00 98.75 356 GLU A C 1
ATOM 2837 O O . GLU A 1 356 ? 6.263 -9.906 14.917 1.00 98.75 356 GLU A O 1
ATOM 2842 N N . LEU A 1 357 ? 5.850 -8.916 12.940 1.00 98.56 357 LEU A N 1
ATOM 2843 C CA . LEU A 1 357 ? 7.240 -8.965 12.483 1.00 98.56 357 LEU A CA 1
ATOM 2844 C C . LEU A 1 357 ? 8.155 -8.102 13.361 1.00 98.56 357 LEU A C 1
ATOM 2846 O O . LEU A 1 357 ? 9.213 -8.583 13.771 1.00 98.56 357 LEU A O 1
ATOM 2850 N N . SER A 1 358 ? 7.742 -6.877 13.709 1.00 98.44 358 SER A N 1
ATOM 2851 C CA . SER A 1 358 ? 8.493 -6.008 14.630 1.00 98.44 358 SER A CA 1
ATOM 2852 C C . SER A 1 358 ? 8.667 -6.681 15.981 1.00 98.44 358 SER A C 1
ATOM 2854 O O . SER A 1 358 ? 9.781 -6.777 16.476 1.00 98.44 358 SER A O 1
ATOM 2856 N N . HIS A 1 359 ? 7.599 -7.233 16.557 1.00 97.44 359 HIS A N 1
ATOM 2857 C CA . HIS A 1 359 ? 7.680 -7.901 17.850 1.00 97.44 359 HIS A CA 1
ATOM 2858 C C . HIS A 1 359 ? 8.596 -9.136 17.813 1.00 97.44 359 HIS A C 1
ATOM 2860 O O . HIS A 1 359 ? 9.347 -9.379 18.755 1.00 97.44 359 HIS A O 1
ATOM 2866 N N . LYS A 1 360 ? 8.600 -9.888 16.706 1.00 97.56 360 LYS A N 1
ATOM 2867 C CA . LYS A 1 360 ? 9.456 -11.070 16.539 1.00 97.56 360 LYS A CA 1
ATOM 2868 C C . LYS A 1 360 ? 10.937 -10.721 16.353 1.00 97.56 360 LYS A C 1
ATOM 2870 O O . LYS A 1 360 ? 11.790 -11.395 16.927 1.00 97.56 360 LYS A O 1
ATOM 2875 N N . HIS A 1 361 ? 11.253 -9.707 15.548 1.00 97.81 361 HIS A N 1
ATOM 2876 C CA . HIS A 1 361 ? 12.637 -9.308 15.263 1.00 97.81 361 HIS A CA 1
ATOM 2877 C C . HIS A 1 361 ? 13.207 -8.353 16.320 1.00 97.81 361 HIS A C 1
ATOM 2879 O O . HIS A 1 361 ? 14.369 -8.475 16.708 1.00 97.81 361 HIS A O 1
ATOM 2885 N N . HIS A 1 362 ? 12.384 -7.430 16.816 1.00 96.75 362 HIS A N 1
ATOM 2886 C CA . HIS A 1 362 ? 12.725 -6.370 17.761 1.00 96.75 362 HIS A CA 1
ATOM 2887 C C . HIS A 1 362 ? 11.721 -6.311 18.940 1.00 96.75 362 HIS A C 1
ATOM 2889 O O . HIS A 1 362 ? 10.967 -5.343 19.068 1.00 96.75 362 HIS A O 1
ATOM 2895 N N . PRO A 1 363 ? 11.740 -7.272 19.887 1.00 93.06 363 PRO A N 1
ATOM 2896 C CA . PRO A 1 363 ? 10.704 -7.411 20.925 1.00 93.06 363 PRO A CA 1
ATOM 2897 C C . PRO A 1 363 ? 10.413 -6.166 21.778 1.00 93.06 363 PRO A C 1
ATOM 2899 O O . PRO A 1 363 ? 9.330 -6.037 22.336 1.00 93.06 363 PRO A O 1
ATOM 2902 N N . LYS A 1 364 ? 11.372 -5.237 21.887 1.00 92.81 364 LYS A N 1
ATOM 2903 C CA . LYS A 1 364 ? 11.253 -4.004 22.683 1.00 92.81 364 LYS A CA 1
ATOM 2904 C C . LYS A 1 364 ? 10.931 -2.752 21.861 1.00 92.81 364 LYS A C 1
ATOM 2906 O O . LYS A 1 364 ? 10.693 -1.703 22.459 1.00 92.81 364 LYS A O 1
ATOM 2911 N N . ALA A 1 365 ? 10.958 -2.821 20.527 1.00 93.88 365 ALA A N 1
ATOM 2912 C CA . ALA A 1 365 ? 10.828 -1.637 19.677 1.00 93.88 365 ALA A CA 1
ATOM 2913 C C . ALA A 1 365 ? 9.472 -0.954 19.887 1.00 93.88 365 ALA A C 1
ATOM 2915 O O . ALA A 1 365 ? 9.428 0.225 20.254 1.00 93.88 365 ALA A O 1
ATOM 2916 N N . LEU A 1 366 ? 8.382 -1.723 19.773 1.00 96.62 366 LEU A N 1
ATOM 2917 C CA . LEU A 1 366 ? 7.015 -1.216 19.901 1.00 96.62 366 LEU A CA 1
ATOM 2918 C C . LEU A 1 366 ? 6.747 -0.560 21.259 1.00 96.62 366 LEU A C 1
ATOM 2920 O O . LEU A 1 366 ? 6.088 0.473 21.291 1.00 96.62 366 LEU A O 1
ATOM 2924 N N . HIS A 1 367 ? 7.305 -1.075 22.362 1.00 93.31 367 HIS A N 1
ATOM 2925 C CA . HIS A 1 367 ? 7.063 -0.523 23.706 1.00 93.31 367 HIS A CA 1
ATOM 2926 C C . HIS A 1 367 ? 7.427 0.954 23.805 1.00 93.31 367 HIS A C 1
ATOM 2928 O O . HIS A 1 367 ? 6.689 1.744 24.388 1.00 93.31 367 HIS A O 1
ATOM 2934 N N . SER A 1 368 ? 8.557 1.342 23.210 1.00 90.25 368 SER A N 1
ATOM 2935 C CA . SER A 1 368 ? 8.976 2.743 23.209 1.00 90.25 368 SER A CA 1
ATOM 2936 C C . SER A 1 368 ? 8.041 3.624 22.371 1.00 90.25 368 SER A C 1
ATOM 2938 O O . SER A 1 368 ? 7.844 4.795 22.687 1.00 90.25 368 SER A O 1
ATOM 2940 N N . LEU A 1 369 ? 7.430 3.058 21.329 1.00 95.56 369 LEU A N 1
ATOM 2941 C CA . LEU A 1 369 ? 6.541 3.757 20.404 1.00 95.56 369 LEU A CA 1
ATOM 2942 C C . LEU A 1 369 ? 5.133 3.951 20.976 1.00 95.56 369 LEU A C 1
ATOM 2944 O O . LEU A 1 369 ? 4.441 4.887 20.575 1.00 95.56 369 LEU A O 1
ATOM 2948 N N . LEU A 1 370 ? 4.720 3.116 21.937 1.00 96.75 370 LEU A N 1
ATOM 2949 C CA . LEU A 1 370 ? 3.407 3.205 22.588 1.00 96.75 370 LEU A CA 1
ATOM 2950 C C . LEU A 1 370 ? 3.155 4.554 23.264 1.00 96.75 370 LEU A C 1
ATOM 2952 O O . LEU A 1 370 ? 2.003 4.974 23.344 1.00 96.75 370 LEU A O 1
ATOM 2956 N N . THR A 1 371 ? 4.203 5.236 23.731 1.00 93.69 371 THR A N 1
ATOM 2957 C CA . THR A 1 371 ? 4.083 6.494 24.485 1.00 93.69 371 THR A CA 1
ATOM 2958 C C . THR A 1 371 ? 4.677 7.703 23.765 1.00 93.69 371 THR A C 1
ATOM 2960 O O . THR A 1 371 ? 4.265 8.830 24.040 1.00 93.69 371 THR A O 1
ATOM 2963 N N . ARG A 1 372 ? 5.606 7.506 22.820 1.00 93.19 372 ARG A N 1
ATOM 2964 C CA . ARG A 1 372 ? 6.278 8.597 22.097 1.00 93.19 372 ARG A CA 1
ATOM 2965 C C . ARG A 1 372 ? 5.362 9.251 21.054 1.00 93.19 372 ARG A C 1
ATOM 2967 O O . ARG A 1 372 ? 4.913 8.552 20.148 1.00 93.19 372 ARG A O 1
ATOM 2974 N N . PRO A 1 373 ? 5.128 10.576 21.112 1.00 94.69 373 PRO A N 1
ATOM 2975 C CA . PRO A 1 373 ? 4.289 11.276 20.145 1.00 94.69 373 PRO A CA 1
ATOM 2976 C C . PRO A 1 373 ? 5.063 11.554 18.850 1.00 94.69 373 PRO A C 1
ATOM 2978 O O . PRO A 1 373 ? 5.587 12.647 18.666 1.00 94.69 373 PRO A O 1
ATOM 2981 N N . GLN A 1 374 ? 5.172 10.564 17.965 1.00 95.25 374 GLN A N 1
ATOM 2982 C CA . GLN A 1 374 ? 5.945 10.668 16.717 1.00 95.25 374 GLN A CA 1
ATOM 2983 C C . GLN A 1 374 ? 5.161 10.274 15.456 1.00 95.25 374 GLN A C 1
ATOM 2985 O O . GLN A 1 374 ? 5.747 10.200 14.377 1.00 95.25 374 GLN A O 1
ATOM 2990 N N . PHE A 1 375 ? 3.859 10.012 15.580 1.00 98.38 375 PHE A N 1
ATOM 2991 C CA . PHE A 1 375 ? 3.020 9.567 14.471 1.00 98.38 375 PHE A CA 1
ATOM 2992 C C . PHE A 1 375 ? 1.975 10.612 14.095 1.00 98.38 375 PHE A C 1
ATOM 2994 O O . PHE A 1 375 ? 1.386 11.230 14.973 1.00 98.38 375 PHE A O 1
ATOM 3001 N N . SER A 1 376 ? 1.729 10.812 12.806 1.00 98.44 376 SER A N 1
ATOM 3002 C CA . SER A 1 376 ? 0.786 11.808 12.286 1.00 98.44 376 SER A CA 1
ATOM 3003 C C . SER A 1 376 ? -0.562 11.194 11.894 1.00 98.44 376 SER A C 1
ATOM 3005 O O . SER A 1 376 ? -0.756 9.979 11.969 1.00 98.44 376 SER A O 1
ATOM 3007 N N . TYR A 1 377 ? -1.512 12.036 11.482 1.00 98.81 377 TYR A N 1
ATOM 3008 C CA . TYR A 1 377 ? -2.741 11.618 10.804 1.00 98.81 377 TYR A CA 1
ATOM 3009 C C . TYR A 1 377 ? -2.781 12.185 9.389 1.00 98.81 377 TYR A C 1
ATOM 3011 O O . TYR A 1 377 ? -2.535 13.378 9.194 1.00 98.81 377 TYR A O 1
ATOM 3019 N N . ALA A 1 378 ? -3.140 11.347 8.419 1.00 98.62 378 ALA A N 1
ATOM 3020 C CA . ALA A 1 378 ? -3.486 11.805 7.081 1.00 98.62 378 ALA A CA 1
ATOM 3021 C C . ALA A 1 378 ? -4.770 12.643 7.123 1.00 98.62 378 ALA A C 1
ATOM 3023 O O . ALA A 1 378 ? -5.737 12.277 7.794 1.00 98.62 378 ALA A O 1
ATOM 3024 N N . ASN A 1 379 ? -4.780 13.752 6.390 1.00 98.38 379 ASN A N 1
ATOM 3025 C CA . ASN A 1 379 ? -5.924 14.644 6.265 1.00 98.38 379 ASN A CA 1
ATOM 3026 C C . ASN A 1 379 ? -6.588 14.421 4.903 1.00 98.38 379 ASN A C 1
ATOM 3028 O O . ASN A 1 379 ? -6.464 15.245 4.007 1.00 98.38 379 ASN A O 1
ATOM 3032 N N . VAL A 1 380 ? -7.216 13.260 4.724 1.00 98.50 380 VAL A N 1
ATOM 3033 C CA . VAL A 1 380 ? -7.954 12.940 3.493 1.00 98.50 380 VAL A CA 1
ATOM 3034 C C . VAL A 1 380 ? -9.272 13.729 3.501 1.00 98.50 380 VAL A C 1
ATOM 3036 O O . VAL A 1 380 ? -9.960 13.716 4.528 1.00 98.50 380 VAL A O 1
ATOM 3039 N N . PRO A 1 381 ? -9.651 14.417 2.407 1.00 97.88 381 PRO A N 1
ATOM 3040 C CA . PRO A 1 381 ? -10.828 15.286 2.361 1.00 97.88 381 PRO A CA 1
ATOM 3041 C C . PRO A 1 381 ? -12.131 14.504 2.177 1.00 97.88 381 PRO A C 1
ATOM 3043 O O . PRO A 1 381 ? -12.969 14.853 1.358 1.00 97.88 381 PRO A O 1
ATOM 3046 N N . TYR A 1 382 ? -12.300 13.418 2.928 1.00 98.31 382 TYR A N 1
ATOM 3047 C CA . TYR A 1 382 ? -13.525 12.629 2.934 1.00 98.31 382 TYR A CA 1
ATOM 3048 C C . TYR A 1 382 ? -14.300 12.895 4.226 1.00 98.31 382 TYR A C 1
ATOM 3050 O O . TYR A 1 382 ? -13.707 13.117 5.291 1.00 98.31 382 TYR A O 1
ATOM 3058 N N . ARG A 1 383 ? -15.630 12.884 4.140 1.00 98.06 383 ARG A N 1
ATOM 3059 C CA . ARG A 1 383 ? -16.538 13.095 5.272 1.00 98.06 383 ARG A CA 1
ATOM 3060 C C . ARG A 1 383 ? -17.505 11.938 5.367 1.00 98.06 383 ARG A C 1
ATOM 3062 O O . ARG A 1 383 ? -18.418 11.823 4.562 1.00 98.06 383 ARG A O 1
ATOM 3069 N N . ILE A 1 384 ? -17.293 11.083 6.362 1.00 98.44 384 ILE A N 1
ATOM 3070 C CA . ILE A 1 384 ? -18.227 9.999 6.653 1.00 98.44 384 ILE A CA 1
ATOM 3071 C C . ILE A 1 384 ? -19.452 10.605 7.337 1.00 98.44 384 ILE A C 1
ATOM 3073 O O . ILE A 1 384 ? -19.299 11.269 8.365 1.00 98.44 384 ILE A O 1
ATOM 3077 N N . HIS A 1 385 ? -20.641 10.336 6.801 1.00 98.38 385 HIS A N 1
ATOM 3078 C CA . HIS A 1 385 ? -21.910 10.851 7.313 1.00 98.38 385 HIS A CA 1
ATOM 3079 C C . HIS A 1 385 ? -22.174 10.474 8.778 1.00 98.38 385 HIS A C 1
ATOM 3081 O O . HIS A 1 385 ? -21.518 9.604 9.380 1.00 98.38 385 HIS A O 1
ATOM 3087 N N . SER A 1 386 ? -23.171 11.142 9.360 1.00 98.44 386 SER A N 1
ATOM 3088 C CA . SER A 1 386 ? -23.617 10.849 10.716 1.00 98.44 386 SER A CA 1
ATOM 3089 C C . SER A 1 386 ? -24.265 9.465 10.802 1.00 98.44 386 SER A C 1
ATOM 3091 O O . SER A 1 386 ? -24.828 8.955 9.835 1.00 98.44 386 SER A O 1
ATOM 3093 N N . TYR A 1 387 ? -24.227 8.836 11.977 1.00 98.50 387 TYR A N 1
ATOM 3094 C CA . TYR A 1 387 ? -24.802 7.496 12.154 1.00 98.50 387 TYR A CA 1
ATOM 3095 C C . TYR A 1 387 ? -26.277 7.364 11.699 1.00 98.50 387 TYR A C 1
ATOM 3097 O O . TYR A 1 387 ? -26.588 6.393 11.003 1.00 98.50 387 TYR A O 1
ATOM 3105 N N . PRO A 1 388 ? -27.185 8.318 11.998 1.00 97.81 388 PRO A N 1
ATOM 3106 C CA . PRO A 1 388 ? -28.552 8.272 11.475 1.00 97.81 388 PRO A CA 1
ATOM 3107 C C . PRO A 1 388 ? -28.637 8.300 9.941 1.00 97.81 388 PRO A C 1
ATOM 3109 O O . PRO A 1 388 ? -29.504 7.643 9.367 1.00 97.81 388 PRO A O 1
ATOM 3112 N N . GLU A 1 389 ? -27.747 9.032 9.270 1.00 98.06 389 GLU A N 1
ATOM 3113 C CA . GLU A 1 389 ? -27.684 9.085 7.804 1.00 98.06 389 GLU A CA 1
ATOM 3114 C C . GLU A 1 389 ? -27.169 7.766 7.222 1.00 98.06 389 GLU A C 1
ATOM 3116 O O . GLU A 1 389 ? -27.787 7.238 6.297 1.00 98.06 389 GLU A O 1
ATOM 3121 N N . LEU A 1 390 ? -26.146 7.161 7.845 1.00 97.50 390 LEU A N 1
ATOM 3122 C CA . LEU A 1 390 ? -25.650 5.831 7.470 1.00 97.50 390 LEU A CA 1
ATOM 3123 C C . LEU A 1 390 ? -26.760 4.770 7.538 1.00 97.50 390 LEU A C 1
ATOM 3125 O O . LEU A 1 390 ? -26.872 3.930 6.648 1.00 97.50 390 LEU A O 1
ATOM 3129 N N . LEU A 1 391 ? -27.596 4.792 8.585 1.00 97.00 391 LEU A N 1
ATOM 3130 C CA . LEU A 1 391 ? -28.736 3.873 8.704 1.00 97.00 391 LEU A CA 1
ATOM 3131 C C . LEU A 1 391 ? -29.812 4.132 7.646 1.00 97.00 391 LEU A C 1
ATOM 3133 O O . LEU A 1 391 ? -30.455 3.191 7.179 1.00 97.00 391 LEU A O 1
ATOM 3137 N N . LYS A 1 392 ? -30.033 5.404 7.300 1.00 96.81 392 LYS A N 1
ATOM 3138 C CA . LYS A 1 392 ? -31.051 5.818 6.334 1.00 96.81 392 LYS A CA 1
ATOM 3139 C C . LYS A 1 392 ? -30.698 5.360 4.920 1.00 96.81 392 LYS A C 1
ATOM 3141 O O . LYS A 1 392 ? -31.582 4.881 4.212 1.00 96.81 392 LYS A O 1
ATOM 3146 N N . ASN A 1 393 ? -29.443 5.525 4.505 1.00 96.31 393 ASN A N 1
ATOM 3147 C CA . ASN A 1 393 ? -28.966 5.073 3.204 1.00 96.31 393 ASN A CA 1
ATOM 3148 C C . ASN A 1 393 ? -27.501 4.612 3.283 1.00 96.31 393 ASN A C 1
ATOM 3150 O O . ASN A 1 393 ? -26.596 5.423 3.124 1.00 96.31 393 ASN A O 1
ATOM 3154 N N . PRO A 1 394 ? -27.230 3.309 3.453 1.00 95.94 394 PRO A N 1
ATOM 3155 C CA . PRO A 1 394 ? -25.862 2.839 3.648 1.00 95.94 394 PRO A CA 1
ATOM 3156 C C . PRO A 1 394 ? -25.030 2.763 2.359 1.00 95.94 394 PRO A C 1
ATOM 3158 O O . PRO A 1 394 ? -23.875 2.340 2.401 1.00 95.94 394 PRO A O 1
ATOM 3161 N N . TYR A 1 395 ? -25.607 3.145 1.217 1.00 94.94 395 TYR A N 1
ATOM 3162 C CA . TYR A 1 395 ? -24.917 3.236 -0.071 1.00 94.94 395 TYR A CA 1
ATOM 3163 C C . TYR A 1 395 ? -24.331 4.629 -0.347 1.00 94.94 395 TYR A C 1
ATOM 3165 O O . TYR A 1 395 ? -23.472 4.749 -1.215 1.00 94.94 395 TYR A O 1
ATOM 3173 N N . ASP A 1 396 ? -24.796 5.651 0.375 1.00 95.31 396 ASP A N 1
ATOM 3174 C CA . ASP A 1 396 ? -24.423 7.062 0.228 1.00 95.31 396 ASP A CA 1
ATOM 3175 C C . ASP A 1 396 ? -23.983 7.573 1.599 1.00 95.31 396 ASP A C 1
ATOM 3177 O O . ASP A 1 396 ? -24.813 7.841 2.465 1.00 95.31 396 ASP A O 1
ATOM 3181 N N . THR A 1 397 ? -22.677 7.531 1.849 1.00 97.12 397 THR A N 1
ATOM 3182 C CA . THR A 1 397 ? -22.130 7.585 3.210 1.00 97.12 397 THR A CA 1
ATOM 3183 C C . THR A 1 397 ? -20.847 8.385 3.353 1.00 97.12 397 THR A C 1
ATOM 3185 O O . THR A 1 397 ? -20.416 8.630 4.486 1.00 97.12 397 THR A O 1
ATOM 3188 N N . VAL A 1 398 ? -20.191 8.745 2.246 1.00 97.50 398 VAL A N 1
ATOM 3189 C CA . VAL A 1 398 ? -18.916 9.462 2.256 1.00 97.50 398 VAL A CA 1
ATOM 3190 C C . VAL A 1 398 ? -18.905 10.543 1.181 1.00 97.50 398 VAL A C 1
ATOM 3192 O O . VAL A 1 398 ? -18.847 10.235 -0.011 1.00 97.50 398 VAL A O 1
ATOM 3195 N N . ASP A 1 399 ? -18.846 11.797 1.623 1.00 95.94 399 ASP A N 1
ATOM 3196 C CA . ASP A 1 399 ? -18.722 12.961 0.744 1.00 95.94 399 ASP A CA 1
ATOM 3197 C C . ASP A 1 399 ? -17.260 13.362 0.534 1.00 95.94 399 ASP A C 1
ATOM 3199 O O . ASP A 1 399 ? -16.402 13.139 1.397 1.00 95.94 399 ASP A O 1
ATOM 3203 N N . PHE A 1 400 ? -16.992 14.011 -0.600 1.00 96.19 400 PHE A N 1
ATOM 3204 C CA . PHE A 1 400 ? -15.741 14.718 -0.859 1.00 96.19 400 PHE A CA 1
ATOM 3205 C C . PHE A 1 400 ? -15.859 16.179 -0.393 1.00 96.19 400 PHE A C 1
ATOM 3207 O O . PHE A 1 400 ? -16.802 16.875 -0.753 1.00 96.19 400 PHE A O 1
ATOM 3214 N N . ASP A 1 401 ? -14.911 16.648 0.418 1.00 97.06 401 ASP A N 1
ATOM 3215 C CA . ASP A 1 401 ? -14.864 18.011 0.957 1.00 97.06 401 ASP A CA 1
ATOM 3216 C C . ASP A 1 401 ? -13.930 18.887 0.103 1.00 97.06 401 ASP A C 1
ATOM 3218 O O . ASP A 1 401 ? -12.721 18.965 0.348 1.00 97.06 401 ASP A O 1
ATOM 3222 N N . ASP A 1 402 ? -14.499 19.535 -0.920 1.00 96.00 402 ASP A N 1
ATOM 3223 C CA . ASP A 1 402 ? -13.771 20.400 -1.861 1.00 96.00 402 ASP A CA 1
ATOM 3224 C C . ASP A 1 402 ? -13.079 21.592 -1.179 1.00 96.00 402 ASP A C 1
ATOM 3226 O O . ASP A 1 402 ? -11.998 22.024 -1.595 1.00 96.00 402 ASP A O 1
ATOM 3230 N N . GLU A 1 403 ? -13.676 22.129 -0.110 1.00 97.19 403 GLU A N 1
ATOM 3231 C CA . GLU A 1 403 ? -13.088 23.236 0.646 1.00 97.19 403 GLU 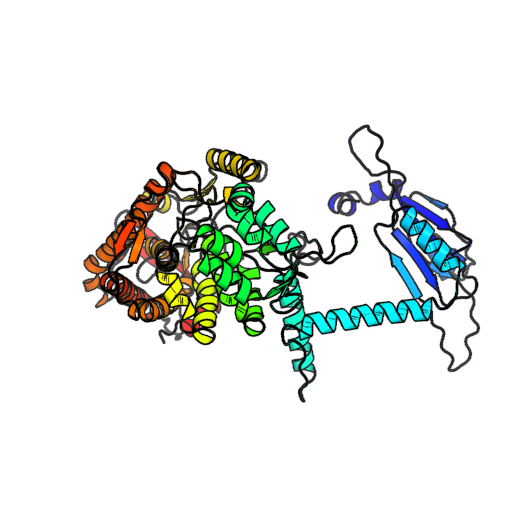A CA 1
ATOM 3232 C C . GLU A 1 403 ? -11.818 22.776 1.366 1.00 97.19 403 GLU A C 1
ATOM 3234 O O . GLU A 1 403 ? -10.779 23.447 1.304 1.00 97.19 403 GLU A O 1
ATOM 3239 N N . LEU A 1 404 ? -11.864 21.602 2.005 1.00 97.44 404 LEU A N 1
ATOM 3240 C CA . LEU A 1 404 ? -10.684 21.018 2.626 1.00 97.44 404 LEU A CA 1
ATOM 3241 C C . LEU A 1 404 ? -9.620 20.656 1.583 1.00 97.44 404 LEU A C 1
ATOM 3243 O O . LEU A 1 404 ? -8.439 20.905 1.835 1.00 97.44 404 LEU A O 1
ATOM 3247 N N . GLU A 1 405 ? -10.005 20.102 0.432 1.00 97.31 405 GLU A N 1
ATOM 3248 C CA . GLU A 1 405 ? -9.083 19.804 -0.671 1.00 97.31 405 GLU A CA 1
ATOM 3249 C C . GLU A 1 405 ? -8.310 21.061 -1.090 1.00 97.31 405 GLU A C 1
ATOM 3251 O O . GLU A 1 405 ? -7.076 21.051 -1.107 1.00 97.31 405 GLU A O 1
ATOM 3256 N N . ALA A 1 406 ? -9.000 22.180 -1.331 1.00 97.81 406 ALA A N 1
ATOM 3257 C CA . ALA A 1 406 ? -8.360 23.444 -1.694 1.00 97.81 406 ALA A CA 1
ATOM 3258 C C . ALA A 1 406 ? -7.369 23.929 -0.618 1.00 97.81 406 ALA A C 1
ATOM 3260 O O . ALA A 1 406 ? -6.253 24.361 -0.931 1.00 97.81 406 ALA A O 1
ATOM 3261 N N . VAL A 1 407 ? -7.739 23.804 0.663 1.00 97.81 407 VAL A N 1
ATOM 3262 C CA . VAL A 1 407 ? -6.856 24.126 1.795 1.00 97.81 407 VAL A CA 1
ATOM 3263 C C . VAL A 1 407 ? -5.622 23.220 1.817 1.00 97.81 407 VAL A C 1
ATOM 3265 O O . VAL A 1 407 ? -4.509 23.702 2.047 1.00 97.81 407 VAL A O 1
ATOM 3268 N N . ILE A 1 408 ? -5.785 21.918 1.580 1.00 98.19 408 ILE A N 1
ATOM 3269 C CA . ILE A 1 408 ? -4.673 20.964 1.540 1.00 98.19 408 ILE A CA 1
ATOM 3270 C C . ILE A 1 408 ? -3.739 21.269 0.369 1.00 98.19 408 ILE A C 1
ATOM 3272 O O . ILE A 1 408 ? -2.526 21.306 0.570 1.00 98.19 408 ILE A O 1
ATOM 3276 N N . GLN A 1 409 ? -4.264 21.545 -0.826 1.00 97.62 409 GLN A N 1
ATOM 3277 C CA . GLN A 1 409 ? -3.439 21.870 -1.994 1.00 97.62 409 GLN A CA 1
ATOM 3278 C C . GLN A 1 409 ? -2.593 23.127 -1.768 1.00 97.62 409 GLN A C 1
ATOM 3280 O O . GLN A 1 409 ? -1.397 23.145 -2.081 1.00 97.62 409 GLN A O 1
ATOM 3285 N N . GLU A 1 410 ? -3.162 24.151 -1.132 1.00 97.94 410 GLU A N 1
ATOM 3286 C CA . GLU A 1 410 ? -2.402 25.343 -0.761 1.00 97.94 410 GLU A CA 1
ATOM 3287 C C . GLU A 1 410 ? -1.306 25.025 0.269 1.00 97.94 410 GLU A C 1
ATOM 3289 O O . GLU A 1 410 ? -0.156 25.455 0.123 1.00 97.94 410 GLU A O 1
ATOM 3294 N N . ARG A 1 411 ? -1.607 24.197 1.277 1.00 97.50 411 ARG A N 1
ATOM 3295 C CA . ARG A 1 411 ? -0.594 23.726 2.236 1.00 97.50 411 ARG A CA 1
ATOM 3296 C C . ARG A 1 411 ? 0.505 22.927 1.549 1.00 97.50 411 ARG A C 1
ATOM 3298 O O . ARG A 1 411 ? 1.668 23.120 1.886 1.00 97.50 411 ARG A O 1
ATOM 3305 N N . VAL A 1 412 ? 0.182 22.074 0.578 1.00 97.50 412 VAL A N 1
ATOM 3306 C CA . VAL A 1 412 ? 1.177 21.300 -0.179 1.00 97.50 412 VAL A CA 1
ATOM 3307 C C . VAL A 1 412 ? 2.112 22.220 -0.959 1.00 97.50 412 VAL A C 1
ATOM 3309 O O . VAL A 1 412 ? 3.331 22.031 -0.931 1.00 97.50 412 VAL A O 1
ATOM 3312 N N . ARG A 1 413 ? 1.577 23.272 -1.587 1.00 96.69 413 ARG A N 1
ATOM 3313 C CA . ARG A 1 413 ? 2.373 24.288 -2.291 1.00 96.69 413 ARG A CA 1
ATOM 3314 C C . ARG A 1 413 ? 3.384 24.964 -1.355 1.00 96.69 413 ARG A C 1
ATOM 3316 O O . ARG A 1 413 ? 4.571 25.076 -1.695 1.00 96.69 413 ARG A O 1
ATOM 3323 N N . LEU A 1 414 ? 2.929 25.374 -0.169 1.00 95.88 414 LEU A N 1
ATOM 3324 C CA . LEU A 1 414 ? 3.723 26.125 0.809 1.00 95.88 414 LEU A CA 1
ATOM 3325 C C . LEU A 1 414 ? 4.692 25.241 1.616 1.00 95.88 414 LEU A C 1
ATOM 3327 O O . LEU A 1 414 ? 5.880 25.548 1.699 1.00 95.88 414 LEU A O 1
ATOM 3331 N N . MET A 1 415 ? 4.203 24.141 2.187 1.00 96.19 415 MET A N 1
ATOM 3332 C CA . MET A 1 415 ? 4.921 23.277 3.131 1.00 96.19 415 MET A CA 1
ATOM 3333 C C . MET A 1 415 ? 5.639 22.109 2.446 1.00 96.19 415 MET A C 1
ATOM 3335 O O . MET A 1 415 ? 6.753 21.774 2.842 1.00 96.19 415 MET A O 1
ATOM 3339 N N . GLY A 1 416 ? 5.045 21.516 1.410 1.00 97.12 416 GLY A N 1
ATOM 3340 C CA . GLY A 1 416 ? 5.423 20.200 0.884 1.00 97.12 416 GLY A CA 1
ATOM 3341 C C . GLY A 1 416 ? 4.402 19.122 1.260 1.00 97.12 416 GLY A C 1
ATOM 3342 O O . GLY A 1 416 ? 3.286 19.435 1.672 1.00 97.12 416 GLY A O 1
ATOM 3343 N N . ALA A 1 417 ? 4.765 17.848 1.121 1.00 97.25 417 ALA A N 1
ATOM 3344 C CA . ALA A 1 417 ? 3.852 16.718 1.315 1.00 97.25 417 ALA A CA 1
ATOM 3345 C C . ALA A 1 417 ? 3.163 16.667 2.691 1.00 97.25 417 ALA A C 1
ATOM 3347 O O . ALA A 1 417 ? 2.017 16.227 2.777 1.00 97.25 417 ALA A O 1
ATOM 3348 N N . ASP A 1 418 ? 3.814 17.166 3.748 1.00 98.06 418 ASP A N 1
ATOM 3349 C CA . ASP A 1 418 ? 3.228 17.286 5.091 1.00 98.06 418 ASP A CA 1
ATOM 3350 C C . ASP A 1 418 ? 1.964 18.166 5.116 1.00 98.06 418 ASP A C 1
ATOM 3352 O O . ASP A 1 418 ? 1.161 18.056 6.038 1.00 98.06 418 ASP A O 1
ATOM 3356 N N . GLY A 1 419 ? 1.729 18.993 4.089 1.00 97.75 419 GLY A N 1
ATOM 3357 C CA . GLY A 1 419 ? 0.477 19.733 3.921 1.00 97.75 419 GLY A CA 1
ATOM 3358 C C . GLY A 1 419 ? -0.765 18.839 3.796 1.00 97.75 419 GLY A C 1
ATOM 3359 O O . GLY A 1 419 ? -1.871 19.303 4.075 1.00 97.75 419 GLY A O 1
ATOM 3360 N N . LYS A 1 420 ? -0.579 17.557 3.442 1.00 98.31 420 LYS A N 1
ATOM 3361 C CA . LYS A 1 420 ? -1.612 16.507 3.409 1.00 98.31 420 LYS A CA 1
ATOM 3362 C C . LYS A 1 420 ? -1.882 15.868 4.781 1.00 98.31 420 LYS A C 1
ATOM 3364 O O . LYS A 1 420 ? -2.670 14.928 4.871 1.00 98.31 420 LYS A O 1
ATOM 3369 N N . LEU A 1 421 ? -1.215 16.318 5.844 1.00 98.38 421 LEU A N 1
ATOM 3370 C CA . LEU A 1 421 ? -1.388 15.809 7.206 1.00 98.38 421 LEU A CA 1
ATOM 3371 C C . LEU A 1 421 ? -2.228 16.770 8.054 1.00 98.38 421 LEU A C 1
ATOM 3373 O O . LEU A 1 421 ? -2.353 17.960 7.758 1.00 98.38 421 LEU A O 1
ATOM 3377 N N . VAL A 1 422 ? -2.808 16.245 9.132 1.00 98.38 422 VAL A N 1
ATOM 3378 C CA . VAL A 1 422 ? -3.505 17.059 10.134 1.00 98.38 422 VAL A CA 1
ATOM 3379 C C . VAL A 1 422 ? -2.479 17.928 10.860 1.00 98.38 422 VAL A C 1
ATOM 3381 O O . VAL A 1 422 ? -1.439 17.434 11.304 1.00 98.38 422 VAL A O 1
ATOM 3384 N N . LEU A 1 423 ? -2.770 19.223 10.976 1.00 97.25 423 LEU A N 1
ATOM 3385 C CA . LEU A 1 423 ? -1.916 20.194 11.657 1.00 97.25 423 LEU A CA 1
ATOM 3386 C C . LEU A 1 423 ? -2.484 20.539 13.040 1.00 97.25 423 LEU A C 1
ATOM 3388 O O . LEU A 1 423 ? -3.695 20.498 13.247 1.00 97.25 423 LEU A O 1
ATOM 3392 N N . ASP A 1 424 ? -1.604 20.874 13.976 1.00 95.06 424 ASP A N 1
ATOM 3393 C CA . ASP A 1 424 ? -1.948 21.440 15.274 1.00 95.06 424 ASP A CA 1
ATOM 3394 C C . ASP A 1 424 ? -2.253 22.947 15.176 1.00 95.06 424 ASP A C 1
ATOM 3396 O O . ASP A 1 424 ? -2.100 23.579 14.126 1.00 95.06 424 ASP A O 1
ATOM 3400 N N . ALA A 1 425 ? -2.663 23.549 16.295 1.00 92.12 425 ALA A N 1
ATOM 3401 C CA . ALA A 1 425 ? -2.979 24.976 16.374 1.00 92.12 425 ALA A CA 1
ATOM 3402 C C . ALA A 1 425 ? -1.785 25.907 16.062 1.00 92.12 425 ALA A C 1
ATOM 3404 O O . ALA A 1 425 ? -1.990 27.083 15.772 1.00 92.12 425 ALA A O 1
ATOM 3405 N N . ASN A 1 426 ? -0.548 25.396 16.099 1.00 91.19 426 ASN A N 1
ATOM 3406 C CA . ASN A 1 426 ? 0.667 26.138 15.756 1.00 91.19 426 ASN A CA 1
ATOM 3407 C C . ASN A 1 426 ? 1.077 25.942 14.284 1.00 91.19 426 ASN A C 1
ATOM 3409 O O . ASN A 1 426 ? 2.131 26.428 13.869 1.00 91.19 426 ASN A O 1
ATOM 3413 N N . GLY A 1 427 ? 0.284 25.210 13.495 1.00 93.12 427 GLY A N 1
ATOM 3414 C CA . GLY A 1 427 ? 0.572 24.912 12.096 1.00 93.12 427 GLY A CA 1
ATOM 3415 C C . GLY A 1 427 ? 1.673 23.866 11.886 1.00 93.12 427 GLY A C 1
ATOM 3416 O O . GLY A 1 427 ? 2.163 23.733 10.763 1.00 93.12 427 GLY A O 1
ATOM 3417 N N . LYS A 1 428 ? 2.076 23.119 12.925 1.00 95.06 428 LYS A N 1
ATOM 3418 C CA . LYS A 1 428 ? 2.960 21.947 12.790 1.00 95.06 428 LYS A CA 1
ATOM 3419 C C . LYS A 1 428 ? 2.121 20.683 12.628 1.00 95.06 428 LYS A C 1
ATOM 3421 O O . LYS A 1 428 ? 0.952 20.659 12.983 1.00 95.06 428 LYS A O 1
ATOM 3426 N N . VAL A 1 429 ? 2.703 19.611 12.094 1.00 97.94 429 VAL A N 1
ATOM 3427 C CA . VAL A 1 429 ? 1.997 18.323 11.972 1.00 97.94 429 VAL A CA 1
ATOM 3428 C C . VAL A 1 429 ? 1.583 17.829 13.361 1.00 97.94 429 VAL A C 1
ATOM 3430 O O . VAL A 1 429 ? 2.431 17.730 14.246 1.00 97.94 429 VAL A O 1
ATOM 3433 N N . TYR A 1 430 ? 0.308 17.498 13.551 1.00 98.44 430 TYR A N 1
ATOM 3434 C CA . TYR A 1 430 ? -0.190 16.946 14.807 1.00 98.44 430 TYR A CA 1
ATOM 3435 C C . TYR A 1 430 ? 0.424 15.566 15.061 1.00 98.44 430 TYR A C 1
ATOM 3437 O O . TYR A 1 430 ? 0.370 14.703 14.183 1.00 98.44 430 TYR A O 1
ATOM 3445 N N . LEU A 1 431 ? 0.992 15.349 16.253 1.00 98.38 431 LEU A N 1
ATOM 3446 C CA . LEU A 1 431 ? 1.645 14.088 16.608 1.00 98.38 431 LEU A CA 1
ATOM 3447 C C . LEU A 1 431 ? 0.913 13.342 17.732 1.00 98.38 431 LEU A C 1
ATOM 3449 O O . LEU A 1 431 ? 0.537 13.903 18.764 1.00 98.38 431 LEU A O 1
ATOM 3453 N N . ALA A 1 432 ? 0.775 12.039 17.532 1.00 98.31 432 ALA A N 1
ATOM 3454 C CA . ALA A 1 432 ? 0.213 11.053 18.437 1.00 98.31 432 ALA A CA 1
ATOM 3455 C C . ALA A 1 432 ? 1.217 9.913 18.674 1.00 98.31 432 ALA A C 1
ATOM 3457 O O . ALA A 1 432 ? 2.222 9.783 17.969 1.00 98.31 432 ALA A O 1
ATOM 3458 N N . ASN A 1 433 ? 0.968 9.096 19.697 1.00 98.12 433 ASN A N 1
ATOM 3459 C CA . ASN A 1 433 ? 1.753 7.889 19.960 1.00 98.12 433 ASN A CA 1
ATOM 3460 C C . ASN A 1 433 ? 1.135 6.653 19.298 1.00 98.12 433 ASN A C 1
ATOM 3462 O O . ASN A 1 433 ? 0.009 6.702 18.802 1.00 98.12 433 ASN A O 1
ATOM 3466 N N . LEU A 1 434 ? 1.875 5.539 19.279 1.00 98.50 434 LEU A N 1
ATOM 3467 C CA . LEU A 1 434 ? 1.408 4.322 18.617 1.00 98.50 434 LEU A CA 1
ATOM 3468 C C . LEU A 1 434 ? 0.125 3.790 19.263 1.00 98.50 434 LEU A C 1
ATOM 3470 O O . LEU A 1 434 ? -0.751 3.336 18.539 1.00 98.50 434 LEU A O 1
ATOM 3474 N N . THR A 1 435 ? -0.032 3.899 20.587 1.00 98.62 435 THR A N 1
ATOM 3475 C CA . THR A 1 435 ? -1.262 3.467 21.278 1.00 98.62 435 THR A CA 1
ATOM 3476 C C . THR A 1 435 ? -2.490 4.144 20.687 1.00 98.62 435 THR A C 1
ATOM 3478 O O . THR A 1 435 ? -3.451 3.468 20.334 1.00 98.62 435 THR A O 1
ATOM 3481 N N . GLU A 1 436 ? -2.442 5.466 20.519 1.00 98.81 436 GLU A N 1
ATOM 3482 C CA . GLU A 1 436 ? -3.535 6.227 19.922 1.00 98.81 436 GLU A CA 1
ATOM 3483 C C . GLU A 1 436 ? -3.838 5.758 18.493 1.00 98.81 436 GLU A C 1
ATOM 3485 O O . GLU A 1 436 ? -4.995 5.528 18.151 1.00 98.81 436 GLU A O 1
ATOM 3490 N N . LYS A 1 437 ? -2.800 5.527 17.679 1.00 98.81 437 LYS A N 1
ATOM 3491 C CA . LYS A 1 437 ? -2.954 5.048 16.297 1.00 98.81 437 LYS A CA 1
ATOM 3492 C C . LYS A 1 437 ? -3.593 3.655 16.222 1.00 98.81 437 LYS A C 1
ATOM 3494 O O . LYS A 1 437 ? -4.466 3.430 15.382 1.00 98.81 437 LYS A O 1
ATOM 3499 N N . LEU A 1 438 ? -3.198 2.735 17.107 1.00 98.81 438 LEU A N 1
ATOM 3500 C CA . LEU A 1 438 ? -3.798 1.397 17.197 1.00 98.81 438 LEU A CA 1
ATOM 3501 C C . LEU A 1 438 ? -5.256 1.472 17.671 1.00 98.81 438 LEU A C 1
ATOM 3503 O O . LEU A 1 438 ? -6.119 0.794 17.115 1.00 98.81 438 LEU A O 1
ATOM 3507 N N . LEU A 1 439 ? -5.542 2.331 18.655 1.00 98.88 439 LEU A N 1
ATOM 3508 C CA . LEU A 1 439 ? -6.894 2.546 19.165 1.00 98.88 439 LEU A CA 1
ATOM 3509 C C . LEU A 1 439 ? -7.819 3.130 18.099 1.00 98.88 439 LEU A C 1
ATOM 3511 O O . LEU A 1 439 ? -8.888 2.576 17.882 1.00 98.88 439 LEU A O 1
ATOM 3515 N N . VAL A 1 440 ? -7.421 4.190 17.392 1.00 98.88 440 VAL A N 1
ATOM 3516 C CA . VAL A 1 440 ? -8.253 4.793 16.335 1.00 98.88 440 VAL A CA 1
ATOM 3517 C C . VAL A 1 440 ? -8.610 3.765 15.257 1.00 98.88 440 VAL A C 1
ATOM 3519 O O . VAL A 1 440 ? -9.775 3.659 14.875 1.00 98.88 440 VAL A O 1
ATOM 3522 N N . SER A 1 441 ? -7.645 2.934 14.846 1.00 98.19 441 SER A N 1
ATOM 3523 C CA . SER A 1 441 ? -7.859 1.881 13.840 1.00 98.19 441 SER A CA 1
ATOM 3524 C C . SER A 1 441 ? -8.961 0.893 14.243 1.00 98.19 441 SER A C 1
ATOM 3526 O O . SER A 1 441 ? -9.762 0.478 13.404 1.00 98.19 441 SER A O 1
ATOM 3528 N N . VAL A 1 442 ? -9.023 0.518 15.526 1.00 98.50 442 VAL A N 1
ATOM 3529 C CA . VAL A 1 442 ? -9.965 -0.498 16.015 1.00 98.50 442 VAL A CA 1
ATOM 3530 C C . VAL A 1 442 ? -11.267 0.086 16.567 1.00 98.50 442 VAL A C 1
ATOM 3532 O O . VAL A 1 442 ? -12.320 -0.520 16.391 1.00 98.50 442 VAL A O 1
ATOM 3535 N N . LEU A 1 443 ? -11.240 1.280 17.166 1.00 98.88 443 LEU A N 1
ATOM 3536 C CA . LEU A 1 443 ? -12.435 2.003 17.611 1.00 98.88 443 LEU A CA 1
ATOM 3537 C C . LEU A 1 443 ? -13.312 2.388 16.415 1.00 98.88 443 LEU A C 1
ATOM 3539 O O . LEU A 1 443 ? -14.529 2.233 16.489 1.00 98.88 443 LEU A O 1
ATOM 3543 N N . ALA A 1 444 ? -12.712 2.783 15.286 1.00 98.62 444 ALA A N 1
ATOM 3544 C CA . ALA A 1 444 ? -13.447 3.008 14.042 1.00 98.62 444 ALA A CA 1
ATOM 3545 C C . ALA A 1 444 ? -14.188 1.742 13.582 1.00 98.62 444 ALA A C 1
ATOM 3547 O O . ALA A 1 444 ? -15.367 1.801 13.235 1.00 98.62 444 ALA A O 1
ATOM 3548 N N . LYS A 1 445 ? -13.540 0.571 13.650 1.00 98.69 445 LYS A N 1
ATOM 3549 C CA . LYS A 1 445 ? -14.174 -0.709 13.297 1.00 98.69 445 LYS A CA 1
ATOM 3550 C C . LYS A 1 445 ? -15.269 -1.099 14.288 1.00 98.69 445 LYS A C 1
ATOM 3552 O O . LYS A 1 445 ? -16.352 -1.478 13.857 1.00 98.69 445 LYS A O 1
ATOM 3557 N N . PHE A 1 446 ? -15.043 -0.943 15.593 1.00 98.81 446 PHE A N 1
ATOM 3558 C CA . PHE A 1 446 ? -16.071 -1.235 16.594 1.00 98.81 446 PHE A CA 1
ATOM 3559 C C . PHE A 1 446 ? -17.248 -0.260 16.574 1.00 98.81 446 PHE A C 1
ATOM 3561 O O . PHE A 1 446 ? -18.349 -0.674 16.914 1.00 98.81 446 PHE A O 1
ATOM 3568 N N . SER A 1 447 ? -17.080 0.973 16.088 1.00 98.69 447 SER A N 1
ATOM 3569 C CA . SER A 1 447 ? -18.226 1.857 15.820 1.00 98.69 447 SER A CA 1
ATOM 3570 C C . SER A 1 447 ? -19.172 1.316 14.735 1.00 98.69 447 SER A C 1
ATOM 3572 O O . SER A 1 447 ? -20.328 1.714 14.674 1.00 98.69 447 SER A O 1
ATOM 3574 N N . ASN A 1 448 ? -18.696 0.362 13.928 1.00 98.75 448 ASN A N 1
ATOM 3575 C CA . ASN A 1 448 ? -19.438 -0.345 12.885 1.00 98.75 448 ASN A CA 1
ATOM 3576 C C . ASN A 1 448 ? -19.710 -1.819 13.246 1.00 98.75 448 ASN A C 1
ATOM 3578 O O . ASN A 1 448 ? -20.071 -2.613 12.379 1.00 98.75 448 ASN A O 1
ATOM 3582 N N . PHE A 1 449 ? -19.495 -2.231 14.497 1.00 98.88 449 PHE A N 1
ATOM 3583 C CA . PHE A 1 449 ? -19.673 -3.624 14.896 1.00 98.88 449 PHE A CA 1
ATOM 3584 C C . PHE A 1 449 ? -21.148 -3.965 15.109 1.00 98.88 449 PHE A C 1
ATOM 3586 O O . PHE A 1 449 ? -21.837 -3.359 15.928 1.00 98.88 449 PHE A O 1
ATOM 3593 N N . ILE A 1 450 ? -21.603 -4.994 14.399 1.00 98.81 450 ILE A N 1
ATOM 3594 C CA . ILE A 1 450 ? -22.919 -5.601 14.559 1.00 98.81 450 ILE A CA 1
ATOM 3595 C C . ILE A 1 450 ? -22.697 -6.943 15.269 1.00 98.81 450 ILE A C 1
ATOM 3597 O O . ILE A 1 450 ? -22.135 -7.856 14.650 1.00 98.81 450 ILE A O 1
ATOM 3601 N N . PRO A 1 451 ? -23.115 -7.097 16.544 1.00 98.69 451 PRO A N 1
ATOM 3602 C CA . PRO A 1 451 ? -22.973 -8.357 17.273 1.00 98.69 451 PRO A CA 1
ATOM 3603 C C . PRO A 1 451 ? -23.518 -9.531 16.463 1.00 98.69 451 PRO A C 1
ATOM 3605 O O . PRO A 1 451 ? -24.540 -9.378 15.800 1.00 98.69 451 PRO A O 1
ATOM 3608 N N . GLU A 1 452 ? -22.828 -10.673 16.473 1.00 98.75 452 GLU A N 1
ATOM 3609 C CA . GLU A 1 452 ? -23.109 -11.881 15.665 1.00 98.75 452 GLU A CA 1
ATOM 3610 C C . GLU A 1 452 ? -23.167 -11.664 14.134 1.00 98.75 452 GLU A C 1
ATOM 3612 O O . GLU A 1 452 ? -23.375 -12.622 13.396 1.00 98.75 452 GLU A O 1
ATOM 3617 N N . GLY A 1 453 ? -22.963 -10.442 13.633 1.00 98.19 453 GLY A N 1
ATOM 3618 C CA . GLY A 1 453 ? -22.992 -10.106 12.210 1.00 98.19 453 GLY A CA 1
ATOM 3619 C C . GLY A 1 453 ? -21.611 -9.839 11.612 1.00 98.19 453 GLY A C 1
ATOM 3620 O O . GLY A 1 453 ? -21.368 -10.251 10.480 1.00 98.19 453 GLY A O 1
ATOM 3621 N N . GLY A 1 454 ? -20.722 -9.163 12.350 1.00 98.75 454 GLY A N 1
ATOM 3622 C CA . GLY A 1 454 ? -19.393 -8.743 11.880 1.00 98.75 454 GLY A CA 1
ATOM 3623 C C . GLY A 1 454 ? -19.198 -7.221 11.912 1.00 98.75 454 GLY A C 1
ATOM 3624 O O . GLY A 1 454 ? -19.828 -6.523 12.705 1.00 98.75 454 GLY A O 1
ATOM 3625 N N . ILE A 1 455 ? -18.326 -6.700 11.043 1.00 98.88 455 ILE A N 1
ATOM 3626 C CA . ILE A 1 455 ? -18.107 -5.257 10.848 1.00 98.88 455 ILE A CA 1
ATOM 3627 C C . ILE A 1 455 ? -18.881 -4.758 9.629 1.00 98.88 455 ILE A C 1
ATOM 3629 O O . ILE A 1 455 ? -18.726 -5.289 8.533 1.00 98.88 455 ILE A O 1
ATOM 3633 N N . TRP A 1 456 ? -19.714 -3.742 9.808 1.00 98.81 456 TRP A N 1
ATOM 3634 C CA . TRP A 1 456 ? -20.571 -3.195 8.762 1.00 98.81 456 TRP A CA 1
ATOM 3635 C C . TRP A 1 456 ? -19.769 -2.553 7.614 1.00 98.81 456 TRP A C 1
ATOM 3637 O O . TRP A 1 456 ? -18.852 -1.768 7.855 1.00 98.81 456 TRP A O 1
ATOM 3647 N N . LEU A 1 457 ? -20.114 -2.890 6.365 1.00 98.62 457 LEU A N 1
ATOM 3648 C CA . LEU A 1 457 ? -19.486 -2.384 5.141 1.00 98.62 457 LEU A CA 1
ATOM 3649 C C . LEU A 1 457 ? -20.224 -1.147 4.614 1.00 98.62 457 LEU A C 1
ATOM 3651 O O . LEU A 1 457 ? -21.035 -1.248 3.698 1.00 98.62 457 LEU A O 1
ATOM 3655 N N . ASN A 1 458 ? -19.946 0.022 5.186 1.00 98.00 458 ASN A N 1
ATOM 3656 C CA . ASN A 1 458 ? -20.706 1.255 4.941 1.00 98.00 458 ASN A CA 1
ATOM 3657 C C . ASN A 1 458 ? -19.843 2.444 4.483 1.00 98.00 458 ASN A C 1
ATOM 3659 O O . ASN A 1 458 ? -20.206 3.593 4.711 1.00 98.00 458 ASN A O 1
ATOM 3663 N N . THR A 1 459 ? -18.697 2.194 3.847 1.00 97.50 459 THR A N 1
ATOM 3664 C CA . THR A 1 459 ? -17.716 3.234 3.471 1.00 97.50 459 THR A CA 1
ATOM 3665 C C . THR A 1 459 ? -17.470 3.333 1.962 1.00 97.50 459 THR A C 1
ATOM 3667 O O . THR A 1 459 ? -16.355 3.634 1.536 1.00 97.50 459 THR A O 1
ATOM 3670 N N . GLN A 1 460 ? -18.500 3.067 1.146 1.00 96.75 460 GLN A N 1
ATOM 3671 C CA . GLN A 1 460 ? -18.511 3.205 -0.329 1.00 96.75 460 GLN A CA 1
ATOM 3672 C C . GLN A 1 460 ? -17.446 2.403 -1.108 1.00 96.75 460 GLN A C 1
ATOM 3674 O O . GLN A 1 460 ? -17.283 2.567 -2.322 1.00 96.75 460 GLN A O 1
ATOM 3679 N N . ARG A 1 461 ? -16.719 1.507 -0.436 1.00 96.06 461 ARG A N 1
ATOM 3680 C CA . ARG A 1 461 ? -15.737 0.600 -1.036 1.00 96.06 461 ARG A CA 1
ATOM 3681 C C . ARG A 1 461 ? -15.844 -0.799 -0.438 1.00 96.06 461 ARG A C 1
ATOM 3683 O O . ARG A 1 461 ? -16.214 -0.925 0.730 1.00 96.06 461 ARG A O 1
ATOM 3690 N N . PRO A 1 462 ? -15.539 -1.840 -1.234 1.00 96.25 462 PRO A N 1
ATOM 3691 C CA . PRO A 1 462 ? -15.536 -3.217 -0.762 1.00 96.25 462 PRO A CA 1
ATOM 3692 C C . PRO A 1 462 ? -14.354 -3.486 0.181 1.00 96.25 462 PRO A C 1
ATOM 3694 O O . PRO A 1 462 ? -13.671 -2.581 0.658 1.00 96.25 462 PRO A O 1
ATOM 3697 N N . GLU A 1 463 ? -14.114 -4.761 0.454 1.00 97.69 463 GLU A N 1
ATOM 3698 C CA . GLU A 1 463 ? -12.872 -5.247 1.054 1.00 97.69 463 GLU A CA 1
ATOM 3699 C C . GLU A 1 463 ? -11.960 -5.842 -0.036 1.00 97.69 463 GLU A C 1
ATOM 3701 O O . GLU A 1 463 ? -11.838 -5.275 -1.121 1.00 97.69 463 GLU A O 1
ATOM 3706 N N . TRP A 1 464 ? -11.318 -6.987 0.213 1.00 96.75 464 TRP A N 1
ATOM 3707 C CA . TRP A 1 464 ? -10.324 -7.567 -0.692 1.00 96.75 464 TRP A CA 1
ATOM 3708 C C . TRP A 1 464 ? -10.894 -7.962 -2.067 1.00 96.75 464 TRP A C 1
ATOM 3710 O O . TRP A 1 464 ? -10.202 -7.806 -3.082 1.00 96.75 464 TRP A O 1
ATOM 3720 N N . ASN A 1 465 ? -12.125 -8.490 -2.105 1.00 94.12 465 ASN A N 1
ATOM 3721 C CA . ASN A 1 465 ? -12.774 -8.969 -3.325 1.00 94.12 465 ASN A CA 1
ATOM 3722 C C . ASN A 1 465 ? -13.661 -7.892 -3.973 1.00 94.12 465 ASN A C 1
ATOM 3724 O O . ASN A 1 465 ? -14.861 -7.812 -3.699 1.00 94.12 465 ASN A O 1
ATOM 3728 N N . ASP A 1 466 ? -13.089 -7.127 -4.904 1.00 89.25 466 ASP A N 1
ATOM 3729 C CA . ASP A 1 466 ? -13.815 -6.087 -5.648 1.00 89.25 466 ASP A CA 1
ATOM 3730 C C . ASP A 1 466 ? -15.010 -6.634 -6.459 1.00 89.25 466 ASP A C 1
ATOM 3732 O O . ASP A 1 466 ? -15.953 -5.895 -6.735 1.00 89.25 466 ASP A O 1
ATOM 3736 N N . ALA A 1 467 ? -15.027 -7.927 -6.815 1.00 91.69 467 ALA A N 1
ATOM 3737 C CA . ALA A 1 467 ? -16.133 -8.524 -7.572 1.00 91.69 467 ALA A CA 1
ATOM 3738 C C . ALA A 1 467 ? -17.430 -8.668 -6.750 1.00 91.69 467 ALA A C 1
ATOM 3740 O O . ALA A 1 467 ? -18.500 -8.838 -7.327 1.00 91.69 467 ALA A O 1
ATOM 3741 N N . ASN A 1 468 ? -17.342 -8.572 -5.418 1.00 92.69 468 ASN A N 1
ATOM 3742 C CA . ASN A 1 468 ? -18.483 -8.573 -4.499 1.00 92.69 468 ASN A CA 1
ATOM 3743 C C . ASN A 1 468 ? -18.815 -7.161 -3.979 1.00 92.69 468 ASN A C 1
ATOM 3745 O O . ASN A 1 468 ? -19.388 -7.009 -2.901 1.00 92.69 468 ASN A O 1
ATOM 3749 N N . ASN A 1 469 ? -18.476 -6.111 -4.732 1.00 91.81 469 ASN A N 1
ATOM 3750 C CA . ASN A 1 469 ? -18.708 -4.717 -4.341 1.00 91.81 469 ASN A CA 1
ATOM 3751 C C . ASN A 1 469 ? -20.170 -4.359 -4.026 1.00 91.81 469 ASN A C 1
ATOM 3753 O O . ASN A 1 469 ? -20.404 -3.475 -3.210 1.00 91.81 469 ASN A O 1
ATOM 3757 N N . ALA A 1 470 ? -21.149 -5.085 -4.568 1.00 94.38 470 ALA A N 1
ATOM 3758 C CA . ALA A 1 470 ? -22.564 -4.909 -4.235 1.00 94.38 470 ALA A CA 1
ATOM 3759 C C . ALA A 1 470 ? -22.916 -5.262 -2.772 1.00 94.38 470 ALA A C 1
ATOM 3761 O O . ALA A 1 470 ? -24.024 -4.968 -2.326 1.00 94.38 470 ALA A O 1
ATOM 3762 N N . LEU A 1 471 ? -21.998 -5.887 -2.019 1.00 96.38 471 LEU A N 1
ATOM 3763 C CA . LEU A 1 471 ? -22.151 -6.075 -0.575 1.00 96.38 471 LEU A CA 1
ATOM 3764 C C . LEU A 1 471 ? -21.985 -4.769 0.208 1.00 96.38 471 LEU A C 1
ATOM 3766 O O . LEU A 1 471 ? -22.478 -4.688 1.328 1.00 96.38 471 LEU A O 1
ATOM 3770 N N . VAL A 1 472 ? -21.316 -3.753 -0.343 1.00 97.25 472 VAL A N 1
ATOM 3771 C CA . VAL A 1 472 ? -21.251 -2.429 0.291 1.00 97.25 472 VAL A CA 1
ATOM 3772 C C . VAL A 1 472 ? -22.673 -1.906 0.483 1.00 97.25 472 VAL A C 1
ATOM 3774 O O . VAL A 1 472 ? -23.511 -2.053 -0.400 1.00 97.25 472 VAL A O 1
ATOM 3777 N N . GLY A 1 473 ? -22.963 -1.350 1.654 1.00 96.81 473 GLY A N 1
ATOM 3778 C CA . GLY A 1 473 ? -24.309 -0.992 2.075 1.00 96.81 473 GLY A CA 1
ATOM 3779 C C . GLY A 1 473 ? -24.797 -1.925 3.170 1.00 96.81 473 GLY A C 1
ATOM 3780 O O . GLY A 1 473 ? -24.619 -1.645 4.346 1.00 96.81 473 GLY A O 1
ATOM 3781 N N . HIS A 1 474 ? -25.416 -3.049 2.819 1.00 97.81 474 HIS A N 1
ATOM 3782 C CA . HIS A 1 474 ? -25.992 -3.970 3.812 1.00 97.81 474 HIS A CA 1
ATOM 3783 C C . HIS A 1 474 ? -25.061 -5.109 4.246 1.00 97.81 474 HIS A C 1
ATOM 3785 O O . HIS A 1 474 ? -25.393 -5.850 5.171 1.00 97.81 474 HIS A O 1
ATOM 3791 N N . GLY A 1 475 ? -23.917 -5.279 3.591 1.00 98.56 475 GLY A N 1
ATOM 3792 C CA . GLY A 1 475 ? -22.949 -6.321 3.903 1.00 98.56 475 GLY A CA 1
ATOM 3793 C C . GLY A 1 475 ? -22.244 -6.092 5.233 1.00 98.56 475 GLY A C 1
ATOM 3794 O O . GLY A 1 475 ? -22.012 -4.964 5.666 1.00 98.56 475 GLY A O 1
ATOM 3795 N N . VAL A 1 476 ? -21.883 -7.189 5.886 1.00 98.69 476 VAL A N 1
ATOM 3796 C CA . VAL A 1 476 ? -21.195 -7.193 7.174 1.00 98.69 476 VAL A CA 1
ATOM 3797 C C . VAL A 1 476 ? -20.065 -8.216 7.116 1.00 98.69 476 VAL A C 1
ATOM 3799 O O . VAL A 1 476 ? -20.290 -9.377 6.780 1.00 98.69 476 VAL A O 1
ATOM 3802 N N . SER A 1 477 ? -18.839 -7.790 7.400 1.00 98.88 477 SER A N 1
ATOM 3803 C CA . SER A 1 477 ? -17.629 -8.600 7.281 1.00 98.88 477 SER A CA 1
ATOM 3804 C C . SER A 1 477 ? -17.315 -9.339 8.575 1.00 98.88 477 SER A C 1
ATOM 3806 O O . SER A 1 477 ? -16.892 -8.743 9.572 1.00 98.88 477 SER A O 1
ATOM 3808 N N . MET A 1 478 ? -17.476 -10.662 8.549 1.00 98.88 478 MET A N 1
ATOM 3809 C CA . MET A 1 478 ? -16.882 -11.538 9.557 1.00 98.88 478 MET A CA 1
ATOM 3810 C C . MET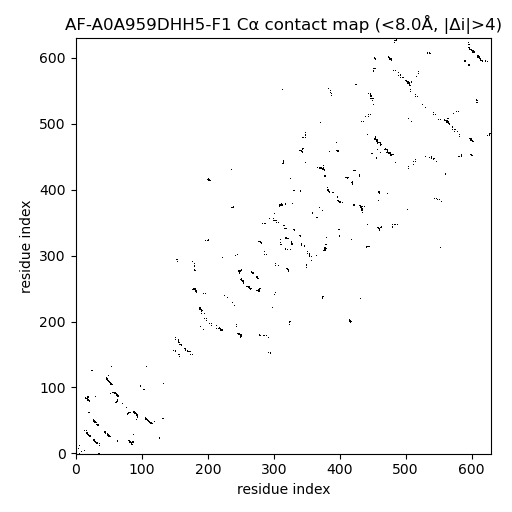 A 1 478 ? -15.384 -11.725 9.307 1.00 98.88 478 MET A C 1
ATOM 3812 O O . MET A 1 478 ? -14.636 -11.834 10.275 1.00 98.88 478 MET A O 1
ATOM 3816 N N . VAL A 1 479 ? -14.933 -11.665 8.044 1.00 98.88 479 VAL A N 1
ATOM 3817 C CA . VAL A 1 479 ? -13.508 -11.682 7.651 1.00 98.88 479 VAL A CA 1
ATOM 3818 C C . VAL A 1 479 ? -12.703 -10.676 8.476 1.00 98.88 479 VAL A C 1
ATOM 3820 O O . VAL A 1 479 ? -11.756 -11.049 9.172 1.00 98.88 479 VAL A O 1
ATOM 3823 N N . THR A 1 480 ? -13.121 -9.410 8.474 1.00 98.81 480 THR A N 1
ATOM 3824 C CA . THR A 1 480 ? -12.454 -8.354 9.241 1.00 98.81 480 THR A CA 1
ATOM 3825 C C . THR A 1 480 ? -12.594 -8.570 10.748 1.00 98.81 480 THR A C 1
ATOM 3827 O O . THR A 1 480 ? -11.636 -8.325 11.480 1.00 98.81 480 THR A O 1
ATOM 3830 N N . LEU A 1 481 ? -13.723 -9.098 11.240 1.00 98.94 481 LEU A N 1
ATOM 3831 C CA . LEU A 1 481 ? -13.887 -9.397 12.667 1.00 98.94 481 LEU A CA 1
ATOM 3832 C C . LEU A 1 481 ? -12.930 -10.502 13.156 1.00 98.94 481 LEU A C 1
ATOM 3834 O O . LEU A 1 481 ? -12.379 -10.384 14.252 1.00 98.94 481 LEU A O 1
ATOM 3838 N N . TYR A 1 482 ? -12.675 -11.536 12.346 1.00 98.94 482 TYR A N 1
ATOM 3839 C CA . TYR A 1 482 ? -11.692 -12.580 12.656 1.00 98.94 482 TYR A CA 1
ATOM 3840 C C . TYR A 1 482 ? -10.288 -11.995 12.834 1.00 98.94 482 TYR A C 1
ATOM 3842 O O . TYR A 1 482 ? -9.585 -12.330 13.788 1.00 98.94 482 TYR A O 1
ATOM 3850 N N . TYR A 1 483 ? -9.893 -11.067 11.961 1.00 98.88 483 TYR A N 1
ATOM 3851 C CA . TYR A 1 483 ? -8.609 -10.383 12.085 1.00 98.88 483 TYR A CA 1
ATOM 3852 C C . TYR A 1 483 ? -8.578 -9.364 13.230 1.00 98.88 483 TYR A C 1
ATOM 3854 O O . TYR A 1 483 ? -7.538 -9.217 13.870 1.00 98.88 483 TYR A O 1
ATOM 3862 N N . ILE A 1 484 ? -9.699 -8.702 13.546 1.00 98.88 484 ILE A N 1
ATOM 3863 C CA . ILE A 1 484 ? -9.816 -7.838 14.733 1.00 98.88 484 ILE A CA 1
ATOM 3864 C C . ILE A 1 484 ? -9.603 -8.644 16.011 1.00 98.88 484 ILE A C 1
ATOM 3866 O O . ILE A 1 484 ? -8.947 -8.141 16.918 1.00 98.88 484 ILE A O 1
ATOM 3870 N N . TYR A 1 485 ? -10.103 -9.882 16.087 1.00 98.88 485 TYR A N 1
ATOM 3871 C CA . TYR A 1 485 ? -9.866 -10.743 17.246 1.00 98.88 485 TYR A CA 1
ATOM 3872 C C . TYR A 1 485 ? -8.362 -10.960 17.472 1.00 98.88 485 TYR A C 1
ATOM 3874 O O . TYR A 1 485 ? -7.858 -10.646 18.550 1.00 98.88 485 TYR A O 1
ATOM 3882 N N . ARG A 1 486 ? -7.620 -11.364 16.431 1.00 98.88 486 ARG A N 1
ATOM 3883 C CA . ARG A 1 486 ? -6.157 -11.524 16.510 1.00 98.88 486 ARG A CA 1
ATOM 3884 C C . ARG A 1 486 ? -5.435 -10.221 16.843 1.00 98.88 486 ARG A C 1
ATOM 3886 O O . ARG A 1 486 ? -4.523 -10.204 17.666 1.00 98.88 486 ARG A O 1
ATOM 3893 N N . PHE A 1 487 ? -5.849 -9.120 16.216 1.00 98.88 487 PHE A N 1
ATOM 3894 C CA . PHE A 1 487 ? -5.279 -7.798 16.470 1.00 98.88 487 PHE A CA 1
ATOM 3895 C C . PHE A 1 487 ? -5.469 -7.381 17.930 1.00 98.88 487 PHE A C 1
ATOM 3897 O O . PHE A 1 487 ? -4.538 -6.888 18.558 1.00 98.88 487 PHE A O 1
ATOM 3904 N N . GLN A 1 488 ? -6.652 -7.625 18.496 1.00 98.75 488 GLN A N 1
ATOM 3905 C CA . GLN A 1 488 ? -6.950 -7.316 19.890 1.00 98.75 488 GLN A CA 1
ATOM 3906 C C . GLN A 1 488 ? -6.217 -8.233 20.872 1.00 98.75 488 GLN A C 1
ATOM 3908 O O . GLN A 1 488 ? -5.811 -7.749 21.924 1.00 98.75 488 GLN A O 1
ATOM 3913 N N . GLN A 1 489 ? -5.977 -9.507 20.534 1.00 98.62 489 GLN A N 1
ATOM 3914 C CA . GLN A 1 489 ? -5.097 -10.376 21.330 1.00 98.62 489 GLN A CA 1
ATOM 3915 C C . GLN A 1 489 ? -3.681 -9.792 21.388 1.00 98.62 489 GLN A C 1
ATOM 3917 O O . GLN A 1 489 ? -3.140 -9.584 22.472 1.00 98.62 489 GLN A O 1
ATOM 3922 N N . PHE A 1 490 ? -3.127 -9.425 20.230 1.00 98.62 490 PHE A N 1
ATOM 3923 C CA . PHE A 1 490 ? -1.811 -8.796 20.150 1.00 98.62 490 PHE A CA 1
ATOM 3924 C C . PHE A 1 490 ? -1.755 -7.468 20.926 1.00 98.62 490 PHE A C 1
ATOM 3926 O O . PHE A 1 490 ? -0.831 -7.233 21.704 1.00 98.62 490 PHE A O 1
ATOM 3933 N N . CYS A 1 491 ? -2.759 -6.599 20.771 1.00 98.38 491 CYS A N 1
ATOM 3934 C CA . CYS A 1 491 ? -2.843 -5.347 21.523 1.00 98.38 491 CYS A CA 1
ATOM 3935 C C . CYS A 1 491 ? -2.980 -5.576 23.032 1.00 98.38 491 CYS A C 1
ATOM 3937 O O . CYS A 1 491 ? -2.385 -4.830 23.804 1.00 98.38 491 CYS A O 1
ATOM 3939 N N . GLN A 1 492 ? -3.727 -6.591 23.468 1.00 97.69 492 GLN A N 1
ATOM 3940 C CA . GLN A 1 492 ? -3.869 -6.923 24.883 1.00 97.69 492 GLN A CA 1
ATOM 3941 C C . GLN A 1 492 ? -2.525 -7.336 25.498 1.00 97.69 492 GLN A C 1
ATOM 3943 O O . GLN A 1 492 ? -2.166 -6.839 26.566 1.00 97.69 492 GLN A O 1
ATOM 3948 N N . GLU A 1 493 ? -1.750 -8.175 24.808 1.00 96.88 493 GLU A N 1
ATOM 3949 C CA . GLU A 1 493 ? -0.393 -8.550 25.229 1.00 96.88 493 GLU A CA 1
ATOM 3950 C C . GLU A 1 493 ? 0.559 -7.347 25.244 1.00 96.88 493 GLU A C 1
ATOM 3952 O O . GLU A 1 493 ? 1.343 -7.172 26.180 1.00 96.88 493 GLU A O 1
ATOM 3957 N N . LEU A 1 494 ? 0.477 -6.490 24.224 1.00 96.31 494 LEU A N 1
ATOM 3958 C CA . LEU A 1 494 ? 1.327 -5.311 24.088 1.00 96.31 494 LEU A CA 1
ATOM 3959 C C . LEU A 1 494 ? 1.029 -4.258 25.168 1.00 96.31 494 LEU A C 1
ATOM 3961 O O . LEU A 1 494 ? 1.946 -3.734 25.798 1.00 96.31 494 LEU A O 1
ATOM 3965 N N . PHE A 1 4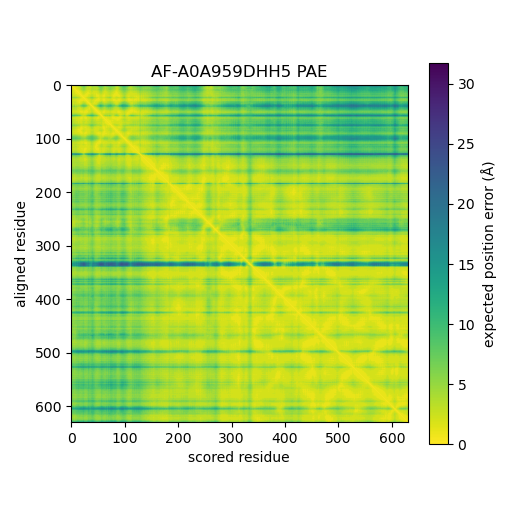95 ? -0.247 -3.962 25.423 1.00 96.25 495 PHE A N 1
ATOM 3966 C CA . PHE A 1 495 ? -0.665 -3.012 26.458 1.00 96.25 495 PHE A CA 1
ATOM 3967 C C . PHE A 1 495 ? -0.484 -3.567 27.872 1.00 96.25 495 PHE A C 1
ATOM 3969 O O . PHE A 1 495 ? -0.252 -2.791 28.798 1.00 96.25 495 PHE A O 1
ATOM 3976 N N . GLY A 1 496 ? -0.516 -4.892 28.047 1.00 93.88 496 GLY A N 1
ATOM 3977 C CA . GLY A 1 496 ? -0.226 -5.549 29.325 1.00 93.88 496 GLY A CA 1
ATOM 3978 C C . GLY A 1 496 ? 1.197 -5.311 29.835 1.00 93.88 496 GLY A C 1
ATOM 3979 O O . GLY A 1 496 ? 1.457 -5.474 31.024 1.00 93.88 496 GLY A O 1
ATOM 3980 N N . GLN A 1 497 ? 2.102 -4.881 28.955 1.00 88.94 497 GLN A N 1
ATOM 3981 C CA . GLN A 1 497 ? 3.494 -4.560 29.276 1.00 88.94 497 GLN A CA 1
ATOM 3982 C C . GLN A 1 497 ? 3.700 -3.076 29.624 1.00 88.94 497 GLN A C 1
ATOM 3984 O O . GLN A 1 497 ? 4.818 -2.662 29.929 1.00 88.94 497 GLN A O 1
ATOM 3989 N N . VAL A 1 498 ? 2.639 -2.261 29.584 1.00 90.88 498 VAL A N 1
ATOM 3990 C CA . VAL A 1 498 ? 2.696 -0.840 29.937 1.00 90.88 498 VAL A CA 1
ATOM 3991 C C . VAL A 1 498 ? 2.394 -0.650 31.421 1.00 90.88 498 VAL A C 1
ATOM 3993 O O . VAL A 1 498 ? 1.339 -1.039 31.914 1.00 90.88 498 VAL A O 1
ATOM 3996 N N . GLU A 1 499 ? 3.296 0.029 32.126 1.00 90.69 499 GLU A N 1
ATOM 3997 C CA . GLU A 1 499 ? 3.147 0.303 33.562 1.00 90.69 499 GLU A CA 1
ATOM 3998 C C . GLU A 1 499 ? 2.545 1.684 33.861 1.00 90.69 499 GLU A C 1
ATOM 4000 O O . GLU A 1 499 ? 1.884 1.870 34.882 1.00 90.69 499 GLU A O 1
ATOM 4005 N N . GLN A 1 500 ? 2.771 2.663 32.981 1.00 93.50 500 GLN A N 1
ATOM 4006 C CA . GLN A 1 500 ? 2.410 4.065 33.206 1.00 93.50 500 GLN A CA 1
ATOM 4007 C C . GLN A 1 500 ? 1.198 4.487 32.362 1.00 93.50 500 GLN A C 1
ATOM 4009 O O . GLN A 1 500 ? 0.993 3.940 31.277 1.00 93.50 500 GLN A O 1
ATOM 4014 N N . PRO A 1 501 ? 0.402 5.474 32.816 1.00 96.38 501 PRO A N 1
ATOM 4015 C CA . PRO A 1 501 ? -0.634 6.079 31.988 1.00 96.38 501 PRO A CA 1
ATOM 4016 C C . PRO A 1 501 ? -0.082 6.620 30.665 1.00 96.38 501 PRO A C 1
ATOM 4018 O O . PRO A 1 501 ? 1.033 7.142 30.604 1.00 96.38 501 PRO A O 1
ATOM 4021 N N . ILE A 1 502 ? -0.882 6.494 29.608 1.00 97.25 502 ILE A N 1
ATOM 4022 C CA . ILE A 1 502 ? -0.545 6.950 28.262 1.00 97.25 502 ILE A CA 1
ATOM 4023 C C . ILE A 1 502 ? -1.382 8.184 27.934 1.00 97.25 502 ILE A C 1
ATOM 4025 O O . ILE A 1 502 ? -2.605 8.176 28.065 1.00 97.25 502 ILE A O 1
ATOM 4029 N N . ALA A 1 503 ? -0.719 9.238 27.464 1.00 97.94 503 ALA A N 1
ATOM 4030 C CA . ALA A 1 503 ? -1.382 10.444 26.990 1.00 97.94 503 ALA A CA 1
ATOM 4031 C C . ALA A 1 503 ? -2.014 10.200 25.610 1.00 97.94 503 ALA A C 1
ATOM 4033 O O . ALA A 1 503 ? -1.296 9.961 24.640 1.00 97.94 503 ALA A O 1
ATOM 4034 N N . LEU A 1 504 ? -3.338 10.296 25.513 1.00 98.62 504 LEU A N 1
ATOM 4035 C CA . LEU A 1 504 ? -4.093 10.237 24.258 1.00 98.62 504 LEU A CA 1
ATOM 4036 C C . LEU A 1 504 ? -4.768 11.579 23.989 1.00 98.62 504 LEU A C 1
ATOM 4038 O O . LEU A 1 504 ? -5.072 12.310 24.929 1.00 98.62 504 LEU A O 1
ATOM 4042 N N . SER A 1 505 ? -5.028 11.900 22.725 1.00 98.62 505 SER A N 1
ATOM 4043 C CA . SER A 1 505 ? -5.938 12.986 22.337 1.00 98.62 505 SER A CA 1
ATOM 4044 C C . SER A 1 505 ? -7.245 12.890 23.120 1.00 98.62 505 SER A C 1
ATOM 4046 O O . SER A 1 505 ? -7.806 11.798 23.248 1.00 98.62 505 SER A O 1
ATOM 4048 N N . GLU A 1 506 ? -7.718 14.016 23.655 1.00 98.50 506 GLU A N 1
ATOM 4049 C CA . GLU A 1 506 ? -8.950 14.075 24.447 1.00 98.50 506 GLU A CA 1
ATOM 4050 C C . GLU A 1 506 ? -10.128 13.413 23.718 1.00 98.50 506 GLU A C 1
ATOM 4052 O O . GLU A 1 506 ? -10.841 12.600 24.305 1.00 98.50 506 GLU A O 1
ATOM 4057 N N . GLU A 1 507 ? -10.258 13.684 22.422 1.00 98.69 507 GLU A N 1
ATOM 4058 C CA . GLU A 1 507 ? -11.296 13.140 21.550 1.00 98.69 507 GLU A CA 1
ATOM 4059 C C . GLU A 1 507 ? -11.217 11.607 21.436 1.00 98.69 507 GLU A C 1
ATOM 4061 O O . GLU A 1 507 ? -12.239 10.923 21.436 1.00 98.69 507 GLU A O 1
ATOM 4066 N N . VAL A 1 508 ? -10.004 11.043 21.373 1.00 98.81 508 VAL A N 1
ATOM 4067 C CA . VAL A 1 508 ? -9.791 9.587 21.265 1.00 98.81 508 VAL A CA 1
ATOM 4068 C C . VAL A 1 508 ? -10.063 8.897 22.599 1.00 98.81 508 VAL A C 1
ATOM 4070 O O . VAL A 1 508 ? -10.662 7.822 22.625 1.00 98.81 508 VAL A O 1
ATOM 4073 N N . ALA A 1 509 ? -9.657 9.510 23.713 1.00 98.81 509 ALA A N 1
ATOM 4074 C CA . ALA A 1 509 ? -9.941 8.987 25.046 1.00 98.81 509 ALA A CA 1
ATOM 4075 C C . ALA A 1 509 ? -11.453 8.947 25.331 1.00 98.81 509 ALA A C 1
ATOM 4077 O O . ALA A 1 509 ? -11.946 7.977 25.905 1.00 98.81 509 ALA A O 1
ATOM 4078 N N . GLU A 1 510 ? -12.199 9.959 24.884 1.00 98.69 510 GLU A N 1
ATOM 4079 C CA . GLU A 1 510 ? -13.663 9.988 24.985 1.00 98.69 510 GLU A CA 1
ATOM 4080 C C . GLU A 1 510 ? -14.327 8.906 24.130 1.00 98.69 510 GLU A C 1
ATOM 4082 O O . GLU A 1 510 ? -15.218 8.211 24.620 1.00 98.69 510 GLU A O 1
ATOM 4087 N N . LEU A 1 511 ? -13.864 8.699 22.890 1.00 98.88 511 LEU A N 1
ATOM 4088 C CA . LEU A 1 511 ? -14.364 7.615 22.040 1.00 98.88 511 LEU A CA 1
ATOM 4089 C C . LEU A 1 511 ? -14.106 6.237 22.668 1.00 98.88 511 LEU A C 1
ATOM 4091 O O . LEU A 1 511 ? -15.010 5.401 22.724 1.00 98.88 511 LEU A O 1
ATOM 4095 N N . LEU A 1 512 ? -12.887 6.010 23.171 1.00 98.88 512 LEU A N 1
ATOM 4096 C CA . LEU A 1 512 ? -12.517 4.789 23.889 1.00 98.88 512 LEU A CA 1
ATOM 4097 C C . LEU A 1 512 ? -13.461 4.544 25.068 1.00 98.88 512 LEU A C 1
ATOM 4099 O O . LEU A 1 512 ? -13.983 3.438 25.226 1.00 98.88 512 LEU A O 1
ATOM 4103 N N . GLN A 1 513 ? -13.699 5.572 25.881 1.00 98.75 513 GLN A N 1
ATOM 4104 C CA . GLN A 1 513 ? -14.584 5.489 27.034 1.00 98.75 513 GLN A CA 1
ATOM 4105 C C . GLN A 1 513 ? -16.029 5.181 26.616 1.00 98.75 513 GLN A C 1
ATOM 4107 O O . GLN A 1 513 ? -16.650 4.297 27.206 1.00 98.75 513 GLN A O 1
ATOM 4112 N N . ALA A 1 514 ? -16.554 5.859 25.594 1.00 98.81 514 ALA A N 1
ATOM 4113 C CA . ALA A 1 514 ? -17.921 5.672 25.113 1.00 98.81 514 ALA A CA 1
ATOM 4114 C C . ALA A 1 514 ? -18.159 4.250 24.577 1.00 98.81 514 ALA A C 1
ATOM 4116 O O . ALA A 1 514 ? -19.120 3.592 24.982 1.00 98.81 514 ALA A O 1
ATOM 4117 N N . ILE A 1 515 ? -17.253 3.736 23.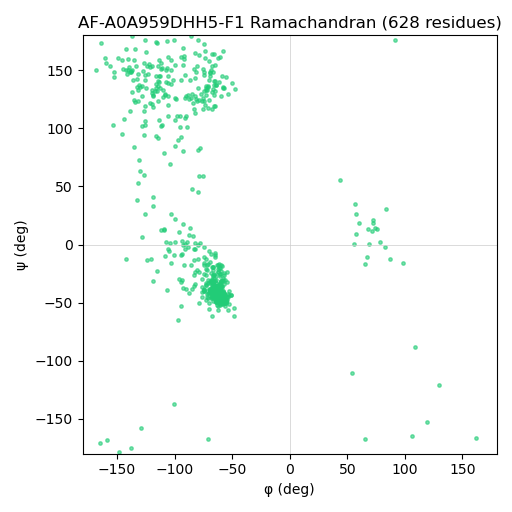737 1.00 98.88 515 ILE A N 1
ATOM 4118 C CA . ILE A 1 515 ? -17.334 2.364 23.209 1.00 98.88 515 ILE A CA 1
ATOM 4119 C C . ILE A 1 515 ? -17.188 1.335 24.338 1.00 98.88 515 ILE A C 1
ATOM 4121 O O . ILE A 1 515 ? -17.953 0.372 24.407 1.00 98.88 515 ILE A O 1
ATOM 4125 N N . THR A 1 516 ? -16.259 1.555 25.271 1.00 98.88 516 THR A N 1
ATOM 4126 C CA . THR A 1 516 ? -16.069 0.666 26.428 1.00 98.88 516 THR A CA 1
ATOM 4127 C C . THR A 1 516 ? -17.332 0.602 27.293 1.00 98.88 516 THR A C 1
ATOM 4129 O O . THR A 1 516 ? -17.791 -0.485 27.637 1.00 98.88 516 THR A O 1
ATOM 4132 N N . GLN A 1 517 ? -17.961 1.745 27.580 1.00 98.75 517 GLN A N 1
ATOM 4133 C CA . GLN A 1 517 ? -19.218 1.803 28.334 1.00 98.75 517 GLN A CA 1
ATOM 4134 C C . GLN A 1 517 ? -20.384 1.135 27.595 1.00 98.75 517 GLN A C 1
ATOM 4136 O O . GLN A 1 517 ? -21.222 0.493 28.234 1.00 98.75 517 GLN A O 1
ATOM 4141 N N . ALA A 1 518 ? -20.449 1.266 26.267 1.00 98.62 518 ALA A N 1
ATOM 4142 C CA . ALA A 1 518 ? -21.452 0.584 25.455 1.00 98.62 518 ALA A CA 1
ATOM 4143 C C . ALA A 1 518 ? -21.317 -0.943 25.572 1.00 98.62 518 ALA A C 1
ATOM 4145 O O . ALA A 1 518 ? -22.320 -1.626 25.797 1.00 98.62 518 ALA A O 1
ATOM 4146 N N . PHE A 1 519 ? -20.092 -1.472 25.511 1.00 98.75 519 PHE A N 1
ATOM 4147 C CA . PHE A 1 519 ? -19.825 -2.895 25.727 1.00 98.75 519 PHE A CA 1
ATOM 4148 C C . PHE A 1 519 ? -20.125 -3.359 27.154 1.00 98.75 519 PHE A C 1
ATOM 4150 O O . PHE A 1 519 ? -20.703 -4.428 27.333 1.00 98.75 519 PHE A O 1
ATOM 4157 N N . GLU A 1 520 ? -19.795 -2.574 28.175 1.00 98.62 520 GLU A N 1
ATOM 4158 C CA . GLU A 1 520 ? -20.076 -2.934 29.572 1.00 98.62 520 GLU A CA 1
ATOM 4159 C C . GLU A 1 520 ? -21.567 -3.032 29.860 1.00 98.62 520 GLU A C 1
ATOM 4161 O O . GLU A 1 520 ? -22.023 -4.002 30.463 1.00 98.62 520 GLU A O 1
ATOM 4166 N N . ARG A 1 521 ? -22.337 -2.047 29.388 1.00 98.38 521 ARG A N 1
ATOM 4167 C CA . ARG A 1 521 ? -23.786 -1.989 29.601 1.00 98.38 521 ARG A CA 1
ATOM 4168 C C . ARG A 1 521 ? -24.501 -3.235 29.078 1.00 98.38 521 ARG A C 1
ATOM 4170 O O . ARG A 1 521 ? -25.487 -3.660 29.670 1.00 98.38 521 ARG A O 1
ATOM 4177 N N . HIS A 1 522 ? -23.996 -3.807 27.990 1.00 98.38 522 HIS A N 1
ATOM 4178 C CA . HIS A 1 522 ? -24.610 -4.935 27.295 1.00 98.38 522 HIS A CA 1
ATOM 4179 C C . HIS A 1 522 ? -23.909 -6.276 27.570 1.00 98.38 522 HIS A C 1
ATOM 4181 O O . HIS A 1 522 ? -24.336 -7.302 27.047 1.00 98.38 522 HIS A O 1
ATOM 4187 N N . GLN A 1 523 ? -22.863 -6.310 28.409 1.00 98.12 523 GLN A N 1
ATOM 4188 C CA . GLN A 1 523 ? -22.018 -7.499 28.597 1.00 98.12 523 GLN A CA 1
ATOM 4189 C C . GLN A 1 523 ? -22.814 -8.730 29.064 1.00 98.12 523 GLN A C 1
ATOM 4191 O O . GLN A 1 523 ? -22.486 -9.858 28.696 1.00 98.12 523 GLN A O 1
ATOM 4196 N N . GLY A 1 524 ? -23.894 -8.523 29.827 1.00 97.69 524 GLY A N 1
ATOM 4197 C CA . GLY A 1 524 ? -24.782 -9.598 30.285 1.00 97.69 524 GLY A CA 1
ATOM 4198 C C . GLY A 1 524 ? -25.470 -10.380 29.158 1.00 97.69 524 GLY A C 1
ATOM 4199 O O . GLY A 1 524 ? -25.863 -11.523 29.372 1.00 97.69 524 GLY A O 1
ATOM 4200 N N . LEU A 1 525 ? -25.567 -9.811 27.951 1.00 97.81 525 LEU A N 1
ATOM 4201 C CA . LEU A 1 525 ? -26.170 -10.463 26.785 1.00 97.81 525 LEU A CA 1
ATOM 4202 C C . LEU A 1 525 ? -25.280 -11.556 26.177 1.00 97.81 525 LEU A C 1
ATOM 4204 O O . LEU A 1 525 ? -25.775 -12.423 25.464 1.00 97.81 525 LEU A O 1
ATOM 4208 N N . LEU A 1 526 ? -23.980 -11.574 26.494 1.00 98.00 526 LEU A N 1
ATOM 4209 C CA . LEU A 1 526 ? -23.028 -12.556 25.958 1.00 98.00 526 LEU A CA 1
ATOM 4210 C C . LEU A 1 526 ? -23.240 -13.985 26.494 1.00 98.00 526 LEU A C 1
ATOM 4212 O O . LEU A 1 526 ? -22.568 -14.913 26.041 1.00 98.00 526 LEU A O 1
ATOM 4216 N N . GLY A 1 527 ? -24.154 -14.171 27.455 1.00 95.50 527 GLY A N 1
ATOM 4217 C CA . GLY A 1 527 ? -24.526 -15.480 27.999 1.00 95.50 527 GLY A CA 1
ATOM 4218 C C . GLY A 1 527 ? -25.405 -16.332 27.074 1.00 95.50 527 GLY A C 1
ATOM 4219 O O . GLY A 1 527 ? -25.595 -17.514 27.352 1.00 95.50 527 GLY A O 1
ATOM 4220 N N . GLY A 1 528 ? -25.932 -15.766 25.985 1.00 95.62 528 GLY A N 1
ATOM 4221 C CA . GLY A 1 528 ? -26.775 -16.468 25.017 1.00 95.62 528 GLY A CA 1
ATOM 4222 C C . GLY A 1 528 ? -26.814 -15.769 23.654 1.00 95.62 528 GLY A C 1
ATOM 4223 O O . GLY A 1 528 ? -25.997 -14.879 23.404 1.00 95.62 528 GLY A O 1
ATOM 4224 N N . PRO A 1 529 ? -27.731 -16.179 22.759 1.00 97.19 529 PRO A N 1
ATOM 4225 C CA . PRO A 1 529 ? -27.985 -15.473 21.506 1.00 97.19 529 PRO A CA 1
ATOM 4226 C C . PRO A 1 529 ? -28.476 -14.044 21.759 1.00 97.19 529 PRO A C 1
ATOM 4228 O O . PRO A 1 529 ? -29.302 -13.822 22.649 1.00 97.19 529 PRO A O 1
ATOM 4231 N N . ILE A 1 530 ? -28.001 -13.087 20.965 1.00 98.50 530 ILE A N 1
ATOM 4232 C CA . ILE A 1 530 ? -28.401 -11.676 21.079 1.00 98.50 530 ILE A CA 1
ATOM 4233 C C . ILE A 1 530 ? -29.650 -11.438 20.220 1.00 98.50 530 ILE A C 1
ATOM 4235 O O . ILE A 1 530 ? -29.679 -11.797 19.044 1.00 98.50 530 ILE A O 1
ATOM 4239 N N . SER A 1 531 ? -30.701 -10.838 20.787 1.00 98.50 531 SER A N 1
ATOM 4240 C CA . SER A 1 531 ? -31.933 -10.544 20.039 1.00 98.50 531 SER A CA 1
ATOM 4241 C C . SER A 1 531 ? -31.724 -9.424 19.010 1.00 98.50 531 SER A C 1
ATOM 4243 O O . SER A 1 531 ? -30.837 -8.591 19.171 1.00 98.50 531 SER A O 1
ATOM 4245 N N . ASP A 1 532 ? -32.563 -9.341 17.971 1.00 98.62 532 ASP A N 1
ATOM 4246 C CA . ASP A 1 532 ? -32.462 -8.266 16.964 1.00 98.62 532 ASP A CA 1
ATOM 4247 C C . ASP A 1 532 ? -32.613 -6.859 17.574 1.00 98.62 532 ASP A C 1
ATOM 4249 O O . ASP A 1 532 ? -31.986 -5.906 17.100 1.00 98.62 532 ASP A O 1
ATOM 4253 N N . LYS A 1 533 ? -33.406 -6.734 18.648 1.00 98.50 533 LYS A N 1
ATOM 4254 C CA . LYS A 1 533 ? -33.588 -5.483 19.395 1.00 98.50 533 LYS A CA 1
ATOM 4255 C C . LYS A 1 533 ? -32.342 -5.105 20.188 1.00 98.50 533 LYS A C 1
ATOM 4257 O O . LYS A 1 533 ? -31.876 -3.969 20.127 1.00 98.50 533 LYS A O 1
ATOM 4262 N N . ASP A 1 534 ? -31.757 -6.071 20.890 1.00 98.56 534 ASP A N 1
ATOM 4263 C CA . ASP A 1 534 ? -30.514 -5.846 21.627 1.00 98.56 534 ASP A CA 1
ATOM 4264 C C . ASP A 1 534 ? -29.341 -5.565 20.682 1.00 98.56 534 ASP A C 1
ATOM 4266 O O . ASP A 1 534 ? -28.510 -4.697 20.951 1.00 98.56 534 ASP A O 1
ATOM 4270 N N . ARG A 1 535 ? -29.301 -6.247 19.532 1.00 98.69 535 ARG A N 1
ATOM 4271 C CA . ARG A 1 535 ? -28.314 -6.018 18.474 1.00 98.69 535 ARG A CA 1
ATOM 4272 C C . ARG A 1 535 ? -28.375 -4.583 17.964 1.00 98.69 535 ARG A C 1
ATOM 4274 O O . ARG A 1 535 ? -27.331 -3.946 17.838 1.00 98.69 535 ARG A O 1
ATOM 4281 N N . LYS A 1 536 ? -29.583 -4.062 17.722 1.00 98.56 536 LYS A N 1
ATOM 4282 C CA . LYS A 1 536 ? -29.800 -2.662 17.341 1.00 98.56 536 LYS A CA 1
ATOM 4283 C C . LYS A 1 536 ? -29.405 -1.696 18.458 1.00 98.56 536 LYS A C 1
ATOM 4285 O O . LYS A 1 536 ? -28.714 -0.729 18.172 1.00 98.56 536 LYS A O 1
ATOM 4290 N N . SER A 1 537 ? -29.738 -1.989 19.717 1.00 98.56 537 SER A N 1
ATOM 4291 C CA . SER A 1 537 ? -29.316 -1.175 20.873 1.00 98.56 537 SER A CA 1
ATOM 4292 C C . SER A 1 537 ? -27.788 -1.051 20.979 1.00 98.56 537 SER A C 1
ATOM 4294 O O . SER A 1 537 ? -27.258 0.039 21.207 1.00 98.56 537 SER A O 1
ATOM 4296 N N . ILE A 1 538 ? -27.060 -2.155 20.772 1.00 98.75 538 ILE A N 1
ATOM 4297 C CA . ILE A 1 538 ? -25.591 -2.150 20.758 1.00 98.75 538 ILE A CA 1
ATOM 4298 C C . ILE A 1 538 ? -25.067 -1.351 19.557 1.00 98.75 538 ILE A C 1
ATOM 4300 O O . ILE A 1 538 ? -24.217 -0.480 19.743 1.00 98.75 538 ILE A O 1
ATOM 4304 N N . LEU A 1 539 ? -25.588 -1.607 18.350 1.00 98.69 539 LEU A N 1
ATOM 4305 C CA . LEU A 1 539 ? -25.190 -0.891 17.134 1.00 98.69 539 LEU A CA 1
ATOM 4306 C C . LEU A 1 539 ? -25.418 0.623 17.263 1.00 98.69 539 LEU A C 1
ATOM 4308 O O . LEU A 1 539 ? -24.519 1.394 16.945 1.00 98.69 539 LEU A O 1
ATOM 4312 N N . ASP A 1 540 ? -26.566 1.048 17.797 1.00 98.69 540 ASP A N 1
ATOM 4313 C CA . ASP A 1 540 ? -26.890 2.460 18.020 1.00 98.69 540 ASP A CA 1
ATOM 4314 C C . ASP A 1 540 ? -25.896 3.125 18.973 1.00 98.69 540 ASP A C 1
ATOM 4316 O O . ASP A 1 540 ? -25.395 4.214 18.691 1.00 98.69 540 ASP A O 1
ATOM 4320 N N . ALA A 1 541 ? -25.565 2.467 20.088 1.00 98.75 541 ALA A N 1
ATOM 4321 C CA . ALA A 1 541 ? -24.615 3.006 21.056 1.00 98.75 541 ALA A CA 1
ATOM 4322 C C . ALA A 1 541 ? -23.205 3.169 20.459 1.00 98.75 541 ALA A C 1
ATOM 4324 O O . ALA A 1 541 ? -22.551 4.190 20.681 1.00 98.75 541 ALA A O 1
ATOM 4325 N N . LEU A 1 542 ? -22.743 2.178 19.691 1.00 98.88 542 LEU A N 1
ATOM 4326 C CA . LEU A 1 542 ? -21.418 2.176 19.068 1.00 98.88 542 LEU A CA 1
ATOM 4327 C C . LEU A 1 542 ? -21.331 3.163 17.895 1.00 98.88 542 LEU A C 1
ATOM 4329 O O . LEU A 1 542 ? -20.399 3.970 17.828 1.00 98.88 542 LEU A O 1
ATOM 4333 N N . GLY A 1 543 ? -22.322 3.134 17.005 1.00 98.69 543 GLY A N 1
ATOM 4334 C CA . GLY A 1 543 ? -22.409 4.003 15.836 1.00 98.69 543 GLY A CA 1
ATOM 4335 C C . GLY A 1 543 ? -22.534 5.473 16.222 1.00 98.69 543 GLY A C 1
ATOM 4336 O O . GLY A 1 543 ? -21.825 6.319 15.673 1.00 98.69 543 GLY A O 1
ATOM 4337 N N . GLN A 1 544 ? -23.349 5.786 17.235 1.00 98.62 544 GLN A N 1
ATOM 4338 C CA . GLN A 1 544 ? -23.493 7.152 17.737 1.00 98.62 544 GLN A CA 1
ATOM 4339 C C . GLN A 1 544 ? -22.196 7.682 18.364 1.00 98.62 544 GLN A C 1
ATOM 4341 O O . GLN A 1 544 ? -21.849 8.843 18.133 1.00 98.62 544 GLN A O 1
ATOM 4346 N N . ALA A 1 545 ? -21.462 6.851 19.114 1.00 98.81 545 ALA A N 1
ATOM 4347 C CA . ALA A 1 545 ? -20.161 7.226 19.670 1.00 98.81 545 ALA A CA 1
ATOM 4348 C C . ALA A 1 545 ? -19.146 7.541 18.557 1.00 98.81 545 ALA A C 1
ATOM 4350 O O . ALA A 1 545 ? -18.476 8.575 18.600 1.00 98.81 545 ALA A O 1
ATOM 4351 N N . GLY A 1 546 ? -19.085 6.695 17.521 1.00 98.62 546 GLY A N 1
ATOM 4352 C CA . GLY A 1 546 ? -18.248 6.936 16.344 1.00 98.62 546 GLY A CA 1
ATOM 4353 C C . GLY A 1 546 ? -18.634 8.207 15.582 1.00 98.62 546 GLY A C 1
ATOM 4354 O O . GLY A 1 546 ? -17.755 8.982 15.211 1.00 98.62 546 GLY A O 1
ATOM 4355 N N . SER A 1 547 ? -19.935 8.453 15.388 1.00 98.69 547 SER A N 1
ATOM 4356 C CA . SER A 1 547 ? -20.451 9.667 14.735 1.00 98.69 547 SER A CA 1
ATOM 4357 C C . SER A 1 547 ? -20.033 10.926 15.486 1.00 98.69 547 SER A C 1
ATOM 4359 O O . SER A 1 547 ? -19.430 11.812 14.895 1.00 98.69 547 SER A O 1
ATOM 4361 N N . GLN A 1 548 ? -20.269 10.982 16.802 1.00 98.56 548 GLN A N 1
ATOM 4362 C CA . GLN A 1 548 ? -19.936 12.153 17.623 1.00 98.56 548 GLN A CA 1
ATOM 4363 C C . GLN A 1 548 ? -18.442 12.484 17.586 1.00 98.56 548 GLN A C 1
ATOM 4365 O O . GLN A 1 548 ? -18.071 13.656 17.505 1.00 98.56 548 GLN A O 1
ATOM 4370 N N . TYR A 1 549 ? -17.590 11.457 17.616 1.00 98.69 549 TYR A N 1
ATOM 4371 C CA . TYR A 1 549 ? -16.146 11.619 17.484 1.00 98.69 549 TYR A CA 1
ATOM 4372 C C . TYR A 1 549 ? -15.758 12.252 16.142 1.00 98.69 549 TYR A C 1
ATOM 4374 O O . TYR A 1 549 ? -15.053 13.263 16.120 1.00 98.69 549 TYR A O 1
ATOM 4382 N N . ARG A 1 550 ? -16.249 11.697 15.025 1.00 98.25 550 ARG A N 1
ATOM 4383 C CA . ARG A 1 550 ? -15.944 12.214 13.683 1.00 98.25 550 ARG A CA 1
ATOM 4384 C C . ARG A 1 550 ? -16.495 13.620 13.476 1.00 98.25 550 ARG A C 1
ATOM 4386 O O . ARG A 1 550 ? -15.753 14.493 13.044 1.00 98.25 550 ARG A O 1
ATOM 4393 N N . ASP A 1 551 ? -17.746 13.866 13.863 1.00 97.75 551 ASP A N 1
ATOM 4394 C CA . ASP A 1 551 ? -18.400 15.173 13.728 1.00 97.75 551 ASP A CA 1
ATOM 4395 C C . ASP A 1 551 ? -17.629 16.276 14.464 1.00 97.75 551 ASP A C 1
ATOM 4397 O O . ASP A 1 551 ? -17.475 17.388 13.948 1.00 97.75 551 ASP A O 1
ATOM 4401 N N . ARG A 1 552 ? -17.103 15.971 15.660 1.00 97.31 552 ARG A N 1
ATOM 4402 C CA . ARG A 1 552 ? -16.238 16.891 16.411 1.00 97.31 552 ARG A CA 1
ATOM 4403 C C . ARG A 1 552 ? -14.946 17.175 15.643 1.00 97.31 552 ARG A C 1
ATOM 4405 O O . ARG A 1 552 ? -14.600 18.342 15.463 1.00 97.31 552 ARG A O 1
ATOM 4412 N N . LEU A 1 553 ? -14.265 16.138 15.153 1.00 97.12 553 LEU A N 1
ATOM 4413 C CA . LEU A 1 553 ? -13.004 16.287 14.422 1.00 97.12 553 LEU A CA 1
ATOM 4414 C C . LEU A 1 553 ? -13.160 17.004 13.078 1.00 97.12 553 LEU A C 1
ATOM 4416 O O . LEU A 1 553 ? -12.333 17.849 12.752 1.00 97.12 553 LEU A O 1
ATOM 4420 N N . TYR A 1 554 ? -14.211 16.722 12.310 1.00 97.56 554 TYR A N 1
ATOM 4421 C CA . TYR A 1 554 ? -14.437 17.380 11.022 1.00 97.56 554 TYR A CA 1
ATOM 4422 C C . TYR A 1 554 ? -14.715 18.878 11.180 1.00 97.56 554 TYR A C 1
ATOM 4424 O O . TYR A 1 554 ? -14.273 19.671 10.355 1.00 97.56 554 TYR A O 1
ATOM 4432 N N . ARG A 1 555 ? -15.402 19.287 12.255 1.00 95.38 555 ARG A N 1
ATOM 4433 C CA . ARG A 1 555 ? -15.726 20.703 12.501 1.00 95.38 555 ARG A CA 1
ATOM 4434 C C . ARG A 1 555 ? -14.600 21.484 13.170 1.00 95.38 555 ARG A C 1
ATOM 4436 O O . ARG A 1 555 ? -14.469 22.678 12.922 1.00 95.38 555 ARG A O 1
ATOM 4443 N N . GLN A 1 556 ? -13.856 20.852 14.077 1.00 93.88 556 GLN A N 1
ATOM 4444 C CA . GLN A 1 556 ? -12.949 21.556 14.995 1.00 93.88 556 GLN A CA 1
ATOM 4445 C C . GLN A 1 556 ? -11.498 21.065 14.932 1.00 93.88 556 G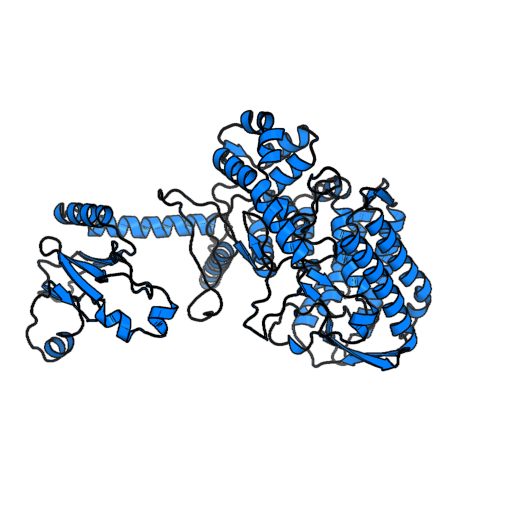LN A C 1
ATOM 4447 O O . GLN A 1 556 ? -10.612 21.734 15.460 1.00 93.88 556 GLN A O 1
ATOM 4452 N N . GLY A 1 557 ? -11.231 19.922 14.298 1.00 95.31 557 GLY A N 1
ATOM 4453 C CA . GLY A 1 557 ? -9.952 19.227 14.409 1.00 95.31 557 GLY A CA 1
ATOM 4454 C C . GLY A 1 557 ? -9.687 18.698 15.823 1.00 95.31 557 GLY A C 1
ATOM 4455 O O . GLY A 1 557 ? -10.572 18.659 16.680 1.00 95.31 557 GLY A O 1
ATOM 4456 N N . PHE A 1 558 ? -8.446 18.279 16.076 1.00 97.50 558 PHE A N 1
ATOM 4457 C CA . PHE A 1 558 ? -8.000 17.947 17.429 1.00 97.50 558 PHE A CA 1
ATOM 4458 C C . PHE A 1 558 ? -7.836 19.217 18.268 1.00 97.50 558 PHE A C 1
ATOM 4460 O O . PHE A 1 558 ? -7.153 20.153 17.853 1.00 97.50 558 PHE A O 1
ATOM 4467 N N . SER A 1 559 ? -8.361 19.211 19.495 1.00 96.38 559 SER A N 1
ATOM 4468 C CA . SER A 1 559 ? -8.199 20.323 20.446 1.00 96.38 559 SER A CA 1
ATOM 4469 C C . SER A 1 559 ? -6.745 20.588 20.855 1.00 96.38 559 SER A C 1
ATOM 4471 O O . SER A 1 559 ? -6.414 21.683 21.301 1.00 96.38 559 SER A O 1
ATOM 4473 N N . GLY A 1 560 ? -5.874 19.578 20.753 1.00 95.00 560 GLY A N 1
ATOM 4474 C CA . GLY A 1 560 ? -4.520 19.602 21.319 1.00 95.00 560 GLY A CA 1
ATOM 4475 C C . GLY A 1 560 ? -4.447 19.140 22.777 1.00 95.00 560 GLY A C 1
ATOM 4476 O O . GLY A 1 560 ? -3.357 18.823 23.254 1.00 95.00 560 GLY A O 1
ATOM 4477 N N . ASN A 1 561 ? -5.586 19.017 23.463 1.00 96.94 561 ASN A N 1
ATOM 4478 C CA . ASN A 1 561 ? -5.639 18.488 24.820 1.00 96.94 561 ASN A CA 1
ATOM 4479 C C . ASN A 1 561 ? -5.319 16.991 24.836 1.00 96.94 561 ASN A C 1
ATOM 4481 O O . ASN A 1 561 ? -5.705 16.236 23.938 1.00 96.94 561 ASN A O 1
ATOM 4485 N N . LYS A 1 562 ? -4.638 16.550 25.897 1.00 97.69 562 LYS A N 1
ATOM 4486 C CA . LYS A 1 562 ? -4.319 15.139 26.125 1.00 97.69 562 LYS A CA 1
ATOM 4487 C C . LYS A 1 562 ? -4.926 14.649 27.440 1.00 97.69 562 LYS A C 1
ATOM 4489 O O . LYS A 1 562 ? -4.765 15.294 28.474 1.00 97.69 562 LYS A O 1
ATOM 4494 N N . LYS A 1 563 ? -5.583 13.488 27.408 1.00 98.12 563 LYS A N 1
ATOM 4495 C CA . LYS A 1 563 ? -6.083 12.758 28.582 1.00 98.12 563 LYS A CA 1
ATOM 4496 C C . LYS A 1 563 ? -5.160 11.582 28.891 1.00 98.12 563 LYS A C 1
ATOM 4498 O O . LYS A 1 563 ? -4.695 10.895 27.985 1.00 98.12 563 LYS A O 1
ATOM 4503 N N . GLN A 1 564 ? -4.881 11.368 30.174 1.00 98.06 564 GLN A N 1
ATOM 4504 C CA . GLN A 1 564 ? -4.095 10.225 30.641 1.00 98.06 564 GLN A CA 1
ATOM 4505 C C . GLN A 1 564 ? -5.010 9.010 30.768 1.00 98.06 564 GLN A C 1
ATOM 4507 O O . GLN A 1 564 ? -5.926 9.026 31.587 1.00 98.06 564 GLN A O 1
ATOM 4512 N N . VAL A 1 565 ? -4.757 7.974 29.974 1.00 98.25 565 VAL A N 1
ATOM 4513 C CA . VAL A 1 565 ? -5.498 6.710 30.012 1.00 98.25 565 VAL A CA 1
ATOM 4514 C C . VAL A 1 565 ? -4.634 5.650 30.675 1.00 98.25 565 VAL A C 1
ATOM 4516 O O . VAL A 1 565 ? -3.474 5.452 30.310 1.00 98.25 565 VAL A O 1
ATOM 4519 N N . SER A 1 566 ? -5.183 4.977 31.682 1.00 97.88 566 SER A N 1
ATOM 4520 C CA . SER A 1 566 ? -4.448 3.957 32.421 1.00 97.88 566 SER A CA 1
ATOM 4521 C C . SER A 1 566 ? -4.317 2.654 31.617 1.00 97.88 566 SER A C 1
ATOM 4523 O O . SER A 1 566 ? -5.227 2.294 30.864 1.00 97.88 566 SER A O 1
ATOM 4525 N N . PRO A 1 567 ? -3.250 1.861 31.835 1.00 96.62 567 PRO A N 1
ATOM 4526 C CA . PRO A 1 567 ? -3.144 0.524 31.245 1.00 96.62 567 PRO A CA 1
ATOM 4527 C C . PRO A 1 567 ? -4.349 -0.370 31.574 1.00 96.62 567 PRO A C 1
ATOM 4529 O O . PRO A 1 567 ? -4.782 -1.167 30.748 1.00 96.62 567 PRO A O 1
ATOM 4532 N N . LYS A 1 568 ? -4.959 -0.193 32.756 1.00 97.75 568 LYS A N 1
ATOM 4533 C CA . LYS A 1 568 ? -6.171 -0.921 33.160 1.00 97.75 568 LYS A CA 1
ATOM 4534 C C . LYS A 1 568 ? -7.365 -0.617 32.256 1.00 97.75 568 LYS A C 1
ATOM 4536 O O . LYS A 1 568 ? -8.121 -1.531 31.952 1.00 97.75 568 LYS A O 1
ATOM 4541 N N . GLU A 1 569 ? -7.538 0.630 31.827 1.00 98.19 569 GLU A N 1
ATOM 4542 C CA . GLU A 1 569 ? -8.610 1.009 30.898 1.00 98.19 569 GLU A CA 1
ATOM 4543 C C . GLU A 1 569 ? -8.386 0.403 29.509 1.00 98.19 569 GLU A C 1
ATOM 4545 O O . GLU A 1 569 ? -9.322 -0.148 28.931 1.00 98.19 569 GLU A O 1
ATOM 4550 N N . LEU A 1 570 ? -7.142 0.401 29.015 1.00 98.38 570 LEU A N 1
ATOM 4551 C CA . LEU A 1 570 ? -6.783 -0.258 27.753 1.00 98.38 570 LEU A CA 1
ATOM 4552 C C . LEU A 1 570 ? -7.051 -1.770 27.812 1.00 98.38 570 LEU A C 1
ATOM 4554 O O . LEU A 1 570 ? -7.684 -2.338 26.921 1.00 98.38 570 LEU A O 1
ATOM 4558 N N . LEU A 1 571 ? -6.621 -2.430 28.889 1.00 98.50 571 LEU A N 1
ATOM 4559 C CA . LEU A 1 571 ? -6.844 -3.863 29.100 1.00 98.50 571 LEU A CA 1
ATOM 4560 C C . LEU A 1 571 ? -8.329 -4.205 29.274 1.00 98.50 571 LEU A C 1
ATOM 4562 O O . LEU A 1 571 ? -8.783 -5.244 28.796 1.00 98.50 571 LEU A O 1
ATOM 4566 N N . ARG A 1 572 ? -9.105 -3.320 29.908 1.00 98.56 572 ARG A N 1
ATOM 4567 C CA . ARG A 1 572 ? -10.558 -3.469 30.040 1.00 98.56 572 ARG A CA 1
ATOM 4568 C C . ARG A 1 572 ? -11.248 -3.408 28.679 1.00 98.56 572 ARG A C 1
ATOM 4570 O O . ARG A 1 572 ? -12.038 -4.297 28.366 1.00 98.56 572 ARG A O 1
ATOM 4577 N N . PHE A 1 573 ? -10.906 -2.418 27.854 1.00 98.75 573 PHE A N 1
ATOM 4578 C CA . PHE A 1 573 ? -11.426 -2.297 26.492 1.00 98.75 573 PHE A CA 1
ATOM 4579 C C . PHE A 1 573 ? -11.058 -3.501 25.615 1.00 98.75 573 PHE A C 1
ATOM 4581 O O . PHE A 1 573 ? -11.941 -4.095 24.995 1.00 98.75 573 PHE A O 1
ATOM 4588 N N . THR A 1 574 ? -9.779 -3.893 25.577 1.00 98.62 574 THR A N 1
ATOM 4589 C CA . THR A 1 574 ? -9.329 -5.050 24.779 1.00 98.62 574 THR A CA 1
ATOM 4590 C C . THR A 1 574 ? -9.989 -6.350 25.250 1.00 98.62 574 THR A C 1
ATOM 4592 O O . THR A 1 574 ? -10.457 -7.136 24.429 1.00 98.62 574 THR A O 1
ATOM 4595 N N . GLY A 1 575 ? -10.141 -6.547 26.565 1.00 98.75 575 GLY A N 1
ATOM 4596 C CA . GLY A 1 575 ? -10.827 -7.706 27.136 1.00 98.75 575 GLY A CA 1
ATOM 4597 C C . GLY A 1 575 ? -12.307 -7.790 26.754 1.00 98.75 575 GLY A C 1
ATOM 4598 O O . GLY A 1 575 ? -12.778 -8.863 26.379 1.00 98.75 575 GLY A O 1
ATOM 4599 N N . LEU A 1 576 ? -13.040 -6.674 26.800 1.00 98.81 576 LEU A N 1
ATOM 4600 C CA . LEU A 1 576 ? -14.430 -6.618 26.331 1.00 98.81 576 LEU A CA 1
ATOM 4601 C C . LEU A 1 576 ? -14.517 -6.853 24.820 1.00 98.81 576 LEU A C 1
ATOM 4603 O O . LEU A 1 576 ? -15.322 -7.664 24.370 1.00 98.81 576 LEU A O 1
ATOM 4607 N N . SER A 1 577 ? -13.641 -6.212 24.047 1.00 98.62 577 SER A N 1
ATOM 4608 C CA . SER A 1 577 ? -13.560 -6.371 22.591 1.00 98.62 577 SER A CA 1
ATOM 4609 C C . SER A 1 577 ? -13.392 -7.839 22.185 1.00 98.62 577 SER A C 1
ATOM 4611 O O . SER A 1 577 ? -14.112 -8.326 21.315 1.00 98.62 577 SER A O 1
ATOM 4613 N N . LEU A 1 578 ? -12.497 -8.570 22.860 1.00 98.88 578 LEU A N 1
ATOM 4614 C CA . LEU A 1 578 ? -12.286 -10.004 22.647 1.00 98.88 578 LEU A CA 1
ATOM 4615 C C . LEU A 1 578 ? -13.511 -10.844 23.026 1.00 98.88 578 LEU A C 1
ATOM 4617 O O . LEU A 1 578 ? -13.832 -11.797 22.320 1.00 98.88 578 LEU A O 1
ATOM 4621 N N . GLN A 1 579 ? -14.229 -10.494 24.098 1.00 98.81 579 GLN A N 1
ATOM 4622 C CA . GLN A 1 579 ? -15.453 -11.204 24.489 1.00 98.81 579 GLN A CA 1
ATOM 4623 C C . GLN A 1 579 ? -16.561 -11.063 23.436 1.00 98.81 579 GLN A C 1
ATOM 4625 O O . GLN A 1 579 ? -17.152 -12.069 23.043 1.00 98.81 579 GLN A O 1
ATOM 4630 N N . TYR A 1 580 ? -16.812 -9.845 22.947 1.00 98.88 580 TYR A N 1
ATOM 4631 C CA . TYR A 1 580 ? -17.825 -9.578 21.919 1.00 98.88 580 TYR A CA 1
ATOM 4632 C C . TYR A 1 580 ? -17.457 -10.181 20.560 1.00 98.88 580 TYR A C 1
ATOM 4634 O O . TYR A 1 580 ? -18.296 -10.825 19.920 1.00 98.88 580 TYR A O 1
ATOM 4642 N N . ALA A 1 581 ? -16.202 -10.018 20.130 1.00 98.75 581 ALA A N 1
ATOM 4643 C CA . ALA A 1 581 ? -15.713 -10.627 18.899 1.00 98.75 581 ALA A CA 1
ATOM 4644 C C . ALA A 1 581 ? -15.766 -12.159 18.997 1.00 98.75 581 ALA A C 1
ATOM 4646 O O . ALA A 1 581 ? -16.352 -12.798 18.132 1.00 98.75 581 ALA A O 1
ATOM 4647 N N . GLY A 1 582 ? -15.266 -12.752 20.085 1.00 98.75 582 GLY A N 1
ATOM 4648 C CA . GLY A 1 582 ? -15.293 -14.200 20.302 1.00 98.75 582 GLY A CA 1
ATOM 4649 C C . GLY A 1 582 ? -16.708 -14.782 20.368 1.00 98.75 582 GLY A C 1
ATOM 4650 O O . GLY A 1 582 ? -16.960 -15.847 19.808 1.00 98.75 582 GLY A O 1
ATOM 4651 N N . HIS A 1 583 ? -17.658 -14.083 20.999 1.00 98.81 583 HIS A N 1
ATOM 4652 C CA . HIS A 1 583 ? -19.078 -14.460 20.964 1.00 98.81 583 HIS A CA 1
ATOM 4653 C C . HIS A 1 583 ? -19.627 -14.464 19.533 1.00 98.81 583 HIS A C 1
ATOM 4655 O O . HIS A 1 583 ? -20.194 -15.467 19.100 1.00 98.81 583 HIS A O 1
ATOM 4661 N N . SER A 1 584 ? -19.353 -13.408 18.768 1.00 98.81 584 SER A N 1
ATOM 4662 C CA . SER A 1 584 ? -19.804 -13.300 17.377 1.00 98.81 584 SER A CA 1
ATOM 4663 C C . SER A 1 584 ? -19.162 -14.351 16.468 1.00 98.81 584 SER A C 1
ATOM 4665 O O . SER A 1 584 ? -19.831 -14.880 15.586 1.00 98.81 584 SER A O 1
ATOM 4667 N N . ILE A 1 585 ? -17.892 -14.705 16.701 1.00 98.81 585 ILE A N 1
ATOM 4668 C CA . ILE A 1 585 ? -17.207 -15.796 15.995 1.00 98.81 585 ILE A CA 1
ATOM 4669 C C . ILE A 1 585 ? -17.929 -17.122 16.252 1.00 98.81 585 ILE A C 1
ATOM 4671 O O . ILE A 1 585 ? -18.257 -17.814 15.290 1.00 98.81 585 ILE A O 1
ATOM 4675 N N . ARG A 1 586 ? -18.250 -17.457 17.514 1.00 98.44 586 ARG A N 1
ATOM 4676 C CA . ARG A 1 586 ? -19.011 -18.682 17.844 1.00 98.44 586 ARG A CA 1
ATOM 4677 C C . ARG A 1 586 ? -20.368 -18.730 17.153 1.00 98.44 586 ARG A C 1
ATOM 4679 O O . ARG A 1 586 ? -20.740 -19.777 16.638 1.00 98.44 586 ARG A O 1
ATOM 4686 N N . ALA A 1 587 ? -21.077 -17.605 17.113 1.00 98.38 587 ALA A N 1
ATOM 4687 C CA . ALA A 1 587 ? -22.384 -17.502 16.467 1.00 98.38 587 ALA A CA 1
ATOM 4688 C C . ALA A 1 587 ? -22.336 -17.633 14.929 1.00 98.38 587 ALA A C 1
ATOM 4690 O O . ALA A 1 587 ? -23.384 -17.711 14.296 1.00 98.38 587 ALA A O 1
ATOM 4691 N N . ASN A 1 588 ? -21.142 -17.656 14.321 1.00 98.62 588 ASN A N 1
ATOM 4692 C CA . ASN A 1 588 ? -20.948 -17.698 12.868 1.00 98.62 588 ASN A CA 1
ATOM 4693 C C . ASN A 1 588 ? -20.346 -19.012 12.348 1.00 98.62 588 ASN A C 1
ATOM 4695 O O . ASN A 1 588 ? -19.937 -19.075 11.184 1.00 98.62 588 ASN A O 1
ATOM 4699 N N . GLN A 1 589 ? -20.292 -20.057 13.178 1.00 98.50 589 GLN A N 1
ATOM 4700 C CA . GLN A 1 589 ? -19.993 -21.403 12.702 1.00 98.50 589 GLN A CA 1
ATOM 4701 C C . GLN A 1 589 ? -21.230 -22.002 12.020 1.00 98.50 589 GLN A C 1
ATOM 4703 O O . GLN A 1 589 ? -22.330 -22.008 12.571 1.00 98.50 589 GLN A O 1
ATOM 4708 N N . ARG A 1 590 ? -21.044 -22.529 10.814 1.00 98.44 590 ARG A N 1
ATOM 4709 C CA . ARG A 1 590 ? -22.072 -23.215 10.031 1.00 98.44 590 ARG A CA 1
ATOM 4710 C C . ARG A 1 590 ? -22.214 -24.671 10.462 1.00 98.44 590 ARG A C 1
ATOM 4712 O O . ARG A 1 590 ? -21.315 -25.261 11.057 1.00 98.44 590 ARG A O 1
ATOM 4719 N N . ALA A 1 591 ? -23.316 -25.294 10.051 1.00 97.81 591 ALA A N 1
ATOM 4720 C CA . ALA A 1 591 ? -23.566 -26.717 10.287 1.00 97.81 591 ALA A CA 1
ATOM 4721 C C . ALA A 1 591 ? -22.539 -27.656 9.610 1.00 97.81 591 ALA A C 1
ATOM 4723 O O . ALA A 1 591 ? -22.359 -28.783 10.060 1.00 97.81 591 ALA A O 1
ATOM 4724 N N . ASP A 1 592 ? -21.861 -27.202 8.550 1.00 98.06 592 ASP A N 1
ATOM 4725 C CA . ASP A 1 592 ? -20.789 -27.931 7.850 1.00 98.06 592 ASP A CA 1
ATOM 4726 C C . ASP A 1 592 ? -19.387 -27.692 8.456 1.00 98.06 592 ASP A C 1
ATOM 4728 O O . ASP A 1 592 ? -18.390 -28.163 7.912 1.00 98.06 592 ASP A O 1
ATOM 4732 N N . ASN A 1 593 ? -19.311 -27.014 9.610 1.00 97.75 593 ASN A N 1
ATOM 4733 C CA . ASN A 1 593 ? -18.100 -26.576 10.319 1.00 97.75 593 ASN A CA 1
ATOM 4734 C C . ASN A 1 593 ? -17.289 -25.467 9.632 1.00 97.75 593 ASN A C 1
ATOM 4736 O O . ASN A 1 593 ? -16.275 -25.044 10.191 1.00 97.75 593 ASN A O 1
ATOM 4740 N N . LEU A 1 594 ? -17.721 -24.966 8.471 1.00 98.62 594 LEU A N 1
ATOM 4741 C CA . LEU A 1 594 ? -17.160 -23.743 7.903 1.00 98.62 594 LEU A CA 1
ATOM 4742 C C . LEU A 1 594 ? -17.649 -22.522 8.688 1.00 98.62 594 LEU A C 1
ATOM 4744 O O . LEU A 1 594 ? -18.597 -22.591 9.469 1.00 98.62 594 LEU A O 1
ATOM 4748 N N . TYR A 1 595 ? -17.019 -21.378 8.461 1.00 98.81 595 TYR A N 1
ATOM 4749 C CA . TYR A 1 595 ? -17.402 -20.112 9.080 1.00 98.81 595 TYR A CA 1
ATOM 4750 C C . TYR A 1 595 ? -17.934 -19.120 8.045 1.00 98.81 595 TYR A C 1
ATOM 4752 O O . TYR A 1 595 ? -17.470 -19.079 6.901 1.00 98.81 595 TYR A O 1
ATOM 4760 N N . HIS A 1 596 ? -18.922 -18.311 8.426 1.00 98.75 596 HIS A N 1
ATOM 4761 C CA . HIS A 1 596 ? -19.444 -17.263 7.549 1.00 98.75 596 HIS A CA 1
ATOM 4762 C C . HIS A 1 596 ? -18.375 -16.206 7.239 1.00 98.75 596 HIS A C 1
ATOM 4764 O O . HIS A 1 596 ? -17.619 -15.792 8.106 1.00 98.75 596 HIS A O 1
ATOM 4770 N N . SER A 1 597 ? -18.287 -15.771 5.979 1.00 98.69 597 SER A N 1
ATOM 4771 C CA . SER A 1 597 ? -17.316 -14.743 5.554 1.00 98.69 597 SER A CA 1
ATOM 4772 C C . SER A 1 597 ? -17.946 -13.354 5.569 1.00 98.69 597 SER A C 1
ATOM 4774 O O . SER A 1 597 ? -17.453 -12.437 6.224 1.00 98.69 597 SER A O 1
ATOM 4776 N N . TYR A 1 598 ? -19.083 -13.243 4.886 1.00 98.75 598 TYR A N 1
ATOM 4777 C CA . TYR A 1 598 ? -19.883 -12.036 4.791 1.00 98.75 598 TYR A CA 1
ATOM 4778 C C . TYR A 1 598 ? -21.337 -12.367 5.101 1.00 98.75 598 TYR A C 1
ATOM 4780 O O . TYR A 1 598 ? -21.875 -13.367 4.619 1.00 98.75 598 TYR A O 1
ATOM 4788 N N . ASN A 1 599 ? -21.955 -11.498 5.885 1.00 98.75 599 ASN A N 1
ATOM 4789 C CA . ASN A 1 599 ? -23.358 -11.543 6.256 1.00 98.75 599 ASN A CA 1
ATOM 4790 C C . ASN A 1 599 ? -24.084 -10.321 5.687 1.00 98.75 599 ASN A C 1
ATOM 4792 O O . ASN A 1 599 ? -23.463 -9.408 5.144 1.00 98.75 599 ASN A O 1
ATOM 4796 N N . LEU A 1 600 ? -25.403 -10.296 5.829 1.00 98.62 600 LEU A N 1
ATOM 4797 C CA . LEU A 1 600 ? -26.248 -9.155 5.500 1.00 98.62 600 LEU A CA 1
ATOM 4798 C C . LEU A 1 600 ? -26.936 -8.658 6.765 1.00 98.62 600 LEU A C 1
ATOM 4800 O O . LEU A 1 600 ? -27.540 -9.449 7.485 1.00 98.62 600 LEU A O 1
ATOM 4804 N N . MET A 1 601 ? -26.902 -7.355 7.012 1.00 97.81 601 MET A N 1
ATOM 4805 C CA . MET A 1 601 ? -27.753 -6.731 8.016 1.00 97.81 601 MET A CA 1
ATOM 4806 C C . MET A 1 601 ? -29.034 -6.192 7.380 1.00 97.81 601 MET A C 1
ATOM 4808 O O . MET A 1 601 ? -29.021 -5.626 6.287 1.00 97.81 601 MET A O 1
ATOM 4812 N N . ARG A 1 602 ? -30.159 -6.327 8.083 1.00 96.38 602 ARG A N 1
ATOM 4813 C CA . ARG A 1 602 ? -31.438 -5.745 7.665 1.00 96.38 602 ARG A CA 1
ATOM 4814 C C . ARG A 1 602 ? -32.127 -5.070 8.838 1.00 96.38 602 ARG A C 1
ATOM 4816 O O . ARG A 1 602 ? -32.438 -5.736 9.827 1.00 96.38 602 ARG A O 1
ATOM 4823 N N . LEU A 1 603 ? -32.414 -3.779 8.675 1.00 94.50 603 LEU A N 1
ATOM 4824 C CA . LEU A 1 603 ? -33.335 -3.040 9.535 1.00 94.50 603 LEU A CA 1
ATOM 4825 C C . LEU A 1 603 ? -34.748 -3.582 9.299 1.00 94.50 603 LEU A C 1
ATOM 4827 O O . LEU A 1 603 ? -35.263 -3.520 8.180 1.00 94.50 603 LEU A O 1
ATOM 4831 N N . LYS A 1 604 ? -35.355 -4.174 10.329 1.00 91.44 604 LYS A N 1
ATOM 4832 C CA . LYS A 1 604 ? -36.761 -4.612 10.272 1.00 91.44 604 LYS A CA 1
ATOM 4833 C C . LYS A 1 604 ? -37.710 -3.445 10.546 1.00 91.44 604 LYS A C 1
ATOM 4835 O O . LYS A 1 604 ? -38.803 -3.394 9.990 1.00 91.44 604 LYS A O 1
ATOM 4840 N N . ASN A 1 605 ? -37.267 -2.540 11.409 1.00 92.69 605 ASN A N 1
ATOM 4841 C CA . ASN A 1 605 ? -37.899 -1.303 11.851 1.00 92.69 605 ASN A CA 1
ATOM 4842 C C . ASN A 1 605 ? -36.810 -0.455 12.550 1.00 92.69 605 ASN A C 1
ATOM 4844 O O . ASN A 1 605 ? -35.630 -0.815 12.515 1.00 92.69 605 ASN A O 1
ATOM 4848 N N . ASP A 1 606 ? -37.197 0.640 13.204 1.00 91.25 606 ASP A N 1
ATOM 4849 C CA . ASP A 1 606 ? -36.260 1.539 13.894 1.00 91.25 606 ASP A CA 1
ATOM 4850 C C . ASP A 1 606 ? -35.613 0.922 15.153 1.00 91.25 606 ASP A C 1
ATOM 4852 O O . ASP A 1 606 ? -34.603 1.429 15.645 1.00 91.25 606 ASP A O 1
ATOM 4856 N N . GLU A 1 607 ? -36.157 -0.187 15.662 1.00 95.56 607 GLU A N 1
ATOM 4857 C CA . GLU A 1 607 ? -35.738 -0.838 16.908 1.00 95.56 607 GLU A CA 1
ATOM 4858 C C . GLU A 1 607 ? -34.997 -2.168 16.706 1.00 95.56 607 GLU A C 1
ATOM 4860 O O . GLU A 1 607 ? -34.448 -2.689 17.671 1.00 95.56 607 GLU A O 1
ATOM 4865 N N . GLU A 1 608 ? -34.952 -2.731 15.494 1.00 97.81 608 GLU A N 1
ATOM 4866 C CA . GLU A 1 608 ? -34.464 -4.098 15.267 1.00 97.81 608 GLU A CA 1
ATOM 4867 C C . GLU A 1 608 ? -33.546 -4.226 14.043 1.00 97.81 608 GLU A C 1
ATOM 4869 O O . GLU A 1 608 ? -33.901 -3.839 12.923 1.00 97.81 608 GLU A O 1
ATOM 4874 N N . VAL A 1 609 ? -32.394 -4.879 14.240 1.00 98.12 609 VAL A N 1
ATOM 4875 C CA . VAL A 1 609 ? -31.473 -5.297 13.170 1.00 98.12 609 VAL A CA 1
ATOM 4876 C C . VAL A 1 609 ? -31.308 -6.806 13.194 1.00 98.12 609 VAL A C 1
ATOM 4878 O O . VAL A 1 609 ? -30.832 -7.381 14.170 1.00 98.12 609 VAL A O 1
ATOM 4881 N N . SER A 1 610 ? -31.652 -7.429 12.073 1.00 97.94 610 SER A N 1
ATOM 4882 C CA . SER A 1 610 ? -31.464 -8.863 11.842 1.00 97.94 610 SER A CA 1
ATOM 4883 C C . SER A 1 610 ? -30.220 -9.153 11.010 1.00 97.94 610 SER A C 1
ATOM 4885 O O . SER A 1 610 ? -29.796 -8.308 10.216 1.00 97.94 610 SER A O 1
ATOM 4887 N N . VAL A 1 611 ? -29.667 -10.357 11.175 1.00 98.38 611 VAL A N 1
ATOM 4888 C C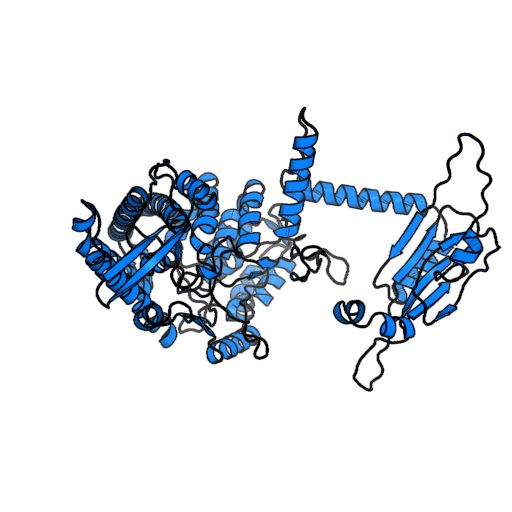A . VAL A 1 611 ? -28.528 -10.876 10.403 1.00 98.38 611 VAL A CA 1
ATOM 4889 C C . VAL A 1 611 ? -29.008 -11.999 9.481 1.00 98.38 611 VAL A C 1
ATOM 4891 O O . VAL A 1 611 ? -29.661 -12.943 9.921 1.00 98.38 611 VAL A O 1
ATOM 4894 N N . GLY A 1 612 ? -28.696 -11.882 8.193 1.00 97.38 612 GLY A N 1
ATOM 4895 C CA . GLY A 1 612 ? -28.856 -12.923 7.183 1.00 97.38 612 GLY A CA 1
ATOM 4896 C C . GLY A 1 612 ? -27.499 -13.430 6.697 1.00 97.38 612 GLY A C 1
ATOM 4897 O O . GLY A 1 612 ? -26.501 -12.716 6.762 1.00 97.38 612 GLY A O 1
ATOM 4898 N N . TYR A 1 613 ? -27.467 -14.657 6.183 1.00 98.12 613 TYR A N 1
ATOM 4899 C CA . TYR A 1 613 ? -26.228 -15.349 5.821 1.00 98.12 613 TYR A CA 1
ATOM 4900 C C . TYR A 1 613 ? -26.086 -15.533 4.309 1.00 98.12 613 TYR A C 1
ATOM 4902 O O . TYR A 1 613 ? -27.079 -15.676 3.593 1.00 98.12 613 TYR A O 1
ATOM 4910 N N . LEU A 1 614 ? -24.840 -15.578 3.838 1.00 98.12 614 LEU A N 1
ATOM 4911 C CA . LEU A 1 614 ? -24.485 -15.890 2.453 1.00 98.12 614 LEU A CA 1
ATOM 4912 C C . LEU A 1 614 ? -23.887 -17.303 2.324 1.00 98.12 614 LEU A C 1
ATOM 4914 O O . LEU A 1 614 ? -23.675 -18.013 3.314 1.00 98.12 614 LEU A O 1
ATOM 4918 N N . TYR A 1 615 ? -23.638 -17.708 1.077 1.00 97.44 615 TYR A N 1
ATOM 4919 C CA . TYR A 1 615 ? -22.962 -18.959 0.727 1.00 97.44 615 TYR A CA 1
ATOM 4920 C C . TYR A 1 615 ? -21.531 -19.015 1.297 1.00 97.44 615 TYR A C 1
ATOM 4922 O O . TYR A 1 615 ? -20.954 -17.996 1.681 1.00 97.44 615 TYR A O 1
ATOM 4930 N N . GLU A 1 616 ? -20.957 -20.214 1.392 1.00 97.69 616 GLU A N 1
ATOM 4931 C CA . GLU A 1 616 ? -19.596 -20.409 1.889 1.00 97.69 616 GLU A CA 1
ATOM 4932 C C . GLU A 1 616 ? -18.548 -19.753 0.982 1.00 97.69 616 GLU A C 1
ATOM 4934 O O . GLU A 1 616 ? -18.602 -19.844 -0.242 1.00 97.69 616 GLU A O 1
ATOM 4939 N N . MET A 1 617 ? -17.558 -19.094 1.587 1.00 98.50 617 MET A N 1
ATOM 4940 C CA . MET A 1 617 ? -16.466 -18.461 0.849 1.00 98.50 617 MET A CA 1
ATOM 4941 C C . MET A 1 617 ? -15.130 -18.832 1.482 1.00 98.50 617 MET A C 1
ATOM 4943 O O . MET A 1 617 ? -15.004 -18.914 2.707 1.00 98.50 617 MET A O 1
ATOM 4947 N N . LEU A 1 618 ? -14.116 -19.045 0.641 1.00 98.62 618 LEU A N 1
ATOM 4948 C CA . LEU A 1 618 ? -12.764 -19.395 1.083 1.00 98.62 618 LEU A CA 1
ATOM 4949 C C . LEU A 1 618 ? -12.162 -18.318 1.998 1.00 98.62 618 LEU A C 1
ATOM 4951 O O . LEU A 1 618 ? -11.457 -18.643 2.948 1.00 98.62 618 LEU A O 1
ATOM 4955 N N . GLU A 1 619 ? -12.463 -17.048 1.731 1.00 98.56 619 GLU A N 1
ATOM 4956 C CA . GLU A 1 619 ? -11.897 -15.904 2.448 1.00 98.56 619 GLU A CA 1
ATOM 4957 C C . GLU A 1 619 ? -12.201 -15.930 3.953 1.00 98.56 619 GLU A C 1
ATOM 4959 O O . GLU A 1 619 ? -11.291 -15.749 4.761 1.00 98.56 619 GLU A O 1
ATOM 4964 N N . GLY A 1 620 ? -13.433 -16.262 4.355 1.00 98.38 620 GLY A N 1
ATOM 4965 C CA . GLY A 1 620 ? -13.761 -16.429 5.774 1.00 98.38 620 GLY A CA 1
ATOM 4966 C C . GLY A 1 620 ? -13.047 -17.610 6.417 1.00 98.38 620 GLY A C 1
ATOM 4967 O O . GLY A 1 620 ? -12.713 -17.534 7.594 1.00 98.38 620 GLY A O 1
ATOM 4968 N N . GLN A 1 621 ? -12.734 -18.661 5.651 1.00 98.69 621 GLN A N 1
ATOM 4969 C CA . GLN A 1 621 ? -12.004 -19.816 6.182 1.00 98.69 621 GLN A CA 1
ATOM 4970 C C . GLN A 1 621 ? -10.547 -19.438 6.447 1.00 98.69 621 GLN A C 1
ATOM 4972 O O . GLN A 1 621 ? -10.016 -19.713 7.519 1.00 98.69 621 GLN A O 1
ATOM 4977 N N . VAL A 1 622 ? -9.915 -18.743 5.495 1.00 98.69 622 VAL A N 1
ATOM 4978 C CA . VAL A 1 622 ? -8.564 -18.192 5.666 1.00 98.69 622 VAL A CA 1
ATOM 4979 C C . VAL A 1 622 ? -8.519 -17.281 6.892 1.00 98.69 622 VAL A C 1
ATOM 4981 O O . VAL A 1 622 ? -7.623 -17.421 7.723 1.00 98.69 622 VAL A O 1
ATOM 4984 N N . ALA A 1 623 ? -9.497 -16.389 7.035 1.00 98.69 623 ALA A N 1
ATOM 4985 C CA . ALA A 1 623 ? -9.537 -15.418 8.117 1.00 98.69 623 ALA A CA 1
ATOM 4986 C C . ALA A 1 623 ? -9.779 -16.056 9.495 1.00 98.69 623 ALA A C 1
ATOM 4988 O O . ALA A 1 623 ? -9.028 -15.766 10.427 1.00 98.69 623 ALA A O 1
ATOM 4989 N N . VAL A 1 624 ? -10.745 -16.974 9.636 1.00 98.75 624 VAL A N 1
ATOM 4990 C CA . VAL A 1 624 ? -11.001 -17.641 10.925 1.00 98.75 624 VAL A CA 1
ATOM 4991 C C . VAL A 1 624 ? -9.838 -18.549 11.338 1.00 98.75 624 VAL A C 1
ATOM 4993 O O . VAL A 1 624 ? -9.435 -18.520 12.499 1.00 98.75 624 VAL A O 1
ATOM 4996 N N . LEU A 1 625 ? -9.214 -19.273 10.400 1.00 98.69 625 LEU A N 1
ATOM 4997 C CA . LEU A 1 625 ? -8.010 -20.074 10.671 1.00 98.69 625 LEU A CA 1
ATOM 4998 C C . LEU A 1 625 ? -6.806 -19.198 11.040 1.00 98.69 625 LEU A C 1
ATOM 5000 O O . LEU A 1 625 ? -5.900 -19.640 11.741 1.00 98.69 625 LEU A O 1
ATOM 5004 N N . SER A 1 626 ? -6.808 -17.943 10.594 1.00 98.38 626 SER A N 1
ATOM 5005 C CA . SER A 1 626 ? -5.777 -16.955 10.908 1.00 98.38 626 SER A CA 1
ATOM 5006 C C . SER A 1 626 ? -6.079 -16.132 12.160 1.00 98.38 626 SER A C 1
ATOM 5008 O O . SER A 1 626 ? -5.280 -15.251 12.471 1.00 98.38 626 SER A O 1
ATOM 5010 N N . SER A 1 627 ? -7.201 -16.370 12.849 1.00 97.94 627 SER A N 1
ATOM 5011 C CA . SER A 1 627 ? -7.702 -15.506 13.929 1.00 97.94 627 SER A CA 1
ATOM 5012 C C . SER A 1 627 ? -7.051 -15.740 15.293 1.00 97.94 627 SER A C 1
ATOM 5014 O O . SER A 1 627 ? -7.082 -14.844 16.126 1.00 97.94 627 SER A O 1
ATOM 5016 N N . GLY A 1 628 ? -6.497 -16.931 15.550 1.00 96.56 628 GLY A N 1
ATOM 5017 C CA . GLY A 1 628 ? -6.057 -17.326 16.897 1.00 96.56 628 GLY A CA 1
ATOM 5018 C C . GLY A 1 628 ? -7.203 -17.609 17.885 1.00 96.56 628 GLY A C 1
ATOM 5019 O O . GLY A 1 628 ? -6.953 -17.704 19.086 1.00 96.56 628 GLY A O 1
ATOM 5020 N N . TYR A 1 629 ? -8.449 -17.715 17.399 1.00 97.31 629 TYR A N 1
ATOM 5021 C CA . TYR A 1 629 ? -9.628 -18.041 18.211 1.00 97.31 629 TYR A CA 1
ATOM 5022 C C . TYR A 1 629 ? -9.875 -19.553 18.368 1.00 97.31 629 TYR A C 1
ATOM 5024 O O . TYR A 1 629 ? -10.294 -19.977 19.445 1.00 97.31 629 TYR A O 1
ATOM 5032 N N . LEU A 1 630 ? -9.702 -20.323 17.281 1.00 95.12 630 LEU A N 1
ATOM 5033 C CA . LEU A 1 630 ? -10.082 -21.743 17.190 1.00 95.12 630 LEU A CA 1
ATOM 5034 C C . LEU A 1 630 ? -9.202 -22.682 18.018 1.00 95.12 630 LEU A C 1
ATOM 5036 O O . LEU A 1 630 ? -7.987 -22.403 18.136 1.00 95.12 630 LEU A O 1
#

Sequence (630 aa):
VDKNLQNERSTLIDAYKKNELLPDTGIGLFLLSSIPVDKAEPSEALKATTVWSTGLKSPRHLLCGLQLDAFRQGKGIQQEEDIRAERGAYFVNSTLNLAAGQNREWAIVAELNQGPSEVAALEKMLQKGSGLPGRLDADIAKGSKNLSRIIGSADGLQQTNNPEASYRHLSNVLFNLMRGGVFVHNYDVDKADLLRFIGNTNKTLRQEYKSFFDALPGKISYPELLSRAAAEGQPQLQRLCSEYLPLTFSRRHGDPSRPWNRFSIEIKEEDGSQKLYYQGNWRDIFQNWEALALSYPGFIESMIAKFVNASTMDGYNPYRVTRDGIDWEVIEPDDPWSYIGYWGDHQIIYLLKLLELSHKHHPKALHSLLTRPQFSYANVPYRIHSYPELLKNPYDTVDFDDELEAVIQERVRLMGADGKLVLDANGKVYLANLTEKLLVSVLAKFSNFIPEGGIWLNTQRPEWNDANNALVGHGVSMVTLYYIYRFQQFCQELFGQVEQPIALSEEVAELLQAITQAFERHQGLLGGPISDKDRKSILDALGQAGSQYRDRLYRQGFSGNKKQVSPKELLRFTGLSLQYAGHSIRANQRADNLYHSYNLMRLKNDEEVSVGYLYEMLEGQVAVLSSGYL

Radius of gyration: 29.95 Å; Cα contacts (8 Å, |Δi|>4): 1079; chains: 1; bounding box: 73×57×90 Å

Nearest PDB structures (foldseek):
  6hq8-assembly1_B  TM=9.743E-01  e=1.905E-72  metagenome
  6hq6-assembly1_B  TM=9.757E-01  e=8.988E-72  metagenome
  6hq6-assembly1_A  TM=9.763E-01  e=1.559E-71  metagenome
  2zue-assembly1_A  TM=1.956E-01  e=4.986E+00  Pyrococcus horikoshii

Mean predicted aligned error: 5.0 Å

Solvent-accessible surface area (backbone atoms only — not comparable to full-atom values): 33971 Å² total; per-residue (Å²): 132,58,71,64,53,52,74,77,38,45,74,65,51,28,65,33,22,34,23,36,45,44,79,92,60,53,37,34,37,43,34,38,77,38,51,93,65,92,63,98,62,94,41,82,44,73,46,26,33,40,35,36,67,47,72,68,78,85,54,43,40,32,40,45,66,84,58,52,64,43,43,75,70,74,43,84,82,72,71,48,51,78,46,66,49,46,65,70,41,86,46,80,47,69,91,79,91,77,57,93,95,60,84,86,66,65,50,77,51,77,47,72,81,32,37,68,67,54,50,53,52,49,49,58,53,51,68,65,60,74,60,57,70,62,52,51,54,51,51,54,50,49,52,54,52,52,51,50,50,60,30,46,68,53,72,17,72,61,87,62,98,49,60,68,58,26,53,47,45,29,51,52,37,41,54,37,29,35,40,44,25,44,62,82,57,77,55,60,38,51,40,68,59,51,52,49,51,40,46,49,33,28,42,62,58,44,60,73,43,36,70,62,62,68,72,50,56,71,62,41,46,48,70,55,53,50,52,53,34,55,73,70,70,42,42,68,54,35,32,59,58,39,51,64,70,72,24,19,62,18,23,47,89,31,46,90,93,36,68,91,40,79,57,63,85,61,47,48,44,97,90,65,47,81,29,71,37,44,45,31,48,43,64,64,26,53,57,29,42,53,62,50,30,75,63,43,58,95,47,34,69,26,54,47,43,45,52,50,28,44,19,27,80,74,31,48,49,52,58,26,41,38,72,76,43,73,46,69,81,75,70,45,93,90,40,96,82,45,73,53,64,36,52,74,49,68,52,59,55,62,50,41,55,42,52,52,51,34,44,71,79,38,71,64,56,62,67,60,37,40,65,44,49,45,36,41,26,24,52,68,46,63,45,72,54,48,43,73,50,34,72,74,37,28,72,64,27,55,47,78,39,66,69,53,43,56,54,30,53,53,31,31,74,73,34,16,38,55,26,46,34,39,60,38,99,84,72,44,73,34,58,36,17,46,48,50,55,55,46,37,43,49,52,43,46,49,25,36,36,35,75,60,35,24,31,53,30,46,35,64,30,31,50,91,56,65,91,56,38,83,39,35,29,46,20,13,29,27,33,56,39,24,35,47,40,33,46,36,52,53,48,38,61,59,46,71,71,45,89,61,63,37,74,28,49,43,66,56,51,50,41,52,50,46,46,40,50,47,50,59,76,50,50,80,51,73,83,56,87,72,49,36,46,57,31,29,54,51,29,50,50,22,22,47,40,44,26,56,47,48,56,47,38,76,74,64,45,79,88,78,51,69,39,75,44,45,42,66,57,55,46,50,41,32,54,51,51,43,51,54,41,52,51,22,54,64,67,32,57,43,97,88,72,49,39,58,20,49,24,33,54,42,74,80,52,99,59,28,35,44,75,45,81,61,77,87,43,71,64,15,45,56,24,46,75,64,12,82,76,122

pLDDT: mean 95.78, std 4.6, range [61.31, 98.94]

Secondary structure (DSSP, 8-state):
--HHHHHH-HHHHHTTEEEEEETTTTEEEEEESS---SSSS------EEEEEEESSSS-EEEEESTTHHHHHTT------SEEESS-EEEEEE------TT-----EEEEEEEE-HHHHHHHHHHHHH-TTHHHHHHHHHHHHHHHHHHHHHTTT-----S-HHHHHHHHHHHHHHHHHH-EESSTTEEEHHHHHHHHHHH-HHHHHHTHHHHHHS-SEEEHHHHHHHHHHTT-HHHHHHHHT---EES-----BTTBTTS------B-TTSPBP---EEEHHHHHHHHHHHHHH-GGGHHHHHHHHHHTSBTTS---SEEETTEEE-----TT-TT----B-TTTTHHHHHHHHHHHHHH-TTHHHHHTT---B--B---EEEPPHHHHHH-TTS-EEE-HHHHHHHHHHHHHH-GGGGBPB-TTSSBP-B-HHHHHHHHHHHHHTTEETTTEEE--SBS-SS-GGGGGGTTTEEEHHHHHHHHHHHHHHHHHHTT--S-EEEEHHHHHHHHHHHHHHHHHGGGGGSPPPHHHHHHHHHHHHHHHHHHHHHHHHH---S-EEEE-HHHHHHHHHHHHHHHHHHHHTTB-TTS-B-SEEEEEEEETTEEEEEE----HHHHHHHHTSS--